Protein AF-A0A820NC49-F1 (afdb_monomer_lite)

pLDDT: mean 86.07, std 16.35, range [23.55, 98.69]

Organism: NCBI:txid392032

Radius of gyration: 27.66 Å; chains: 1; bounding box: 58×78×72 Å

Secondary structure (DSSP, 8-state):
-----PPP-EEEEEEEE-STTSSHHHHHHHHHHS---S--PPP-SEEEEEEEEEETTEEEEEEEEEE--SGGGHHHHHGGGTT-SEEEEEEETT-HHHHHTHHHHHHHHHHHT-TT-EEEEEEE-TT-GGG--S-HHHHHHHHHHTT-EEEEEBTTTTBSHHHHHHHHHHHHHHHHHTTSS-TTTSS-S---------------S----S---EEEEEEEEETTTTEEEEEEEEEETTTTEEEEEETTT--EEEEEEE-SS--GGG--TT-EEEETTEEEEEEEESSHHHHHHTGGG-EEEEEEE-GGGGGGHHHHHHHHHHTT-EEEEEEEEE--HHHHHHHTGGGTTSTTHHHHHHHHHSS-EEEEEEEETTHHHHHHHHH--SSHHHHHHH-TTSHHHHH--SSS--SEEE-SSHHHHHHHHIIIIIS--SEE----SSEEEEEE-HHHHHTT-HHHHHHHHHHTT-EEEEEEEE---HHHHHHHTGGGTTT-TTHHHHHHHHTSS-EEEEEEE-TTHHHHHHHHH--SSHHHHHHH-TTSHHHHH--SSSS-SEEE-SSGGGHHHHHHIIIIIIT-

Structure (mmCIF, N/CA/C/O backbone):
data_AF-A0A820NC49-F1
#
_entry.id   AF-A0A820NC49-F1
#
loop_
_atom_site.group_PDB
_atom_site.id
_atom_site.type_symbol
_atom_site.label_atom_id
_atom_site.label_alt_id
_atom_site.label_comp_id
_atom_site.label_asym_id
_atom_site.label_entity_id
_atom_site.label_seq_id
_atom_site.pdbx_PDB_ins_code
_atom_site.Cartn_x
_atom_site.Cartn_y
_atom_site.Cartn_z
_atom_site.occupancy
_atom_site.B_iso_or_equiv
_atom_site.auth_seq_id
_atom_site.auth_comp_id
_atom_site.auth_asym_id
_atom_site.auth_atom_id
_atom_site.pdbx_PDB_model_num
ATOM 1 N N . MET A 1 1 ? 29.151 14.539 33.047 1.00 31.52 1 MET A N 1
ATOM 2 C CA . MET A 1 1 ? 27.838 14.596 33.719 1.00 31.52 1 MET A CA 1
ATOM 3 C C . MET A 1 1 ? 26.879 13.753 32.904 1.00 31.52 1 MET A C 1
ATOM 5 O O . MET A 1 1 ? 26.487 14.155 31.819 1.00 31.52 1 MET A O 1
ATOM 9 N N . THR A 1 2 ? 26.626 12.533 33.357 1.00 30.69 2 THR A N 1
ATOM 10 C CA . THR A 1 2 ? 25.631 11.621 32.791 1.00 30.69 2 THR A CA 1
ATOM 11 C C . THR A 1 2 ? 24.242 12.153 33.140 1.00 30.69 2 THR A C 1
ATOM 13 O O . THR A 1 2 ? 23.930 12.302 34.318 1.00 30.69 2 THR A O 1
ATOM 16 N N . GLN A 1 3 ? 23.426 12.483 32.134 1.00 29.02 3 GLN A N 1
ATOM 17 C CA . GLN A 1 3 ? 22.000 12.741 32.343 1.00 29.02 3 GLN A CA 1
ATOM 18 C C . GLN A 1 3 ? 21.350 11.445 32.835 1.00 29.02 3 GLN A C 1
ATOM 20 O O . GLN A 1 3 ? 21.293 10.452 32.111 1.00 29.02 3 GLN A O 1
ATOM 25 N N . SER A 1 4 ? 20.908 11.451 34.088 1.00 33.44 4 SER A N 1
ATOM 26 C CA . SER A 1 4 ? 20.013 10.448 34.651 1.00 33.44 4 SER A CA 1
ATOM 27 C C . SER A 1 4 ? 18.707 10.451 33.857 1.00 33.44 4 SER A C 1
ATOM 29 O O . SER A 1 4 ? 18.064 11.492 33.740 1.00 33.44 4 SER A O 1
ATOM 31 N N . SER A 1 5 ? 18.314 9.301 33.313 1.00 37.31 5 SER A N 1
ATOM 32 C CA . SER A 1 5 ? 16.982 9.100 32.745 1.00 37.31 5 SER A CA 1
ATOM 33 C C . SER A 1 5 ? 15.938 9.294 33.850 1.00 37.31 5 SER A C 1
ATOM 35 O O . SER A 1 5 ? 15.824 8.438 34.728 1.00 37.31 5 SER A O 1
ATOM 37 N N . GLU A 1 6 ? 15.206 10.407 33.842 1.00 44.53 6 GLU A N 1
ATOM 38 C CA . GLU A 1 6 ? 14.029 10.570 34.701 1.00 44.53 6 GLU A CA 1
ATOM 39 C C . GLU A 1 6 ? 13.029 9.448 34.388 1.00 44.53 6 GLU A C 1
ATOM 41 O O . GLU A 1 6 ? 12.599 9.272 33.244 1.00 44.53 6 GLU A O 1
ATOM 46 N N . SER A 1 7 ? 12.707 8.633 35.392 1.00 55.88 7 SER A N 1
ATOM 47 C CA . SER A 1 7 ? 11.727 7.557 35.270 1.00 55.88 7 SER A CA 1
ATOM 48 C C . SER A 1 7 ? 10.322 8.143 35.104 1.00 55.88 7 SER A C 1
ATOM 50 O O . SER A 1 7 ? 9.840 8.834 35.996 1.00 55.88 7 SER A O 1
ATOM 52 N N . MET A 1 8 ? 9.659 7.871 33.976 1.00 71.31 8 MET A N 1
ATOM 53 C CA . MET A 1 8 ? 8.249 8.231 33.770 1.00 71.31 8 MET A CA 1
ATOM 54 C C . MET A 1 8 ? 7.328 7.257 34.501 1.00 71.31 8 MET A C 1
ATOM 56 O O . MET A 1 8 ? 7.451 6.048 34.307 1.00 71.31 8 MET A O 1
ATOM 60 N N . ASP A 1 9 ? 6.363 7.785 35.254 1.00 75.00 9 ASP A N 1
ATOM 61 C CA . ASP A 1 9 ? 5.382 6.973 35.979 1.00 75.00 9 ASP A CA 1
ATOM 62 C C . ASP A 1 9 ? 4.191 6.589 35.089 1.00 75.00 9 ASP A C 1
ATOM 64 O O . ASP A 1 9 ? 3.723 5.453 35.134 1.00 75.00 9 ASP A O 1
ATOM 68 N N . TYR A 1 10 ? 3.703 7.521 34.257 1.00 80.56 10 TYR A N 1
ATOM 69 C CA . TYR A 1 10 ? 2.513 7.310 33.423 1.00 80.56 10 TYR A CA 1
ATOM 70 C C . TYR A 1 10 ? 2.622 7.946 32.032 1.00 80.56 10 TYR A C 1
ATOM 72 O O . TYR A 1 10 ? 3.249 8.989 31.839 1.00 80.56 10 TYR A O 1
ATOM 80 N N . LEU A 1 11 ? 1.938 7.333 31.063 1.00 83.38 11 LEU A N 1
ATOM 81 C CA . LEU A 1 11 ? 1.746 7.840 29.705 1.00 83.38 11 LEU A CA 1
ATOM 82 C C . LEU A 1 11 ? 0.247 7.927 29.416 1.00 83.38 11 LEU A C 1
ATOM 84 O O . LEU A 1 11 ? -0.440 6.907 29.461 1.00 83.38 11 LEU A O 1
ATOM 88 N N . PHE A 1 12 ? -0.256 9.117 29.084 1.00 88.62 12 PHE A N 1
ATOM 89 C CA . PHE A 1 12 ? -1.655 9.300 28.699 1.00 88.62 12 PHE A CA 1
ATOM 90 C C . PHE A 1 12 ? -1.788 9.830 27.279 1.00 88.62 12 PHE A C 1
ATOM 92 O O . PHE A 1 12 ? -1.133 10.799 26.893 1.00 88.62 12 PHE A O 1
ATOM 99 N N . LYS A 1 13 ? -2.705 9.221 26.524 1.00 88.44 13 LYS A N 1
ATOM 100 C CA . LYS A 1 13 ? -3.128 9.699 25.211 1.00 88.44 13 LYS A CA 1
ATOM 101 C C . LYS A 1 13 ? -4.336 10.620 25.363 1.00 88.44 13 LYS A C 1
ATOM 103 O O . LYS A 1 13 ? -5.334 10.240 25.975 1.00 88.44 13 LYS A O 1
ATOM 108 N N . PHE A 1 14 ? -4.225 11.826 24.825 1.00 94.44 14 PHE A N 1
ATOM 109 C CA . PHE A 1 14 ? -5.209 12.898 24.890 1.00 94.44 14 PHE A CA 1
ATOM 110 C C . PHE A 1 14 ? -5.668 13.283 23.486 1.00 94.44 14 PHE A C 1
ATOM 112 O O . PHE A 1 14 ? -4.884 13.240 22.538 1.00 94.44 14 PHE A O 1
ATOM 119 N N . LEU A 1 15 ? -6.923 13.706 23.374 1.00 94.44 15 LEU A N 1
ATOM 120 C CA . LEU A 1 15 ? -7.490 14.282 22.154 1.00 94.44 15 LEU A CA 1
ATOM 121 C C . LEU A 1 15 ? -7.903 15.733 22.399 1.00 94.44 15 LEU A C 1
ATOM 123 O O . LEU A 1 15 ? -8.352 16.063 23.496 1.00 94.44 15 LEU A O 1
ATOM 127 N N . ILE A 1 16 ? -7.825 16.573 21.372 1.00 95.25 16 ILE A N 1
ATOM 128 C CA . ILE A 1 16 ? -8.520 17.863 21.321 1.00 95.25 16 ILE A CA 1
ATOM 129 C C . ILE A 1 16 ? -9.517 17.784 20.168 1.00 95.25 16 ILE A C 1
ATOM 131 O O . ILE A 1 16 ? -9.110 17.671 19.012 1.00 95.25 16 ILE A O 1
ATOM 135 N N . ILE A 1 17 ? -10.814 17.804 20.477 1.00 94.56 17 ILE A N 1
ATOM 136 C CA . ILE A 1 17 ? -11.915 17.571 19.526 1.00 94.56 17 ILE A CA 1
ATOM 137 C C . ILE A 1 17 ? -12.932 18.713 19.556 1.00 94.56 17 ILE A C 1
ATOM 139 O O . ILE A 1 17 ? -13.012 19.451 20.533 1.00 94.56 17 ILE A O 1
ATOM 143 N N . GLY A 1 18 ? -13.703 18.873 18.480 1.00 93.81 18 GLY A N 1
ATOM 144 C CA . GLY A 1 18 ? -14.687 19.950 18.320 1.00 93.81 18 GLY A CA 1
ATOM 145 C C . GLY A 1 18 ? -14.685 20.538 16.909 1.00 93.81 18 GLY A C 1
ATOM 146 O O . GLY A 1 18 ? -13.788 20.249 16.111 1.00 93.81 18 GLY A O 1
ATOM 147 N N . ASN A 1 19 ? -15.668 21.387 16.600 1.00 92.94 19 ASN A N 1
ATOM 148 C CA . ASN A 1 19 ? -15.844 21.972 15.263 1.00 92.94 19 ASN A CA 1
ATOM 149 C C . ASN A 1 19 ? -14.600 22.723 14.753 1.00 92.94 19 ASN A C 1
ATOM 151 O O . ASN A 1 19 ? -13.692 23.091 15.505 1.00 92.94 19 ASN A O 1
ATOM 155 N N . ALA A 1 20 ? -14.530 22.942 13.441 1.00 89.81 20 ALA A N 1
ATOM 156 C CA . ALA A 1 20 ? -13.507 23.788 12.839 1.00 89.81 20 ALA A CA 1
ATOM 157 C C . ALA A 1 20 ? -13.537 25.203 13.449 1.00 89.81 20 ALA A C 1
ATOM 159 O O . ALA A 1 20 ? -14.579 25.680 13.889 1.00 89.81 20 ALA A O 1
ATOM 160 N N . SER A 1 21 ? -12.377 25.860 13.496 1.00 90.44 21 SER A N 1
ATOM 161 C CA . SER A 1 21 ? -12.229 27.254 13.953 1.00 90.44 21 SER A CA 1
ATOM 162 C C . SER A 1 21 ? -12.553 27.543 15.431 1.00 90.44 21 SER A C 1
ATOM 164 O O . SER A 1 21 ? -12.478 28.699 15.848 1.00 90.44 21 SER A O 1
ATOM 166 N N . THR A 1 22 ? -12.793 26.519 16.261 1.00 94.56 22 THR A N 1
ATOM 167 C CA . THR A 1 22 ? -12.958 26.679 17.722 1.00 94.56 22 THR A CA 1
ATOM 168 C C . THR A 1 22 ? -11.644 26.933 18.473 1.00 94.56 22 THR A C 1
ATOM 170 O O . THR A 1 22 ? -11.651 27.232 19.663 1.00 94.56 22 THR A O 1
ATOM 173 N N . GLY A 1 23 ? -10.497 26.855 17.787 1.00 93.69 23 GLY A N 1
ATOM 174 C CA . GLY A 1 23 ? -9.174 27.167 18.345 1.00 93.69 23 GLY A CA 1
ATOM 175 C C . GLY A 1 23 ? -8.413 25.979 18.945 1.00 93.69 23 GLY A C 1
ATOM 176 O O . GLY A 1 23 ? -7.498 26.194 19.733 1.00 93.69 23 GLY A O 1
ATOM 177 N N . LYS A 1 24 ? -8.748 24.740 18.566 1.00 94.56 24 LYS A N 1
ATOM 178 C CA . LYS A 1 24 ? -8.087 23.505 19.040 1.00 94.56 24 LYS A CA 1
ATOM 179 C C . LYS A 1 24 ? -6.563 23.509 18.849 1.00 94.56 24 LYS A C 1
ATOM 181 O O . LYS A 1 24 ? -5.827 23.326 19.815 1.00 94.56 24 LYS A O 1
ATOM 186 N N . SER A 1 25 ? -6.089 23.846 17.650 1.00 93.12 25 SER A N 1
ATOM 187 C CA . SER A 1 25 ? -4.653 23.953 17.358 1.00 93.12 25 SER A CA 1
ATOM 188 C C . SER A 1 25 ? -3.985 25.070 18.160 1.00 93.12 25 SER A C 1
ATOM 190 O O . SER A 1 25 ? -2.875 24.902 18.655 1.00 93.12 25 SER A O 1
ATOM 192 N N . CYS A 1 26 ? -4.670 26.201 18.363 1.00 94.38 26 CYS A N 1
ATOM 193 C CA . CYS A 1 26 ? -4.163 27.286 19.207 1.00 94.38 26 CYS A CA 1
ATOM 194 C C . CYS A 1 26 ? -4.024 26.838 20.670 1.00 94.38 26 CYS A C 1
ATOM 196 O O . CYS A 1 26 ? -3.033 27.178 21.303 1.00 94.38 26 CYS A O 1
ATOM 198 N N . ILE A 1 27 ? -4.968 26.046 21.196 1.00 95.75 27 ILE A N 1
ATOM 199 C CA . ILE A 1 27 ? -4.871 25.441 22.535 1.00 95.75 27 ILE A CA 1
ATOM 200 C C . ILE A 1 27 ? -3.654 24.510 22.612 1.00 95.75 27 ILE A C 1
ATOM 202 O O . ILE A 1 27 ? -2.891 24.600 23.575 1.00 95.75 27 ILE A O 1
ATOM 206 N N . LEU A 1 28 ? -3.444 23.650 21.604 1.00 94.81 28 LEU A N 1
ATOM 207 C CA . LEU A 1 28 ? -2.288 22.750 21.552 1.00 94.81 28 LEU A CA 1
ATOM 208 C C . LEU A 1 28 ? -0.969 23.533 21.574 1.00 94.81 28 LEU A C 1
ATOM 210 O O . LEU A 1 28 ? -0.141 23.304 22.454 1.00 94.81 28 LEU A O 1
ATOM 214 N N . HIS A 1 29 ? -0.779 24.478 20.650 1.00 92.31 29 HIS A N 1
ATOM 215 C CA . HIS A 1 29 ? 0.450 25.273 20.582 1.00 92.31 29 HIS A CA 1
ATOM 216 C C . HIS A 1 29 ? 0.662 26.115 21.839 1.00 92.31 29 HIS A C 1
ATOM 218 O O . HIS A 1 29 ? 1.777 26.165 22.354 1.00 92.31 29 HIS A O 1
ATOM 224 N N . GLN A 1 30 ? -0.396 26.713 22.394 1.00 94.50 30 GLN A N 1
ATOM 225 C CA . GLN A 1 30 ? -0.285 27.475 23.634 1.00 94.50 30 GLN A CA 1
ATOM 226 C C . GLN A 1 30 ? 0.176 26.580 24.788 1.00 94.50 30 GLN A C 1
ATOM 228 O O . GLN A 1 30 ? 1.064 26.952 25.553 1.00 94.50 30 GLN A O 1
ATOM 233 N N . PHE A 1 31 ? -0.360 25.362 24.877 1.00 95.25 31 PHE A N 1
ATOM 234 C CA . PHE A 1 31 ? 0.048 24.403 25.892 1.00 95.25 31 PHE A CA 1
ATOM 235 C C . PHE A 1 31 ? 1.492 23.912 25.708 1.00 95.25 31 PHE A C 1
ATOM 237 O O . PHE A 1 31 ? 2.214 23.766 26.698 1.00 95.25 31 PHE A O 1
ATOM 244 N N . LEU A 1 32 ? 1.936 23.650 24.476 1.00 92.19 32 LEU A N 1
ATOM 245 C CA . LEU A 1 32 ? 3.276 23.120 24.198 1.00 92.19 32 LEU A CA 1
ATOM 246 C C . LEU A 1 32 ? 4.361 24.202 24.251 1.00 92.19 32 LEU A C 1
ATOM 248 O O . LEU A 1 32 ? 5.368 24.020 24.935 1.00 92.19 32 LEU A O 1
ATOM 252 N N . GLU A 1 33 ? 4.136 25.324 23.569 1.00 89.50 33 GLU A N 1
ATOM 253 C CA . GLU A 1 33 ? 5.141 26.345 23.246 1.00 89.50 33 GLU A CA 1
ATOM 254 C C . GLU A 1 33 ? 4.953 27.665 24.002 1.00 89.50 33 GLU A C 1
ATOM 256 O O . GLU A 1 33 ? 5.824 28.532 23.930 1.00 89.50 33 GLU A O 1
ATOM 261 N N . ASN A 1 34 ? 3.842 27.830 24.730 1.00 88.62 34 ASN A N 1
ATOM 262 C CA . ASN A 1 34 ? 3.479 29.081 25.401 1.00 88.62 34 ASN A CA 1
ATOM 263 C C . ASN A 1 34 ? 3.394 30.276 24.425 1.00 88.62 34 ASN A C 1
ATOM 265 O O . ASN A 1 34 ? 3.807 31.391 24.753 1.00 88.62 34 ASN A O 1
ATOM 269 N N . LYS A 1 35 ? 2.912 30.018 23.199 1.00 83.88 35 LYS A N 1
ATOM 270 C CA . LYS A 1 35 ? 2.772 30.996 22.113 1.00 83.88 35 LYS A CA 1
ATOM 271 C C . LYS A 1 35 ? 1.438 30.852 21.390 1.00 83.88 35 LYS A C 1
ATOM 273 O O . LYS A 1 35 ? 1.060 29.756 20.973 1.00 83.88 35 LYS A O 1
ATOM 278 N N . PHE A 1 36 ? 0.782 31.989 21.165 1.00 84.69 36 PHE A N 1
ATOM 279 C CA . PHE A 1 36 ? -0.435 32.047 20.370 1.00 84.69 36 PHE A CA 1
ATOM 280 C C . PHE A 1 36 ? -0.099 32.061 18.873 1.00 84.69 36 PHE A C 1
ATOM 282 O O . PHE A 1 36 ? 0.779 32.797 18.419 1.00 84.69 36 PHE A O 1
ATOM 289 N N . LYS A 1 37 ? -0.811 31.240 18.099 1.00 79.12 37 LYS A N 1
ATOM 290 C CA . LYS A 1 37 ? -0.636 31.093 16.650 1.00 79.12 37 LYS A CA 1
ATOM 291 C C . LYS A 1 37 ? -1.663 31.964 15.919 1.00 79.12 37 LYS A C 1
ATOM 293 O O . LYS A 1 37 ? -2.823 31.571 15.830 1.00 79.12 37 LYS A O 1
ATOM 298 N N . ASN A 1 38 ? -1.227 33.124 15.414 1.00 65.81 38 ASN A N 1
ATOM 299 C CA . ASN A 1 38 ? -2.081 34.094 14.704 1.00 65.81 38 ASN A CA 1
ATOM 300 C C . ASN A 1 38 ? -2.588 33.569 13.346 1.00 65.81 38 ASN A C 1
ATOM 302 O O . ASN A 1 38 ? -3.752 33.771 13.020 1.00 65.81 38 ASN A O 1
ATOM 306 N N . ASP A 1 39 ? -1.751 32.833 12.605 1.00 62.50 39 ASP A N 1
ATOM 307 C CA . ASP A 1 39 ? -2.102 32.239 11.309 1.00 62.50 39 ASP A CA 1
ATOM 308 C C . ASP A 1 39 ? -2.251 30.720 11.447 1.00 62.50 39 ASP A C 1
ATOM 310 O O . ASP A 1 39 ? -1.300 29.948 11.284 1.00 62.50 39 ASP A O 1
ATOM 314 N N . SER A 1 40 ? -3.457 30.268 11.793 1.00 62.75 40 SER A N 1
ATOM 315 C CA . SER A 1 40 ? -3.790 28.841 11.776 1.00 62.75 40 SER A CA 1
ATOM 316 C C . SER A 1 40 ? -4.564 28.498 10.503 1.00 62.75 40 SER A C 1
ATOM 318 O O . SER A 1 40 ? -5.755 28.774 10.378 1.00 62.75 40 SER A O 1
ATOM 320 N N . ALA A 1 41 ? -3.875 27.892 9.530 1.00 68.25 41 ALA A N 1
ATOM 321 C CA . ALA A 1 41 ? -4.551 27.195 8.439 1.00 68.25 41 ALA A CA 1
ATOM 322 C C . ALA A 1 41 ? -5.417 26.059 9.014 1.00 68.25 41 ALA A C 1
ATOM 324 O O . ALA A 1 41 ? -5.113 25.517 10.078 1.00 68.25 41 ALA A O 1
ATOM 325 N N . HIS A 1 42 ? -6.494 25.685 8.321 1.00 73.12 42 HIS A N 1
ATOM 326 C CA . HIS A 1 42 ? -7.340 24.579 8.765 1.00 73.12 42 HIS A CA 1
ATOM 327 C C . HIS A 1 42 ? -6.538 23.277 8.888 1.00 73.12 42 HIS A C 1
ATOM 329 O O . HIS A 1 42 ? -5.885 22.854 7.935 1.00 73.12 42 HIS A O 1
ATOM 335 N N . THR A 1 43 ? -6.634 22.620 10.044 1.00 65.38 43 THR A N 1
ATOM 336 C CA . THR A 1 43 ? -6.025 21.308 10.284 1.00 65.38 43 THR A CA 1
ATOM 337 C C . THR A 1 43 ? -6.645 20.264 9.357 1.00 65.38 43 THR A C 1
ATOM 339 O O . THR A 1 43 ? -7.866 20.094 9.339 1.00 65.38 43 THR A O 1
ATOM 342 N N . ILE A 1 44 ? -5.801 19.559 8.603 1.00 61.78 44 ILE A N 1
ATOM 343 C CA . ILE A 1 44 ? -6.177 18.417 7.763 1.00 61.78 44 ILE A CA 1
ATOM 344 C C . ILE A 1 44 ? -5.681 17.153 8.476 1.00 61.78 44 ILE A C 1
ATOM 346 O O . ILE A 1 44 ? -4.481 17.019 8.702 1.00 61.78 44 ILE A O 1
ATOM 350 N N . GLY A 1 45 ? -6.581 16.237 8.845 1.00 65.81 45 GLY A N 1
ATOM 351 C CA . GLY A 1 45 ? -6.239 15.033 9.617 1.00 65.81 45 GLY A CA 1
ATOM 352 C C . GLY A 1 45 ? -6.043 15.311 11.113 1.00 65.81 45 GLY A C 1
ATOM 353 O O . GLY A 1 45 ? -6.979 15.764 11.774 1.00 65.81 45 GLY A O 1
ATOM 354 N N . ALA A 1 46 ? -4.855 15.033 11.659 1.00 73.06 46 ALA A N 1
ATOM 355 C CA . ALA A 1 46 ? -4.513 15.339 13.049 1.00 73.06 46 ALA A CA 1
ATOM 356 C C . ALA A 1 46 ? -3.045 15.773 13.214 1.00 73.06 46 ALA A C 1
ATOM 358 O O . ALA A 1 46 ? -2.156 15.249 12.544 1.00 73.06 46 ALA A O 1
ATOM 359 N N . GLU A 1 47 ? -2.792 16.705 14.133 1.00 81.56 47 GLU A N 1
ATOM 360 C CA . GLU A 1 47 ? -1.459 17.168 14.535 1.00 81.56 47 GLU A CA 1
ATOM 361 C C . GLU A 1 47 ? -1.083 16.565 15.900 1.00 81.56 47 GLU A C 1
ATOM 363 O O . GLU A 1 47 ? -1.928 16.414 16.786 1.00 81.56 47 GLU A O 1
ATOM 368 N N . PHE A 1 48 ? 0.185 16.186 16.075 1.00 84.25 48 PHE A N 1
ATOM 369 C CA . PHE A 1 48 ? 0.671 15.515 17.281 1.00 84.25 48 PHE A CA 1
ATOM 370 C C . PHE A 1 48 ? 1.562 16.427 18.127 1.00 84.25 48 PHE A C 1
ATOM 372 O O . PHE A 1 48 ? 2.515 17.026 17.633 1.00 84.25 48 PHE A O 1
ATOM 379 N N . GLY A 1 49 ? 1.307 16.441 19.435 1.00 84.00 49 GLY A N 1
ATOM 380 C CA . GLY A 1 49 ? 2.117 17.109 20.443 1.00 84.00 49 GLY A CA 1
ATOM 381 C C . GLY A 1 49 ? 2.452 16.203 21.621 1.00 84.00 49 GLY A C 1
ATOM 382 O O . GLY A 1 49 ? 1.716 15.270 21.940 1.00 84.00 49 GLY A O 1
ATOM 383 N N . SER A 1 50 ? 3.547 16.486 22.329 1.00 89.12 50 SER A N 1
ATOM 384 C CA . SER A 1 50 ? 3.829 15.801 23.593 1.00 89.12 50 SER A CA 1
ATOM 385 C C . SER A 1 50 ? 4.469 16.716 24.623 1.00 89.12 50 SER A C 1
ATOM 387 O O . SER A 1 50 ? 5.308 17.546 24.281 1.00 89.12 50 SER A O 1
ATOM 389 N N . LYS A 1 51 ? 4.077 16.550 25.888 1.00 90.50 51 LYS A N 1
ATOM 390 C CA . LYS A 1 51 ? 4.616 17.320 27.013 1.00 90.50 51 LYS A CA 1
ATOM 391 C C . LYS A 1 51 ? 4.629 16.474 28.275 1.00 90.50 51 LYS A C 1
ATOM 393 O O . LYS A 1 51 ? 3.687 15.730 28.536 1.00 90.50 51 LYS A O 1
ATOM 398 N N . ILE A 1 52 ? 5.707 16.580 29.039 1.00 90.06 52 ILE A N 1
ATOM 399 C CA . ILE A 1 52 ? 5.836 15.932 30.344 1.00 90.06 52 ILE A CA 1
ATOM 400 C C . ILE A 1 52 ? 5.341 16.919 31.400 1.00 90.06 52 ILE A C 1
ATOM 402 O O . ILE A 1 52 ? 5.704 18.096 31.365 1.00 90.06 52 ILE A O 1
ATOM 406 N N . LEU A 1 53 ? 4.486 16.447 32.301 1.00 90.50 53 LEU A N 1
ATOM 407 C CA . LEU A 1 53 ? 3.915 17.205 33.404 1.00 90.50 53 LEU A CA 1
ATOM 408 C C . LEU A 1 53 ? 4.186 16.491 34.725 1.00 90.50 53 LEU A C 1
ATOM 410 O O . LEU A 1 53 ? 4.093 15.268 34.801 1.00 90.50 53 LEU A O 1
ATOM 414 N N . ASN A 1 54 ? 4.399 17.270 35.780 1.00 89.50 54 ASN A N 1
ATOM 415 C CA . ASN A 1 54 ? 4.397 16.763 37.147 1.00 89.50 54 ASN A CA 1
ATOM 416 C C . ASN A 1 54 ? 3.005 16.988 37.742 1.00 89.50 54 ASN A C 1
ATOM 418 O O . ASN A 1 54 ? 2.563 18.129 37.892 1.00 89.50 54 ASN A O 1
ATOM 422 N N . VAL A 1 55 ? 2.292 15.901 38.040 1.00 90.12 55 VAL A N 1
ATOM 423 C CA . VAL A 1 55 ? 0.940 15.933 38.612 1.00 90.12 55 VAL A CA 1
ATOM 424 C C . VAL A 1 55 ? 0.996 15.294 39.996 1.00 90.12 55 VAL A C 1
ATOM 426 O O . VAL A 1 55 ? 0.887 14.081 40.138 1.00 90.12 55 VAL A O 1
ATOM 429 N N . GLY A 1 56 ? 1.188 16.125 41.024 1.00 86.44 56 GLY A N 1
ATOM 430 C CA . GLY A 1 56 ? 1.475 15.638 42.375 1.00 86.44 56 GLY A CA 1
ATOM 431 C C . GLY A 1 56 ? 2.913 15.128 42.473 1.00 86.44 56 GLY A C 1
ATOM 432 O O . GLY A 1 56 ? 3.838 15.845 42.100 1.00 86.44 56 GLY A O 1
ATOM 433 N N . ASP A 1 57 ? 3.088 13.902 42.959 1.00 85.12 57 ASP A N 1
ATOM 434 C CA . ASP A 1 57 ? 4.368 13.186 43.030 1.00 85.12 57 ASP A CA 1
ATOM 435 C C . ASP A 1 57 ? 4.669 12.354 41.768 1.00 85.12 57 ASP A C 1
ATOM 437 O O . ASP A 1 57 ? 5.699 11.687 41.719 1.00 85.12 57 ASP A O 1
ATOM 441 N N . LYS A 1 58 ? 3.780 12.367 40.760 1.00 86.19 58 LYS A N 1
ATOM 442 C CA . LYS A 1 58 ? 3.903 11.563 39.534 1.00 86.19 58 LYS A CA 1
ATOM 443 C C . LYS A 1 58 ? 4.368 12.377 38.335 1.00 86.19 58 LYS A C 1
ATOM 445 O O . LYS A 1 58 ? 3.837 13.454 38.053 1.00 86.19 58 LYS A O 1
ATOM 450 N N . THR A 1 59 ? 5.277 11.791 37.564 1.00 87.75 59 THR A N 1
ATOM 451 C CA . THR A 1 59 ? 5.727 12.295 36.264 1.00 87.75 59 THR A CA 1
ATOM 452 C C . THR A 1 59 ? 4.892 11.661 35.153 1.00 87.75 59 THR A C 1
ATOM 454 O O . THR A 1 59 ? 4.975 10.457 34.894 1.00 87.75 59 THR A O 1
ATOM 457 N N . VAL A 1 60 ? 4.079 12.473 34.479 1.00 89.50 60 VAL A N 1
ATOM 458 C CA . VAL A 1 60 ? 3.130 12.039 33.447 1.00 89.50 60 VAL A CA 1
ATOM 459 C C . VAL A 1 60 ? 3.543 12.593 32.090 1.00 89.50 60 VAL A C 1
ATOM 461 O O . VAL A 1 60 ? 3.612 13.806 31.898 1.00 89.50 60 VAL A O 1
ATOM 464 N N . LYS A 1 61 ? 3.748 11.723 31.100 1.00 89.00 61 LYS A N 1
ATOM 465 C CA . LYS A 1 61 ? 3.885 12.144 29.702 1.00 89.00 61 LYS A CA 1
ATOM 466 C C . LYS A 1 61 ? 2.512 12.195 29.040 1.00 89.00 61 LYS A C 1
ATOM 468 O O . LYS A 1 61 ? 1.822 11.182 28.954 1.00 89.00 61 LYS A O 1
ATOM 473 N N . LEU A 1 62 ? 2.132 13.363 28.532 1.00 91.56 62 LEU A N 1
ATOM 474 C CA . LEU A 1 62 ? 0.954 13.526 27.687 1.00 91.56 62 LEU A CA 1
ATOM 475 C C . LEU A 1 62 ? 1.345 13.401 26.213 1.00 91.56 62 LEU A C 1
ATOM 477 O O . LEU A 1 62 ? 2.291 14.044 25.756 1.00 91.56 62 LEU A O 1
ATOM 481 N N . GLN A 1 63 ? 0.593 12.589 25.478 1.00 87.31 63 GLN A N 1
ATOM 482 C CA . GLN A 1 63 ? 0.590 12.501 24.019 1.00 87.31 63 GLN A CA 1
ATOM 483 C C . GLN A 1 63 ? -0.734 13.063 23.519 1.00 87.31 63 GLN A C 1
ATOM 485 O O . GLN A 1 63 ? -1.776 12.469 23.768 1.00 87.31 63 GLN A O 1
ATOM 490 N N . ILE A 1 64 ? -0.707 14.209 22.852 1.00 92.75 64 ILE A N 1
ATOM 491 C CA . ILE A 1 64 ? -1.899 14.992 22.538 1.00 92.75 64 ILE A CA 1
ATOM 492 C C . ILE A 1 64 ? -2.093 15.005 21.028 1.00 92.75 64 ILE A C 1
ATOM 494 O O . ILE A 1 64 ? -1.178 15.359 20.290 1.00 92.75 64 ILE A O 1
ATOM 498 N N . TRP A 1 65 ? -3.288 14.631 20.589 1.00 88.19 65 TRP A N 1
ATOM 499 C CA . TRP A 1 65 ? -3.702 14.677 19.193 1.00 88.19 65 TRP A CA 1
ATOM 500 C C . TRP A 1 65 ? -4.696 15.823 19.000 1.00 88.19 65 TRP A C 1
ATOM 502 O O . TRP A 1 65 ? -5.817 15.762 19.511 1.00 88.19 65 TRP A O 1
ATOM 512 N N . ASP A 1 66 ? -4.288 16.869 18.285 1.00 89.44 66 ASP A N 1
ATOM 513 C CA . ASP A 1 66 ? -5.194 17.904 17.783 1.00 89.44 66 ASP A CA 1
ATOM 514 C C . ASP A 1 66 ? -5.862 17.410 16.504 1.00 89.44 66 ASP A C 1
ATOM 516 O O . ASP A 1 66 ? -5.194 16.920 15.600 1.00 89.44 66 ASP A O 1
ATOM 520 N N . THR A 1 67 ? -7.183 17.511 16.431 1.00 83.69 67 THR A N 1
ATOM 521 C CA . THR A 1 67 ? -7.961 16.895 15.357 1.00 83.69 67 THR A CA 1
ATOM 522 C C . THR A 1 67 ? -8.563 17.907 14.392 1.00 83.69 67 THR A C 1
ATOM 524 O O . THR A 1 67 ? -8.971 19.005 14.775 1.00 83.69 67 THR A O 1
ATOM 527 N N . ALA A 1 68 ? -8.702 17.523 13.122 1.00 77.94 68 ALA A N 1
ATOM 528 C CA . ALA A 1 68 ? -9.484 18.283 12.160 1.00 77.94 68 ALA A CA 1
ATOM 529 C C . ALA A 1 68 ? -10.944 18.383 12.626 1.00 77.94 68 ALA A C 1
ATOM 531 O O . ALA A 1 68 ? -11.608 17.384 12.900 1.00 77.94 68 ALA A O 1
ATOM 532 N N . GLY A 1 69 ? -11.446 19.617 12.699 1.00 65.19 69 GLY A N 1
ATOM 533 C CA . GLY A 1 69 ? -12.820 19.903 13.121 1.00 65.19 69 GLY A CA 1
ATOM 534 C C . GLY A 1 69 ? -13.829 20.004 11.978 1.00 65.19 69 GLY A C 1
ATOM 535 O O . GLY A 1 69 ? -14.981 20.336 12.242 1.00 65.19 69 GLY A O 1
ATOM 536 N N . GLN A 1 70 ? -13.399 19.795 10.728 1.00 65.06 70 GLN A N 1
ATOM 537 C CA . GLN A 1 70 ? -14.302 19.781 9.575 1.00 65.06 70 GLN A CA 1
ATOM 538 C C . GLN A 1 70 ? -14.918 18.394 9.417 1.00 65.06 70 GLN A C 1
ATOM 540 O O . GLN A 1 70 ? -14.223 17.379 9.433 1.00 65.06 70 GLN A O 1
ATOM 545 N N . GLU A 1 71 ? -16.222 18.367 9.184 1.00 55.78 71 GLU A N 1
ATOM 546 C CA . GLU A 1 71 ? -17.018 17.166 8.959 1.00 55.78 71 GLU A CA 1
ATOM 547 C C . GLU A 1 71 ? -16.506 16.300 7.799 1.00 55.78 71 GLU A C 1
ATOM 549 O O . GLU A 1 71 ? -16.560 15.077 7.889 1.00 55.78 71 GLU A O 1
ATOM 554 N N . ARG A 1 72 ? -15.909 16.907 6.764 1.00 50.41 72 ARG A N 1
ATOM 555 C CA . ARG A 1 72 ? -15.309 16.196 5.618 1.00 50.41 72 ARG A CA 1
ATOM 556 C C . ARG A 1 72 ? -14.093 15.337 5.979 1.00 50.41 72 ARG A C 1
ATOM 558 O O . ARG A 1 72 ? -13.776 14.410 5.249 1.00 50.41 72 ARG A O 1
ATOM 565 N N . PHE A 1 73 ? -13.433 15.619 7.105 1.00 53.59 73 PHE A N 1
ATOM 566 C CA . PHE A 1 73 ? -12.307 14.827 7.617 1.00 53.59 73 PHE A CA 1
ATOM 567 C C . PHE A 1 73 ? -12.700 13.962 8.817 1.00 53.59 73 PHE A C 1
ATOM 569 O O . PHE A 1 73 ? -11.840 13.327 9.421 1.00 53.59 73 PHE A O 1
ATOM 576 N N . ARG A 1 74 ? -13.994 13.916 9.173 1.00 56.62 74 ARG A N 1
ATOM 577 C CA . ARG A 1 74 ? -14.471 13.229 10.379 1.00 56.62 74 ARG A CA 1
ATOM 578 C C . ARG A 1 74 ? -14.117 11.743 10.379 1.00 56.62 74 ARG A C 1
ATOM 580 O O . ARG A 1 74 ? -13.856 11.237 11.460 1.00 56.62 74 ARG A O 1
ATOM 587 N N . SER A 1 75 ? -14.063 11.080 9.217 1.00 52.84 75 SER A N 1
ATOM 588 C CA . SER A 1 75 ? -13.606 9.686 9.056 1.00 52.84 75 SER A CA 1
ATOM 589 C C . SER A 1 75 ? -12.131 9.519 9.438 1.00 52.84 75 SER A C 1
ATOM 591 O O . SER A 1 75 ? -11.833 8.742 10.341 1.00 52.84 75 SER A O 1
ATOM 593 N N . VAL A 1 76 ? -11.242 10.346 8.872 1.00 49.31 76 VAL A N 1
ATOM 594 C CA . VAL A 1 76 ? -9.798 10.395 9.190 1.00 49.31 76 VAL A CA 1
ATOM 595 C C . VAL A 1 76 ? -9.563 10.614 10.685 1.00 49.31 76 VAL A C 1
ATOM 597 O O . VAL A 1 76 ? -8.665 10.019 11.281 1.00 49.31 76 VAL A O 1
ATOM 600 N N . THR A 1 77 ? -10.404 11.432 11.321 1.00 58.16 77 THR A N 1
ATOM 601 C CA . THR A 1 77 ? -10.282 11.737 12.742 1.00 58.16 77 THR A CA 1
ATOM 602 C C . THR A 1 77 ? -10.600 10.538 13.652 1.00 58.16 77 THR A C 1
ATOM 604 O O . THR A 1 77 ? -10.038 10.447 14.745 1.00 58.16 77 THR A O 1
ATOM 607 N N . ARG A 1 78 ? -11.446 9.582 13.231 1.00 63.62 78 ARG A N 1
ATOM 608 C CA . ARG A 1 78 ? -11.898 8.465 14.092 1.00 63.62 78 ARG A CA 1
ATOM 609 C C . ARG A 1 78 ? -10.766 7.524 14.501 1.00 63.62 78 ARG A C 1
ATOM 611 O O . ARG A 1 78 ? -10.764 7.055 15.640 1.00 63.62 78 ARG A O 1
ATOM 618 N N . SER A 1 79 ? -9.786 7.293 13.626 1.00 61.97 79 SER A N 1
ATOM 619 C CA . SER A 1 79 ? -8.623 6.429 13.900 1.00 61.97 79 SER A CA 1
ATOM 620 C C . SER A 1 79 ? -7.842 6.866 15.155 1.00 61.97 79 SER A C 1
ATOM 622 O O . SER A 1 79 ? -7.346 6.035 15.924 1.00 61.97 79 SER A O 1
ATOM 624 N N . TYR A 1 80 ? -7.816 8.173 15.447 1.00 71.19 80 TYR A N 1
ATOM 625 C CA . TYR A 1 80 ? -7.094 8.728 16.591 1.00 71.19 80 TYR A CA 1
ATOM 626 C C . TYR A 1 80 ? -7.799 8.508 17.932 1.00 71.19 80 TYR A C 1
ATOM 628 O O . TYR A 1 80 ? -7.132 8.572 18.964 1.00 71.19 80 TYR A O 1
ATOM 636 N N . TYR A 1 81 ? -9.095 8.186 17.957 1.00 78.12 81 TYR A N 1
ATOM 637 C CA . TYR A 1 81 ? -9.877 8.120 19.196 1.00 78.12 81 TYR A CA 1
ATOM 638 C C . TYR A 1 81 ? -9.479 6.942 20.092 1.00 78.12 81 TYR A C 1
ATOM 640 O O . TYR A 1 81 ? -9.492 7.042 21.321 1.00 78.12 81 TYR A O 1
ATOM 648 N N . ARG A 1 82 ? -9.076 5.821 19.487 1.00 72.88 82 ARG A N 1
ATOM 649 C CA . ARG A 1 82 ? -8.805 4.577 20.210 1.00 72.88 82 ARG A CA 1
ATOM 650 C C . ARG A 1 82 ? -7.668 4.736 21.220 1.00 72.88 82 ARG A C 1
ATOM 652 O O . ARG A 1 82 ? -6.583 5.222 20.891 1.00 72.88 82 ARG A O 1
ATOM 659 N N . GLY A 1 83 ? -7.906 4.271 22.444 1.00 72.69 83 GLY A N 1
ATOM 660 C CA . GLY A 1 83 ? -6.914 4.286 23.523 1.00 72.69 83 GLY A CA 1
ATOM 661 C C . GLY A 1 83 ? -6.674 5.666 24.140 1.00 72.69 83 GLY A C 1
ATOM 662 O O . GLY A 1 83 ? -5.753 5.806 24.938 1.00 72.69 83 GLY A O 1
ATOM 663 N N . ALA A 1 84 ? -7.468 6.683 23.787 1.00 85.31 84 ALA A N 1
ATOM 664 C CA . ALA A 1 84 ? -7.425 7.962 24.481 1.00 85.31 84 ALA A CA 1
ATOM 665 C C . ALA A 1 84 ? -7.961 7.819 25.914 1.00 85.31 84 ALA A C 1
ATOM 667 O O . ALA A 1 84 ? -9.054 7.299 26.142 1.00 85.31 84 ALA A O 1
ATOM 668 N N . SER A 1 85 ? -7.179 8.302 26.877 1.00 87.94 85 SER A N 1
ATOM 669 C CA . SER A 1 85 ? -7.525 8.335 28.302 1.00 87.94 85 SER A CA 1
ATOM 670 C C . SER A 1 85 ? -8.261 9.620 28.675 1.00 87.94 85 SER A C 1
ATOM 672 O O . SER A 1 85 ? -9.064 9.629 29.611 1.00 87.94 85 SER A O 1
ATOM 674 N N . GLY A 1 86 ? -7.980 10.698 27.938 1.00 94.00 86 GLY A N 1
ATOM 675 C CA . GLY A 1 86 ? -8.539 12.023 28.153 1.00 94.00 86 GLY A CA 1
ATOM 676 C C . GLY A 1 86 ? -8.911 12.718 26.845 1.00 94.00 86 GLY A C 1
ATOM 677 O O . GLY A 1 86 ? -8.309 12.460 25.802 1.00 94.00 86 GLY A O 1
ATOM 678 N N . ALA A 1 87 ? -9.884 13.622 26.890 1.00 96.06 87 ALA A N 1
ATOM 679 C CA . ALA A 1 87 ? -10.205 14.501 25.773 1.00 96.06 87 ALA A CA 1
ATOM 680 C C . ALA A 1 87 ? -10.568 15.911 26.254 1.00 96.06 87 ALA A C 1
ATOM 682 O O . ALA A 1 87 ? -11.286 16.078 27.240 1.00 96.06 87 ALA A O 1
ATOM 683 N N . LEU A 1 88 ? -10.100 16.921 25.523 1.00 97.50 88 LEU A N 1
ATOM 684 C CA . LEU A 1 88 ? -10.618 18.282 25.581 1.00 97.50 88 LEU A CA 1
ATOM 685 C C . LEU A 1 88 ? -11.650 18.429 24.463 1.00 97.50 88 LEU A C 1
ATOM 687 O O . LEU A 1 88 ? -11.330 18.282 23.283 1.00 97.50 88 LEU A O 1
ATOM 691 N N . LEU A 1 89 ? -12.892 18.699 24.846 1.00 96.81 89 LEU A N 1
ATOM 692 C CA . LEU A 1 89 ? -14.020 18.887 23.947 1.00 96.81 89 LEU A CA 1
ATOM 693 C C . LEU A 1 89 ? -14.297 20.386 23.822 1.00 96.81 89 LEU A C 1
ATOM 695 O O . LEU A 1 89 ? -14.762 21.009 24.769 1.00 96.81 89 LEU A O 1
ATOM 699 N N . VAL A 1 90 ? -13.957 20.973 22.677 1.00 97.81 90 VAL A N 1
ATOM 700 C CA . VAL A 1 90 ? -13.803 22.423 22.512 1.00 97.81 90 VAL A CA 1
ATOM 701 C C . VAL A 1 90 ? -14.918 23.013 21.651 1.00 97.81 90 VAL A C 1
ATOM 703 O O . VAL A 1 90 ? -15.069 22.642 20.483 1.00 97.81 90 VAL A O 1
ATOM 706 N N . TYR A 1 91 ? -15.632 23.999 22.192 1.00 98.25 91 TYR A N 1
ATOM 707 C CA . TYR A 1 91 ? -16.476 24.920 21.425 1.00 98.25 91 TYR A CA 1
ATOM 708 C C . TYR A 1 91 ? -15.944 26.351 21.534 1.00 98.25 91 TYR A C 1
ATOM 710 O O . TYR A 1 91 ? -15.061 26.644 22.337 1.00 98.25 91 TYR A O 1
ATOM 718 N N . ASP A 1 92 ? -16.474 27.233 20.700 1.00 97.94 92 ASP A N 1
ATOM 719 C CA . ASP A 1 92 ? -16.190 28.663 20.709 1.00 97.94 92 ASP A CA 1
ATOM 720 C C . ASP A 1 92 ? -17.340 29.418 21.392 1.00 97.94 92 ASP A C 1
ATOM 722 O O . ASP A 1 92 ? -18.495 29.277 20.982 1.00 97.94 92 ASP A O 1
ATOM 726 N N . VAL A 1 93 ? -17.045 30.215 22.426 1.00 98.12 93 VAL A N 1
ATOM 727 C CA . VAL A 1 93 ? -18.073 30.974 23.164 1.00 98.12 93 VAL A CA 1
ATOM 728 C C . VAL A 1 93 ? -18.793 32.008 22.295 1.00 98.12 93 VAL A C 1
ATOM 730 O O . VAL A 1 93 ? -19.919 32.388 22.630 1.00 98.12 93 VAL A O 1
ATOM 733 N N . THR A 1 94 ? -18.194 32.429 21.177 1.00 97.56 94 THR A N 1
ATOM 734 C CA . THR A 1 94 ? -18.785 33.380 20.223 1.00 97.56 94 THR A CA 1
ATOM 735 C C . THR A 1 94 ? -19.513 32.699 19.057 1.00 97.56 94 THR A C 1
ATOM 737 O O . THR A 1 94 ? -20.062 33.388 18.205 1.00 97.56 94 THR A O 1
ATOM 740 N N . CYS A 1 95 ? -19.580 31.359 19.007 1.00 96.75 95 CYS A N 1
ATOM 741 C CA . CYS A 1 95 ? -20.266 30.619 17.938 1.00 96.75 95 CYS A CA 1
ATOM 742 C C . CYS A 1 95 ? -21.211 29.552 18.501 1.00 96.75 95 CYS A C 1
ATOM 744 O O . CYS A 1 95 ? -20.801 28.445 18.881 1.00 96.75 95 CYS A O 1
ATOM 746 N N . ARG A 1 96 ? -22.512 29.865 18.492 1.00 97.12 96 ARG A N 1
ATOM 747 C CA . ARG A 1 96 ? -23.581 28.988 18.985 1.00 97.12 96 ARG A CA 1
ATOM 748 C C . ARG A 1 96 ? -23.628 27.633 18.270 1.00 97.12 96 ARG A C 1
ATOM 750 O O . ARG A 1 96 ? -23.887 26.614 18.909 1.00 97.12 96 ARG A O 1
ATOM 757 N N . GLU A 1 97 ? -23.345 27.584 16.973 1.00 94.94 97 GLU A N 1
ATOM 758 C CA . GLU A 1 97 ? -23.351 26.351 16.178 1.00 94.94 97 GLU A CA 1
ATOM 759 C C . GLU A 1 97 ? -22.285 25.361 16.659 1.00 94.94 97 GLU A C 1
ATOM 761 O O . GLU A 1 97 ? -22.534 24.154 16.718 1.00 94.94 97 GLU A O 1
ATOM 766 N N . SER A 1 98 ? -21.110 25.865 17.051 1.00 96.38 98 SER A N 1
ATOM 767 C CA . SER A 1 98 ? -20.032 25.034 17.593 1.00 96.38 98 SER A CA 1
ATOM 768 C C . SER A 1 98 ? -20.418 24.383 18.924 1.00 96.38 98 SER A C 1
ATOM 770 O O . SER A 1 98 ? -20.065 23.229 19.162 1.00 96.38 98 SER A O 1
ATOM 772 N N . TYR A 1 99 ? -21.205 25.086 19.746 1.00 97.81 99 TYR A N 1
ATOM 773 C CA . TYR A 1 99 ? -21.761 24.570 20.994 1.00 97.81 99 TYR A CA 1
ATOM 774 C C . TYR A 1 99 ? -22.855 23.527 20.746 1.00 97.81 99 TYR A C 1
ATOM 776 O O . TYR A 1 99 ? -22.825 22.450 21.334 1.00 97.81 99 TYR A O 1
ATOM 784 N N . ASN A 1 100 ? -23.774 23.779 19.811 1.00 94.75 100 ASN A N 1
ATOM 785 C CA . ASN A 1 100 ? -24.829 22.819 19.465 1.00 94.75 100 ASN A CA 1
ATOM 786 C C . ASN A 1 100 ? -24.260 21.486 18.940 1.00 94.75 100 ASN A C 1
ATOM 788 O O . ASN A 1 100 ? -24.860 20.428 19.125 1.00 94.75 100 ASN A O 1
ATOM 792 N N . ALA A 1 101 ? -23.084 21.517 18.308 1.00 93.50 101 ALA A N 1
ATOM 793 C CA . ALA A 1 101 ? -22.405 20.322 17.816 1.00 93.50 101 ALA A CA 1
ATOM 794 C C . ALA A 1 101 ? -21.754 19.466 18.923 1.00 93.50 101 ALA A C 1
ATOM 796 O O . ALA A 1 101 ? -21.388 18.316 18.654 1.00 93.50 101 ALA A O 1
ATOM 797 N N . ILE A 1 102 ? -21.608 19.978 20.153 1.00 95.75 102 ILE A N 1
ATOM 798 C CA . ILE A 1 102 ? -20.922 19.288 21.259 1.00 95.75 102 ILE A CA 1
ATOM 799 C C . ILE A 1 102 ? -21.562 17.939 21.582 1.00 95.75 102 ILE A C 1
ATOM 801 O O . ILE A 1 102 ? -20.833 16.977 21.814 1.00 95.75 102 ILE A O 1
ATOM 805 N N . THR A 1 103 ? -22.888 17.813 21.512 1.00 93.69 103 THR A N 1
ATOM 806 C CA . THR A 1 103 ? -23.583 16.535 21.744 1.00 93.69 103 THR A CA 1
ATOM 807 C C . THR A 1 103 ? -23.126 15.443 20.775 1.00 93.69 103 THR A C 1
ATOM 809 O O . THR A 1 103 ? -22.898 14.303 21.184 1.00 93.69 103 THR A O 1
ATOM 812 N N . ASN A 1 104 ? -22.909 15.793 19.503 1.00 90.25 104 ASN A N 1
ATOM 813 C CA . ASN A 1 104 ? -22.443 14.847 18.488 1.00 90.25 104 ASN A CA 1
ATOM 814 C C . ASN A 1 104 ? -20.985 14.442 18.742 1.00 90.25 104 ASN A C 1
ATOM 816 O O . ASN A 1 104 ? -20.644 13.265 18.672 1.00 90.25 104 ASN A O 1
ATOM 820 N N . TRP A 1 105 ? -20.120 15.403 19.077 1.00 92.12 105 TRP A N 1
ATOM 821 C CA . TRP A 1 105 ? -18.720 15.124 19.418 1.00 92.12 105 TRP A CA 1
ATOM 822 C C . TRP A 1 105 ? -18.576 14.294 20.699 1.00 92.12 105 TRP A C 1
ATOM 824 O O . TRP A 1 105 ? -17.716 13.417 20.774 1.00 92.12 105 TRP A O 1
ATOM 834 N N . LEU A 1 106 ? -19.437 14.541 21.688 1.00 93.50 106 LEU A N 1
ATOM 835 C CA . LEU A 1 106 ? -19.499 13.780 22.930 1.00 93.50 106 LEU A CA 1
ATOM 836 C C . LEU A 1 106 ? -19.924 12.325 22.679 1.00 93.50 106 LEU A C 1
ATOM 838 O O . LEU A 1 106 ? -19.336 11.402 23.245 1.00 93.50 106 LEU A O 1
ATOM 842 N N . SER A 1 107 ? -20.929 12.120 21.824 1.00 89.56 107 SER A N 1
ATOM 843 C CA . SER A 1 107 ? -21.366 10.782 21.414 1.00 89.56 107 SER A CA 1
ATOM 844 C C . SER A 1 107 ? -20.240 10.022 20.709 1.00 89.56 107 SER A C 1
ATOM 846 O O . SER A 1 107 ? -19.920 8.894 21.097 1.00 89.56 107 SER A O 1
ATOM 848 N N . ASP A 1 108 ? -19.565 10.670 19.755 1.00 85.75 108 ASP A N 1
ATOM 849 C CA . ASP A 1 108 ? -18.448 10.076 19.020 1.00 85.75 108 ASP A CA 1
ATOM 850 C C . ASP A 1 108 ? -17.301 9.688 19.957 1.00 85.75 108 ASP A C 1
ATOM 852 O O . ASP A 1 108 ? -16.799 8.568 19.881 1.00 85.75 108 ASP A O 1
ATOM 856 N N . VAL A 1 109 ? -16.894 10.566 20.882 1.00 88.56 109 VAL A N 1
ATOM 857 C CA . VAL A 1 109 ? -15.742 10.273 21.750 1.00 88.56 109 VAL A CA 1
ATOM 858 C C . VAL A 1 109 ? -16.008 9.142 22.733 1.00 88.56 109 VAL A C 1
ATOM 860 O O . VAL A 1 109 ? -15.142 8.291 22.938 1.00 88.56 109 VAL A O 1
ATOM 863 N N . ARG A 1 110 ? -17.226 9.056 23.271 1.00 89.25 110 ARG A N 1
ATOM 864 C CA . ARG A 1 110 ? -17.625 7.939 24.137 1.00 89.25 110 ARG A CA 1
ATOM 865 C C . ARG A 1 110 ? -17.731 6.622 23.373 1.00 89.25 110 ARG A C 1
ATOM 867 O O . ARG A 1 110 ? -17.377 5.581 23.920 1.00 89.25 110 ARG A O 1
ATOM 874 N N . THR A 1 111 ? -18.186 6.671 22.123 1.00 80.94 111 THR A N 1
ATOM 875 C CA . THR A 1 111 ? -18.369 5.478 21.283 1.00 80.94 111 THR A CA 1
ATOM 876 C C . THR A 1 111 ? -17.041 4.949 20.743 1.00 80.94 111 THR A C 1
ATOM 878 O O . THR A 1 111 ? -16.806 3.743 20.761 1.00 80.94 111 THR A O 1
ATOM 881 N N . LEU A 1 112 ? -16.165 5.839 20.271 1.00 76.62 112 LEU A N 1
ATOM 882 C CA . LEU A 1 112 ? -14.952 5.475 19.533 1.00 76.62 112 LEU A CA 1
ATOM 883 C C . LEU A 1 112 ? -13.706 5.336 20.422 1.00 76.62 112 LEU A C 1
ATOM 885 O O . LEU A 1 112 ? -12.812 4.559 20.088 1.00 76.62 112 LEU A O 1
ATOM 889 N N . ALA A 1 113 ? -13.614 6.076 21.534 1.00 81.38 113 ALA A N 1
ATOM 890 C CA . ALA A 1 113 ? -12.470 5.984 22.443 1.00 81.38 113 ALA A CA 1
ATOM 891 C C . ALA A 1 113 ? -12.734 4.992 23.580 1.00 81.38 113 ALA A C 1
ATOM 893 O O . ALA A 1 113 ? -12.136 3.917 23.643 1.00 81.38 113 ALA A O 1
ATOM 894 N N . SER A 1 114 ? -13.617 5.375 24.498 1.00 79.44 114 SER A N 1
ATOM 895 C CA . SER A 1 114 ? -14.066 4.568 25.628 1.00 79.44 114 SER A CA 1
ATOM 896 C C . SER A 1 114 ? -15.248 5.275 26.292 1.00 79.44 114 SER A C 1
ATOM 898 O O . SER A 1 114 ? -15.170 6.490 26.489 1.00 79.44 114 SER A O 1
ATOM 900 N N . PRO A 1 115 ? -16.285 4.552 26.752 1.00 82.50 115 PRO A N 1
ATOM 901 C CA . PRO A 1 115 ? -17.346 5.147 27.566 1.00 82.50 115 PRO A CA 1
ATOM 902 C C . PRO A 1 115 ? -16.816 5.827 28.839 1.00 82.50 115 PRO A C 1
ATOM 904 O O . PRO A 1 115 ? -17.435 6.758 29.345 1.00 82.50 115 PRO A O 1
ATOM 907 N N . ASN A 1 116 ? -15.648 5.388 29.328 1.00 81.75 116 ASN A N 1
ATOM 908 C CA . ASN A 1 116 ? -15.023 5.862 30.564 1.00 81.75 116 ASN A CA 1
ATOM 909 C C . ASN A 1 116 ? -13.960 6.952 30.350 1.00 81.75 116 ASN A C 1
ATOM 911 O O . ASN A 1 116 ? -13.268 7.311 31.309 1.00 81.75 116 ASN A O 1
ATOM 915 N N . ILE A 1 117 ? -13.785 7.454 29.121 1.00 90.88 117 ILE A N 1
ATOM 916 C CA . ILE A 1 117 ? -12.813 8.516 28.835 1.00 90.88 117 ILE A CA 1
ATOM 917 C C . ILE A 1 117 ? -13.097 9.754 29.701 1.00 90.88 117 ILE A C 1
ATOM 919 O O . ILE A 1 117 ? -14.250 10.139 29.908 1.00 90.88 117 ILE A O 1
ATOM 923 N N . VAL A 1 118 ? -12.047 10.365 30.254 1.00 94.38 118 VAL A N 1
ATOM 924 C CA . VAL A 1 118 ? -12.178 11.608 31.026 1.00 94.38 118 VAL A CA 1
ATOM 925 C C . VAL A 1 118 ? -12.285 12.775 30.053 1.00 94.38 118 VAL A C 1
ATOM 927 O O . VAL A 1 118 ? -11.390 12.987 29.242 1.00 94.38 118 VAL A O 1
ATOM 930 N N . ILE A 1 119 ? -13.361 13.552 30.131 1.00 96.12 119 ILE A N 1
ATOM 931 C CA . ILE A 1 119 ? -13.617 14.644 29.189 1.00 96.12 119 ILE A CA 1
ATOM 932 C C . ILE A 1 119 ? -13.697 15.965 29.948 1.00 96.12 119 ILE A C 1
ATOM 934 O O . ILE A 1 119 ? -14.414 16.071 30.947 1.00 96.12 119 ILE A O 1
ATOM 938 N N . ILE A 1 120 ? -12.980 16.968 29.446 1.00 97.56 120 ILE A N 1
ATOM 939 C CA . ILE A 1 120 ? -13.116 18.363 29.863 1.00 97.56 120 ILE A CA 1
ATOM 940 C C . ILE A 1 120 ? -13.811 19.123 28.731 1.00 97.56 120 ILE A C 1
ATOM 942 O O . ILE A 1 120 ? -13.292 19.176 27.617 1.00 97.56 120 ILE A O 1
ATOM 946 N N . LEU A 1 121 ? -14.982 19.694 29.001 1.00 98.12 121 LEU A N 1
ATOM 947 C CA . LEU A 1 121 ? -15.637 20.648 28.113 1.00 98.12 121 LEU A CA 1
ATOM 948 C C . LEU A 1 121 ? -14.923 22.000 28.225 1.00 98.12 121 LEU A C 1
ATOM 950 O O . LEU A 1 121 ? -14.792 22.549 29.320 1.00 98.12 121 LEU A O 1
ATOM 954 N N . CYS A 1 122 ? -14.480 22.534 27.092 1.00 98.25 122 CYS A N 1
ATOM 955 C CA . CYS A 1 122 ? -13.740 23.784 26.997 1.00 98.25 122 CYS A CA 1
ATOM 956 C C . CYS A 1 122 ? -14.518 24.805 26.157 1.00 98.25 122 CYS A C 1
ATOM 958 O O . CYS A 1 122 ? -14.651 24.635 24.945 1.00 98.25 122 CYS A O 1
ATOM 960 N N . GLY A 1 123 ? -14.999 25.874 26.795 1.00 98.25 123 GLY A N 1
ATOM 961 C CA . GLY A 1 123 ? -15.516 27.058 26.103 1.00 98.25 123 GLY A CA 1
ATOM 962 C C . GLY A 1 123 ? -14.371 28.004 25.769 1.00 98.25 123 GLY A C 1
ATOM 963 O O . GLY A 1 123 ? -13.928 28.758 26.632 1.00 98.25 123 GLY A O 1
ATOM 964 N N . ASN A 1 124 ? -13.841 27.925 24.551 1.00 97.94 124 ASN A N 1
ATOM 965 C CA . ASN A 1 124 ? -12.666 28.686 24.141 1.00 97.94 124 ASN A CA 1
ATOM 966 C C . ASN A 1 124 ? -13.025 30.082 23.604 1.00 97.94 124 ASN A C 1
ATOM 968 O O . ASN A 1 124 ? -14.173 30.333 23.252 1.00 97.94 124 ASN A O 1
ATOM 972 N N . LYS A 1 125 ? -12.016 30.960 23.503 1.00 97.31 125 LYS A N 1
ATOM 973 C CA . LYS A 1 125 ? -12.123 32.383 23.117 1.00 97.31 125 LYS A CA 1
ATOM 974 C C . LYS A 1 125 ? -12.847 33.259 24.141 1.00 97.31 125 LYS A C 1
ATOM 976 O O . LYS A 1 125 ? -13.464 34.261 23.797 1.00 97.31 125 LYS A O 1
ATOM 981 N N . LYS A 1 126 ? -12.714 32.919 25.426 1.00 96.94 126 LYS A N 1
ATOM 982 C CA . LYS A 1 126 ? -13.234 33.710 26.555 1.00 96.94 126 LYS A CA 1
ATOM 983 C C . LYS A 1 126 ? -12.768 35.175 26.548 1.00 96.94 126 LYS A C 1
ATOM 985 O O . LYS A 1 126 ? -13.403 36.046 27.126 1.00 96.94 126 LYS A O 1
ATOM 990 N N . ASP A 1 127 ? -11.641 35.464 25.907 1.00 96.50 127 ASP A N 1
ATOM 991 C CA . ASP A 1 127 ? -11.155 36.828 25.722 1.00 96.50 127 ASP A CA 1
ATOM 992 C C . ASP A 1 127 ? -12.099 37.733 24.911 1.00 96.50 127 ASP A C 1
ATOM 994 O O . ASP A 1 127 ? -11.996 38.949 25.064 1.00 96.50 127 ASP A O 1
ATOM 998 N N . LEU A 1 128 ? -13.025 37.158 24.135 1.00 95.44 128 LEU A N 1
ATOM 999 C CA . LEU A 1 128 ? -14.030 37.846 23.319 1.00 95.44 128 LEU A CA 1
ATOM 1000 C C . LEU A 1 128 ? -15.399 37.907 24.026 1.00 95.44 128 LEU A C 1
ATOM 1002 O O . LEU A 1 128 ? -16.418 37.484 23.484 1.00 95.44 128 LEU A O 1
ATOM 1006 N N . GLU A 1 129 ? -15.424 38.411 25.261 1.00 93.44 129 GLU A N 1
ATOM 1007 C CA . GLU A 1 129 ? -16.636 38.445 26.100 1.00 93.44 129 GLU A CA 1
ATOM 1008 C C . GLU A 1 129 ? -17.783 39.255 25.467 1.00 93.44 129 GLU A C 1
ATOM 1010 O O . GLU A 1 129 ? -18.943 38.859 25.562 1.00 93.44 129 GLU A O 1
ATOM 1015 N N . ASP A 1 130 ? -17.462 40.341 24.759 1.00 95.69 130 ASP A N 1
ATOM 1016 C CA . ASP A 1 130 ? -18.452 41.212 24.109 1.00 95.69 130 ASP A CA 1
ATOM 1017 C C . ASP A 1 130 ? -19.165 40.537 22.917 1.00 95.69 130 ASP A C 1
ATOM 1019 O O . ASP A 1 130 ? -20.251 40.956 22.519 1.00 95.69 130 ASP A O 1
ATOM 1023 N N . GLU A 1 131 ? -18.582 39.469 22.363 1.00 96.38 131 GLU A N 1
ATOM 1024 C CA . GLU A 1 131 ? -19.129 38.685 21.244 1.00 96.38 131 GLU A CA 1
ATOM 1025 C C . GLU A 1 131 ? -19.763 37.362 21.711 1.00 96.38 131 GLU A C 1
ATOM 1027 O O . GLU A 1 131 ? -20.105 36.495 20.899 1.00 96.38 131 GLU A O 1
ATOM 1032 N N . ARG A 1 132 ? -19.913 37.171 23.027 1.00 97.69 132 ARG A N 1
ATOM 1033 C CA . ARG A 1 132 ? -20.398 35.920 23.609 1.00 97.69 132 ARG A CA 1
ATOM 1034 C C . ARG A 1 132 ? -21.806 35.582 23.121 1.00 97.69 132 ARG A C 1
ATOM 1036 O O . ARG A 1 132 ? -22.770 36.304 23.358 1.00 97.69 132 ARG A O 1
ATOM 1043 N N . GLN A 1 133 ? -21.935 34.392 22.543 1.00 97.81 133 GLN A N 1
ATOM 1044 C CA . GLN A 1 133 ? -23.215 33.804 22.155 1.00 97.81 133 GLN A CA 1
ATOM 1045 C C . GLN A 1 133 ? -23.659 32.681 23.090 1.00 97.81 133 GLN A C 1
ATOM 1047 O O . GLN A 1 133 ? -24.849 32.377 23.119 1.00 97.81 133 GLN A O 1
ATOM 1052 N N . VAL A 1 134 ? -22.733 32.064 23.837 1.00 97.81 134 VAL A N 1
ATOM 1053 C CA . VAL A 1 134 ? -22.995 30.961 24.775 1.00 97.81 134 VAL A CA 1
ATOM 1054 C C . VAL A 1 134 ? -22.630 31.391 26.194 1.00 97.81 134 VAL A C 1
ATOM 1056 O O . VAL A 1 134 ? -21.482 31.725 26.488 1.00 97.81 134 VAL A O 1
ATOM 1059 N N . THR A 1 135 ? -23.609 31.393 27.090 1.00 97.50 135 THR A N 1
ATOM 1060 C CA . THR A 1 135 ? -23.441 31.785 28.493 1.00 97.50 135 THR A CA 1
ATOM 1061 C C . THR A 1 135 ? -22.668 30.731 29.286 1.00 97.50 135 THR A C 1
ATOM 1063 O O . THR A 1 135 ? -22.743 29.533 29.014 1.00 97.50 135 THR A O 1
ATOM 1066 N N . TYR A 1 136 ? -21.961 31.160 30.332 1.00 96.25 136 TYR A N 1
ATOM 1067 C CA . TYR A 1 136 ? -21.298 30.226 31.245 1.00 96.25 136 TYR A CA 1
ATOM 1068 C C . TYR A 1 136 ? -22.298 29.242 31.878 1.00 96.25 136 TYR A C 1
ATOM 1070 O O . TYR A 1 136 ? -22.025 28.049 32.000 1.00 96.25 136 TYR A O 1
ATOM 1078 N N . LEU A 1 137 ? -23.478 29.740 32.271 1.00 95.50 137 LEU A N 1
ATOM 1079 C CA . LEU A 1 137 ? -24.474 28.961 33.003 1.00 95.50 137 LEU A CA 1
ATOM 1080 C C . LEU A 1 137 ? -25.042 27.807 32.168 1.00 95.50 137 LEU A C 1
ATOM 1082 O O . LEU A 1 137 ? -25.203 26.708 32.693 1.00 95.50 137 LEU A O 1
ATOM 1086 N N . GLU A 1 138 ? -25.334 28.028 30.885 1.00 96.44 138 GLU A N 1
ATOM 1087 C CA . GLU A 1 138 ? -25.894 26.967 30.040 1.00 96.44 138 GLU A CA 1
ATOM 1088 C C . GLU A 1 138 ? -24.869 25.876 29.713 1.00 96.44 138 GLU A C 1
ATOM 1090 O O . GLU A 1 138 ? -25.201 24.695 29.789 1.00 96.44 138 GLU A O 1
ATOM 1095 N N . ALA A 1 139 ? -23.616 26.250 29.437 1.00 96.75 139 ALA A N 1
ATOM 1096 C CA . ALA A 1 139 ? -22.553 25.286 29.177 1.00 96.75 139 ALA A CA 1
ATOM 1097 C C . ALA A 1 139 ? -22.172 24.507 30.445 1.00 96.75 139 ALA A C 1
ATOM 1099 O O . ALA A 1 139 ? -21.945 23.298 30.388 1.00 96.75 139 ALA A O 1
ATOM 1100 N N . SER A 1 140 ? -22.182 25.175 31.603 1.00 95.88 140 SER A N 1
ATOM 1101 C CA . SER A 1 140 ? -22.003 24.539 32.912 1.00 95.88 140 SER A CA 1
ATOM 1102 C C . SER A 1 140 ? -23.120 23.534 33.208 1.00 95.88 140 SER A C 1
ATOM 1104 O O . SER A 1 140 ? -22.848 22.406 33.619 1.00 95.88 140 SER A O 1
ATOM 1106 N N . ARG A 1 141 ? -24.377 23.895 32.914 1.00 96.69 141 ARG A N 1
ATOM 1107 C CA . ARG A 1 141 ? -25.524 22.991 33.053 1.00 96.69 141 ARG A CA 1
ATOM 1108 C C . ARG A 1 141 ? -25.396 21.767 32.147 1.00 96.69 141 ARG A C 1
ATOM 1110 O O . ARG A 1 141 ? -25.558 20.651 32.629 1.00 96.69 141 ARG A O 1
ATOM 1117 N N . PHE A 1 142 ? -25.046 21.960 30.876 1.00 97.06 142 PHE A N 1
ATOM 1118 C CA . PHE A 1 142 ? -24.797 20.857 29.944 1.00 97.06 142 PHE A CA 1
ATOM 1119 C C . PHE A 1 142 ? -23.685 19.927 30.448 1.00 97.06 142 PHE A C 1
ATOM 1121 O O . PHE A 1 142 ? -23.823 18.704 30.422 1.00 97.06 142 PHE A O 1
ATOM 1128 N N . ALA A 1 143 ? -22.584 20.495 30.947 1.00 96.31 143 ALA A N 1
ATOM 1129 C CA . ALA A 1 143 ? -21.488 19.713 31.500 1.00 96.31 143 ALA A CA 1
ATOM 1130 C C . ALA A 1 143 ? -21.932 18.896 32.720 1.00 96.31 143 ALA A C 1
ATOM 1132 O O . ALA A 1 143 ? -21.590 17.721 32.816 1.00 96.31 143 ALA A O 1
ATOM 1133 N N . GLN A 1 144 ? -22.743 19.477 33.608 1.00 93.75 144 GLN A N 1
ATOM 1134 C CA . GLN A 1 144 ? -23.301 18.777 34.764 1.00 93.75 144 GLN A CA 1
ATOM 1135 C C . GLN A 1 144 ? -24.233 17.630 34.348 1.00 93.75 144 GLN A C 1
ATOM 1137 O O . GLN A 1 144 ? -24.101 16.526 34.870 1.00 93.75 144 GLN A O 1
ATOM 1142 N N . GLU A 1 145 ? -25.134 17.869 33.392 1.00 95.12 145 GLU A N 1
ATOM 1143 C CA . GLU A 1 145 ? -26.073 16.866 32.864 1.00 95.12 145 GLU A CA 1
ATOM 1144 C C . GLU A 1 145 ? -25.353 15.679 32.199 1.00 95.12 145 GLU A C 1
ATOM 1146 O O . GLU A 1 145 ? -25.849 14.554 32.226 1.00 95.12 145 GLU A O 1
ATOM 1151 N N . HIS A 1 146 ? -24.162 15.910 31.642 1.00 93.44 146 HIS A N 1
ATOM 1152 C CA . HIS A 1 146 ? -23.355 14.889 30.977 1.00 93.44 146 HIS A CA 1
ATOM 1153 C C . HIS A 1 146 ? -22.135 14.408 31.776 1.00 93.44 146 HIS A C 1
ATOM 1155 O O . HIS A 1 146 ? -21.332 13.651 31.224 1.00 93.44 146 HIS A O 1
ATOM 1161 N N . GLU A 1 147 ? -21.999 14.794 33.048 1.00 92.94 147 GLU A N 1
ATOM 1162 C CA . GLU A 1 147 ? -20.889 14.414 33.940 1.00 92.94 147 GLU A CA 1
ATOM 1163 C C . GLU A 1 147 ? -19.493 14.792 33.399 1.00 92.94 147 GLU A C 1
ATOM 1165 O O . GLU A 1 147 ? -18.518 14.040 33.501 1.00 92.94 147 GLU A O 1
ATOM 1170 N N . LEU A 1 148 ? -19.393 15.973 32.791 1.00 94.06 148 LEU A N 1
ATOM 1171 C CA . LEU A 1 148 ? -18.159 16.551 32.267 1.00 94.06 148 LEU A CA 1
ATOM 1172 C C . LEU A 1 148 ? -17.624 17.608 33.236 1.00 94.06 148 LEU A C 1
ATOM 1174 O O . LEU A 1 148 ? -18.384 18.333 33.876 1.00 94.06 148 LEU A O 1
ATOM 1178 N N . MET A 1 149 ? -16.302 17.762 33.299 1.00 93.56 149 MET A N 1
ATOM 1179 C CA . MET A 1 149 ? -15.720 18.967 33.894 1.00 93.56 149 MET A CA 1
ATOM 1180 C C . MET A 1 149 ? -15.800 20.109 32.880 1.00 93.56 149 MET A C 1
ATOM 1182 O O . MET A 1 149 ? -15.582 19.878 31.694 1.00 93.56 149 MET A O 1
ATOM 1186 N N . PHE A 1 150 ? -16.075 21.330 33.335 1.00 97.56 150 PHE A N 1
ATOM 1187 C CA . PHE A 1 150 ? -16.210 22.500 32.468 1.00 97.56 150 PHE A CA 1
ATOM 1188 C C . PHE A 1 150 ? -15.208 23.595 32.829 1.00 97.56 150 PHE A C 1
ATOM 1190 O O . PHE A 1 150 ? -15.066 23.952 33.999 1.00 97.56 150 PHE A O 1
ATOM 1197 N N . LEU A 1 151 ? -14.532 24.133 31.812 1.00 97.00 151 LEU A N 1
ATOM 1198 C CA . LEU A 1 151 ? -13.645 25.288 31.906 1.00 97.00 151 LEU A CA 1
ATOM 1199 C C . LEU A 1 151 ? -13.888 26.225 30.720 1.00 97.00 151 LEU A C 1
ATOM 1201 O O . LEU A 1 151 ? -14.032 25.776 29.585 1.00 97.00 151 LEU A O 1
ATOM 1205 N N . GLU A 1 152 ? -13.851 27.532 30.957 1.00 98.00 152 GLU A N 1
ATOM 1206 C CA . GLU A 1 152 ? -13.694 28.502 29.870 1.00 98.00 152 GLU A CA 1
ATOM 1207 C C . GLU A 1 152 ? -12.217 28.832 29.687 1.00 98.00 152 GLU A C 1
ATOM 1209 O O . GLU A 1 152 ? -11.515 29.100 30.666 1.00 98.00 152 GLU A O 1
ATOM 1214 N N . THR A 1 153 ? -11.746 28.814 28.444 1.00 97.81 153 THR A N 1
ATOM 1215 C CA . THR A 1 153 ? -10.334 28.973 28.093 1.00 97.81 153 THR A CA 1
ATOM 1216 C C . THR A 1 153 ? -10.119 30.156 27.157 1.00 97.81 153 THR A C 1
ATOM 1218 O O . THR A 1 153 ? -10.977 30.508 26.346 1.00 97.81 153 THR A O 1
ATOM 1221 N N . SER A 1 154 ? -8.930 30.749 27.222 1.00 97.31 154 SER A N 1
ATOM 1222 C CA . SER A 1 154 ? -8.448 31.671 26.193 1.00 97.31 154 SER A CA 1
ATOM 1223 C C . SER A 1 154 ? -7.065 31.226 25.746 1.00 97.31 154 SER A C 1
ATOM 1225 O O . SER A 1 154 ? -6.083 31.393 26.471 1.00 97.31 154 SER A O 1
ATOM 1227 N N . ALA A 1 155 ? -6.978 30.667 24.536 1.00 95.38 155 ALA A N 1
ATOM 1228 C CA . ALA A 1 155 ? -5.686 30.363 23.927 1.00 95.38 155 ALA A CA 1
ATOM 1229 C C . ALA A 1 155 ? -4.852 31.639 23.707 1.00 95.38 155 ALA A C 1
ATOM 1231 O O . ALA A 1 155 ? -3.634 31.586 23.839 1.00 95.38 155 ALA A O 1
ATOM 1232 N N . LEU A 1 156 ? -5.498 32.783 23.439 1.00 94.06 156 LEU A N 1
ATOM 1233 C CA . LEU A 1 156 ? -4.834 34.074 23.244 1.00 94.06 156 LEU A CA 1
ATOM 1234 C C . LEU A 1 156 ? -4.194 34.597 24.538 1.00 94.06 156 LEU A C 1
ATOM 1236 O O . LEU A 1 156 ? -3.022 34.965 24.542 1.00 94.06 156 LEU A O 1
ATOM 1240 N N . LYS A 1 157 ? -4.948 34.599 25.646 1.00 94.75 157 LYS A N 1
ATOM 1241 C CA . LYS A 1 157 ? -4.490 35.103 26.955 1.00 94.75 157 LYS A CA 1
ATOM 1242 C C . LYS A 1 157 ? -3.789 34.047 27.818 1.00 94.75 157 LYS A C 1
ATOM 1244 O O . LYS A 1 157 ? -3.345 34.362 28.917 1.00 94.75 157 LYS A O 1
ATOM 1249 N N . ASN A 1 158 ? -3.669 32.809 27.332 1.00 95.00 158 ASN A N 1
ATOM 1250 C CA . ASN A 1 158 ? -3.197 31.647 28.096 1.00 95.00 158 ASN A CA 1
ATOM 1251 C C . ASN A 1 158 ? -4.039 31.304 29.340 1.00 95.00 158 ASN A C 1
ATOM 1253 O O . ASN A 1 158 ? -3.526 30.765 30.321 1.00 95.00 158 ASN A O 1
ATOM 1257 N N . GLU A 1 159 ? -5.330 31.624 29.337 1.00 96.75 159 GLU A N 1
ATOM 1258 C CA . GLU A 1 159 ? -6.190 31.385 30.497 1.00 96.75 159 GLU A CA 1
ATOM 1259 C C . GLU A 1 159 ? -6.744 29.958 30.476 1.00 96.75 159 GLU A C 1
ATOM 1261 O O . GLU A 1 159 ? -7.318 29.519 29.477 1.00 96.75 159 GLU A O 1
ATOM 1266 N N . ASN A 1 160 ? -6.588 29.242 31.595 1.00 95.06 160 ASN A N 1
ATOM 1267 C CA . ASN A 1 160 ? -7.112 27.8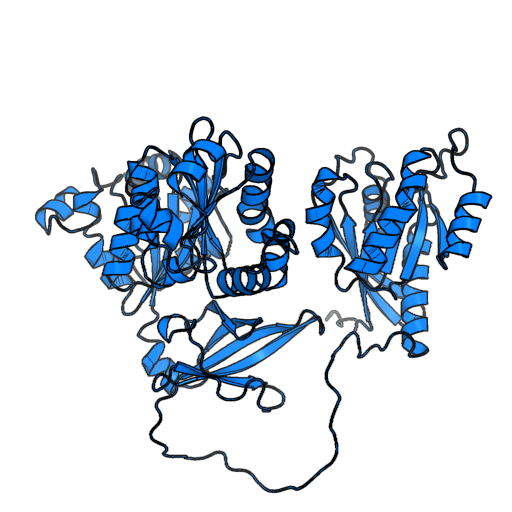90 31.841 1.00 95.06 160 ASN A CA 1
ATOM 1268 C C . ASN A 1 160 ? -6.661 26.790 30.855 1.00 95.06 160 ASN A C 1
ATOM 1270 O O . ASN A 1 160 ? -7.162 25.669 30.925 1.00 95.06 160 ASN A O 1
ATOM 1274 N N . ILE A 1 161 ? -5.680 27.064 29.987 1.00 96.06 161 ILE A N 1
ATOM 1275 C CA . ILE A 1 161 ? -5.136 26.093 29.025 1.00 96.06 161 ILE A CA 1
ATOM 1276 C C . ILE A 1 161 ? -4.413 24.960 29.757 1.00 96.06 161 ILE A C 1
ATOM 1278 O O . ILE A 1 161 ? -4.857 23.814 29.740 1.00 96.06 161 ILE A O 1
ATOM 1282 N N . THR A 1 162 ? -3.323 25.287 30.456 1.00 94.12 162 THR A N 1
ATOM 1283 C CA . THR A 1 162 ? -2.525 24.315 31.223 1.00 94.12 162 THR A CA 1
ATOM 1284 C C . THR A 1 162 ? -3.354 23.625 32.303 1.00 94.12 162 THR A C 1
ATOM 1286 O O . THR A 1 162 ? -3.220 22.419 32.508 1.00 94.12 162 THR A O 1
ATOM 1289 N N . GLU A 1 163 ? -4.250 24.373 32.949 1.00 93.00 163 GLU A N 1
ATOM 1290 C CA . GLU A 1 163 ? -5.132 23.847 33.989 1.00 93.00 163 GLU A CA 1
ATOM 1291 C C . GLU A 1 163 ? -6.060 22.752 33.448 1.00 93.00 163 GLU A C 1
ATOM 1293 O O . GLU A 1 163 ? -6.196 21.708 34.083 1.00 93.00 163 GLU A O 1
ATOM 1298 N N . GLY A 1 164 ? -6.622 22.919 32.243 1.00 93.94 164 GLY A N 1
ATOM 1299 C CA . GLY A 1 164 ? -7.458 21.896 31.609 1.00 93.94 164 GLY A CA 1
ATOM 1300 C C . GLY A 1 164 ? -6.732 20.562 31.414 1.00 93.94 164 GLY A C 1
ATOM 1301 O O . GLY A 1 164 ? -7.266 19.506 31.765 1.00 93.94 164 GLY A O 1
ATOM 1302 N N . PHE A 1 165 ? -5.483 20.594 30.937 1.00 95.88 165 PHE A N 1
ATOM 1303 C CA . PHE A 1 165 ? -4.669 19.383 30.771 1.00 95.88 165 PHE A CA 1
ATOM 1304 C C . PHE A 1 165 ? -4.286 18.745 32.113 1.00 95.88 165 PHE A C 1
ATOM 1306 O O . PHE A 1 165 ? -4.399 17.526 32.265 1.00 95.88 165 PHE A O 1
ATOM 1313 N N . ILE A 1 166 ? -3.873 19.551 33.100 1.00 94.75 166 ILE A N 1
ATOM 1314 C CA . ILE A 1 166 ? -3.494 19.062 34.435 1.00 94.75 166 ILE A CA 1
ATOM 1315 C C . ILE A 1 166 ? -4.692 18.438 35.153 1.00 94.75 166 ILE A C 1
ATOM 1317 O O . ILE A 1 166 ? -4.558 17.361 35.733 1.00 94.75 166 ILE A O 1
ATOM 1321 N N . GLN A 1 167 ? -5.864 19.075 35.113 1.00 93.31 167 GLN A N 1
ATOM 1322 C CA . GLN A 1 167 ? -7.066 18.553 35.764 1.00 93.31 167 GLN A CA 1
ATOM 1323 C C . GLN A 1 167 ? -7.529 17.250 35.121 1.00 93.31 167 GLN A C 1
ATOM 1325 O O . GLN A 1 167 ? -7.809 16.287 35.835 1.00 93.31 167 GLN A O 1
ATOM 1330 N N . CYS A 1 168 ? -7.521 17.170 33.788 1.00 94.75 168 CYS A N 1
ATOM 1331 C CA . CYS A 1 168 ? -7.818 15.926 33.086 1.00 94.75 168 CYS A CA 1
ATOM 1332 C C . CYS A 1 168 ? -6.861 14.800 33.521 1.00 94.75 168 CYS A C 1
ATOM 1334 O O . CYS A 1 168 ? -7.314 13.737 33.951 1.00 94.75 168 CYS A O 1
ATOM 1336 N N . ALA A 1 169 ? -5.546 15.054 33.522 1.00 93.88 169 ALA A N 1
ATOM 1337 C CA . ALA A 1 169 ? -4.541 14.078 33.951 1.00 93.88 169 ALA A CA 1
ATOM 1338 C C . ALA A 1 169 ? -4.714 13.661 35.422 1.00 93.88 169 ALA A C 1
ATOM 1340 O O . ALA A 1 169 ? -4.620 12.480 35.751 1.00 93.88 169 ALA A O 1
ATOM 1341 N N . ARG A 1 170 ? -5.035 14.611 36.307 1.00 94.12 170 ARG A N 1
ATOM 1342 C CA . ARG A 1 170 ? -5.290 14.359 37.731 1.00 94.12 170 ARG A CA 1
ATOM 1343 C C . ARG A 1 170 ? -6.516 13.475 37.951 1.00 94.12 170 ARG A C 1
ATOM 1345 O O . ARG A 1 170 ? -6.483 12.604 38.815 1.00 94.12 170 ARG A O 1
ATOM 1352 N N . ILE A 1 171 ? -7.593 13.675 37.193 1.00 91.50 171 ILE A N 1
ATOM 1353 C CA . ILE A 1 171 ? -8.790 12.824 37.279 1.00 91.50 171 ILE A CA 1
ATOM 1354 C C . ILE A 1 171 ? -8.467 11.409 36.801 1.00 91.50 171 ILE A C 1
ATOM 1356 O O . ILE A 1 171 ? -8.885 10.452 37.448 1.00 91.50 171 ILE A O 1
ATOM 1360 N N . ILE A 1 172 ? -7.709 11.268 35.708 1.00 90.75 172 ILE A N 1
ATOM 1361 C CA . ILE A 1 172 ? -7.268 9.958 35.213 1.00 90.75 172 ILE A CA 1
ATOM 1362 C C . ILE A 1 172 ? -6.450 9.238 36.295 1.00 90.75 172 ILE A C 1
ATOM 1364 O O . ILE A 1 172 ? -6.762 8.095 36.613 1.00 90.75 172 ILE A O 1
ATOM 1368 N N . LEU A 1 173 ? -5.483 9.916 36.927 1.00 89.56 173 LEU A N 1
ATOM 1369 C CA . LEU A 1 173 ? -4.690 9.355 38.030 1.00 89.56 173 LEU A CA 1
ATOM 1370 C C . LEU A 1 173 ? -5.550 8.932 39.224 1.00 89.56 173 LEU A C 1
ATOM 1372 O O . LEU A 1 173 ? -5.420 7.810 39.696 1.00 89.56 173 LEU A O 1
ATOM 1376 N N . ARG A 1 174 ? -6.491 9.773 39.669 1.00 88.31 174 ARG A N 1
ATOM 1377 C CA . ARG A 1 174 ? -7.401 9.409 40.770 1.00 88.31 174 ARG A CA 1
ATOM 1378 C C . ARG A 1 174 ? -8.249 8.191 40.437 1.00 88.31 174 ARG A C 1
ATOM 1380 O O . ARG A 1 174 ? -8.453 7.341 41.294 1.00 88.31 174 ARG A O 1
ATOM 1387 N N . ARG A 1 175 ? -8.747 8.105 39.198 1.00 84.88 175 ARG A N 1
ATOM 1388 C CA . ARG A 1 175 ? -9.515 6.945 38.730 1.00 84.88 175 ARG A CA 1
ATOM 1389 C C . ARG A 1 175 ? -8.652 5.681 38.673 1.00 84.88 175 ARG A C 1
ATOM 1391 O O . ARG A 1 175 ? -9.186 4.596 38.887 1.00 84.88 175 ARG A O 1
ATOM 1398 N N . ILE A 1 176 ? -7.353 5.824 38.402 1.00 82.94 176 ILE A N 1
ATOM 1399 C CA . ILE A 1 176 ? -6.369 4.738 38.480 1.00 82.94 176 ILE A CA 1
ATOM 1400 C C . ILE A 1 176 ? -6.171 4.283 39.930 1.00 82.94 176 ILE A C 1
ATOM 1402 O O . ILE A 1 176 ? -6.273 3.095 40.224 1.00 82.94 176 ILE A O 1
ATOM 1406 N N . GLU A 1 177 ? -5.959 5.221 40.849 1.00 81.56 177 GLU A N 1
ATOM 1407 C CA . GLU A 1 177 ? -5.753 4.948 42.277 1.00 81.56 177 GLU A CA 1
ATOM 1408 C C . GLU A 1 177 ? -6.988 4.333 42.950 1.00 81.56 177 GLU A C 1
ATOM 1410 O O . GLU A 1 177 ? -6.859 3.454 43.799 1.00 81.56 177 GLU A O 1
ATOM 1415 N N . SER A 1 178 ? -8.193 4.748 42.547 1.00 79.69 178 SER A N 1
ATOM 1416 C CA . SER A 1 178 ? -9.456 4.195 43.050 1.00 79.69 178 SER A CA 1
ATOM 1417 C C . SER A 1 178 ? -9.838 2.854 42.414 1.00 79.69 178 SER A C 1
ATOM 1419 O O . SER A 1 178 ? -10.896 2.310 42.735 1.00 79.69 178 SER A O 1
ATOM 1421 N N . GLY A 1 179 ? -9.035 2.336 41.475 1.00 66.25 179 GLY A N 1
ATOM 1422 C CA . GLY A 1 179 ? -9.320 1.106 40.730 1.00 66.25 179 GLY A CA 1
ATOM 1423 C C . GLY A 1 179 ? -10.520 1.204 39.777 1.00 66.25 179 GLY A C 1
ATOM 1424 O O . GLY A 1 179 ? -10.958 0.194 39.233 1.00 66.25 179 GLY A O 1
ATOM 1425 N N . SER A 1 180 ? -11.070 2.406 39.564 1.00 63.00 180 SER A N 1
ATOM 1426 C CA . SER A 1 180 ? -12.194 2.656 38.645 1.00 63.00 180 SER A CA 1
ATOM 1427 C C . SER A 1 180 ? -11.746 2.645 37.178 1.00 63.00 180 SER A C 1
ATOM 1429 O O . SER A 1 180 ? -12.522 2.326 36.278 1.00 63.00 180 SER A O 1
ATOM 1431 N N . ILE A 1 181 ? -10.474 2.964 36.943 1.00 62.62 181 ILE A N 1
ATOM 1432 C CA . ILE A 1 181 ? -9.726 2.697 35.719 1.00 62.62 181 ILE A CA 1
ATOM 1433 C C . ILE A 1 181 ? -8.591 1.771 36.138 1.00 62.62 181 ILE A C 1
ATOM 1435 O O . ILE A 1 181 ? -7.711 2.175 36.880 1.00 62.62 181 ILE A O 1
ATOM 1439 N N . ASP A 1 182 ? -8.606 0.514 35.714 1.00 53.81 182 ASP A N 1
ATOM 1440 C CA . ASP A 1 182 ? -7.526 -0.399 36.081 1.00 53.81 182 ASP A CA 1
ATOM 1441 C C . ASP A 1 182 ? -6.238 -0.001 35.315 1.00 53.81 182 ASP A C 1
ATOM 1443 O O . ASP A 1 182 ? -6.255 -0.010 34.075 1.00 53.81 182 ASP A O 1
ATOM 1447 N N . PRO A 1 183 ? -5.126 0.342 36.006 1.00 49.91 183 PRO A N 1
ATOM 1448 C CA . PRO A 1 183 ? -3.846 0.630 35.354 1.00 49.91 183 PRO A CA 1
ATOM 1449 C C . PRO A 1 183 ? -3.356 -0.558 34.514 1.00 49.91 183 PRO A C 1
ATOM 1451 O O . PRO A 1 183 ? -2.640 -0.360 33.536 1.00 49.91 183 PRO A O 1
ATOM 1454 N N . PHE A 1 184 ? -3.812 -1.774 34.837 1.00 42.94 184 PHE A N 1
ATOM 1455 C CA . PHE A 1 184 ? -3.603 -3.012 34.098 1.00 42.94 184 PHE A CA 1
ATOM 1456 C C . PHE A 1 184 ? -4.760 -3.412 33.159 1.00 42.94 184 PHE A C 1
ATOM 1458 O O . PHE A 1 184 ? -4.563 -4.299 32.345 1.00 42.94 184 PHE A O 1
ATOM 1465 N N . ARG A 1 185 ? -5.912 -2.725 33.093 1.00 39.28 185 ARG A N 1
ATOM 1466 C CA . ARG A 1 185 ? -6.814 -2.820 31.909 1.00 39.28 185 ARG A CA 1
ATOM 1467 C C . ARG A 1 185 ? -6.365 -1.912 30.773 1.00 39.28 185 ARG A C 1
ATOM 1469 O O . ARG A 1 185 ? -6.766 -2.124 29.632 1.00 39.28 185 ARG A O 1
ATOM 1476 N N . MET A 1 186 ? -5.484 -0.960 31.075 1.00 45.72 186 MET A N 1
ATOM 1477 C CA . MET A 1 186 ? -4.619 -0.296 30.096 1.00 45.72 186 MET A CA 1
ATOM 1478 C C . MET A 1 186 ? -3.392 -1.166 29.724 1.00 45.72 186 MET A C 1
ATOM 1480 O O . MET A 1 186 ? -2.666 -0.825 28.797 1.00 45.72 186 MET A O 1
ATOM 1484 N N . TYR A 1 187 ? -3.218 -2.328 30.383 1.00 31.73 187 TYR A N 1
ATOM 1485 C CA . TYR A 1 187 ? -2.222 -3.379 30.119 1.00 31.73 187 TYR A CA 1
ATOM 1486 C C . TYR A 1 187 ? -2.813 -4.799 30.307 1.00 31.73 187 TYR A C 1
ATOM 1488 O O . TYR A 1 187 ? -2.384 -5.535 31.191 1.00 31.73 187 TYR A O 1
ATOM 1496 N N . SER A 1 188 ? -3.773 -5.203 29.460 1.00 29.69 188 SER A N 1
ATOM 1497 C CA . SER A 1 188 ? -4.245 -6.590 29.203 1.00 29.69 188 SER A CA 1
ATOM 1498 C C . SER A 1 188 ? -5.707 -6.955 29.526 1.00 29.69 188 SER A C 1
ATOM 1500 O O . SER A 1 188 ? -6.195 -6.914 30.651 1.00 29.69 188 SER A O 1
ATOM 1502 N N . ALA A 1 189 ? -6.362 -7.498 28.494 1.00 25.89 189 ALA A N 1
ATOM 1503 C CA . ALA A 1 189 ? -7.391 -8.526 28.591 1.00 25.89 189 ALA A CA 1
ATOM 1504 C C . ALA A 1 189 ? -6.732 -9.918 28.736 1.00 25.89 189 ALA A C 1
ATOM 1506 O O . ALA A 1 189 ? -6.805 -10.746 27.828 1.00 25.89 189 ALA A O 1
ATOM 1507 N N . ALA A 1 190 ? -6.043 -10.180 29.852 1.00 29.53 190 ALA A N 1
ATOM 1508 C CA . ALA A 1 190 ? -5.436 -11.489 30.111 1.00 29.53 190 ALA A CA 1
ATOM 1509 C C . ALA A 1 190 ? -5.444 -11.871 31.600 1.00 29.53 190 ALA A C 1
ATOM 1511 O O . ALA A 1 190 ? -4.400 -11.893 32.239 1.00 29.53 190 ALA A O 1
ATOM 1512 N N . ALA A 1 191 ? -6.612 -12.232 32.142 1.00 25.75 191 ALA A N 1
ATOM 1513 C CA . ALA A 1 191 ? -6.702 -13.059 33.351 1.00 25.75 191 ALA A CA 1
ATOM 1514 C C . ALA A 1 191 ? -8.108 -13.661 33.516 1.00 25.75 191 ALA A C 1
ATOM 1516 O O . ALA A 1 191 ? -8.947 -13.152 34.253 1.00 25.75 191 ALA A O 1
ATOM 1517 N N . ALA A 1 192 ? -8.354 -14.789 32.854 1.00 23.55 192 ALA A N 1
ATOM 1518 C CA . ALA A 1 192 ? -9.256 -15.804 33.377 1.00 23.55 192 ALA A CA 1
ATOM 1519 C C . ALA A 1 192 ? -8.522 -17.145 33.318 1.00 23.55 192 ALA A C 1
ATOM 1521 O O . ALA A 1 192 ? -7.858 -17.453 32.330 1.00 23.55 192 ALA A O 1
ATOM 1522 N N . VAL A 1 193 ? -8.693 -17.925 34.384 1.00 25.14 193 VAL A N 1
ATOM 1523 C CA . VAL A 1 193 ? -8.164 -19.273 34.635 1.00 25.14 193 VAL A CA 1
ATOM 1524 C C . VAL A 1 193 ? -6.756 -19.323 35.246 1.00 25.14 193 VAL A C 1
ATOM 1526 O O . VAL A 1 193 ? -5.749 -19.574 34.588 1.00 25.14 193 VAL A O 1
ATOM 1529 N N . ALA A 1 194 ? -6.726 -19.188 36.573 1.00 23.75 194 ALA A N 1
ATOM 1530 C CA . ALA A 1 194 ? -5.732 -19.822 37.428 1.00 23.75 194 ALA A CA 1
ATOM 1531 C C . ALA A 1 194 ? -6.459 -20.762 38.402 1.00 23.75 194 ALA A C 1
ATOM 1533 O O . ALA A 1 194 ? -7.111 -20.294 39.328 1.00 23.75 194 ALA A O 1
ATOM 1534 N N . ALA A 1 195 ? -6.360 -22.072 38.165 1.00 23.80 195 ALA A N 1
ATOM 1535 C CA . ALA A 1 195 ? -6.423 -23.123 39.184 1.00 23.80 195 ALA A CA 1
ATOM 1536 C C . ALA A 1 195 ? -6.041 -24.467 38.540 1.00 23.80 195 ALA A C 1
ATOM 1538 O O . ALA A 1 195 ? -6.866 -25.084 37.877 1.00 23.80 195 ALA A O 1
ATOM 1539 N N . ALA A 1 196 ? -4.778 -24.869 38.698 1.00 24.86 196 ALA A N 1
ATOM 1540 C CA . ALA A 1 196 ? -4.314 -26.250 38.889 1.00 24.86 196 ALA A CA 1
ATOM 1541 C C . ALA A 1 196 ? -2.799 -26.291 38.651 1.00 24.86 196 ALA A C 1
ATOM 1543 O O . ALA A 1 196 ? -2.307 -26.351 37.526 1.00 24.86 196 ALA A O 1
ATOM 1544 N N . THR A 1 197 ? -2.056 -26.209 39.747 1.00 25.58 197 THR A N 1
ATOM 1545 C CA . THR A 1 197 ? -0.611 -26.406 39.796 1.00 25.58 197 THR A CA 1
ATOM 1546 C C . THR A 1 197 ? -0.318 -27.900 39.740 1.00 25.58 197 THR A C 1
ATOM 1548 O O . THR A 1 197 ? -0.790 -28.634 40.603 1.00 25.58 197 THR A O 1
ATOM 1551 N N . THR A 1 198 ? 0.517 -28.361 38.811 1.00 26.58 198 THR A N 1
ATOM 1552 C CA . THR A 1 198 ? 1.405 -29.502 39.078 1.00 26.58 198 THR A CA 1
ATOM 1553 C C . THR A 1 198 ? 2.691 -29.349 38.269 1.00 26.58 198 THR A C 1
ATOM 1555 O O . THR A 1 198 ? 2.691 -29.152 37.058 1.00 26.58 198 THR A O 1
ATOM 1558 N N . THR A 1 199 ? 3.788 -29.369 39.008 1.00 24.64 199 THR A N 1
ATOM 1559 C CA . THR A 1 199 ? 5.192 -29.373 38.610 1.00 24.64 199 THR A CA 1
ATOM 1560 C C . THR A 1 199 ? 5.531 -30.616 37.780 1.00 24.64 199 THR A C 1
ATOM 1562 O O . THR A 1 199 ? 4.994 -31.679 38.067 1.00 24.64 199 THR A O 1
ATOM 1565 N N . ILE A 1 200 ? 6.475 -30.507 36.830 1.00 26.62 200 ILE A N 1
ATOM 1566 C CA . ILE A 1 200 ? 7.722 -31.310 36.760 1.00 26.62 200 ILE A CA 1
ATOM 1567 C C . ILE A 1 200 ? 8.472 -31.074 35.419 1.00 26.62 200 ILE A C 1
ATOM 1569 O O . ILE A 1 200 ? 7.966 -31.326 34.332 1.00 26.62 200 ILE A O 1
ATOM 1573 N N . THR A 1 201 ? 9.696 -30.554 35.593 1.00 24.81 201 THR A N 1
ATOM 1574 C CA . THR A 1 201 ? 10.979 -30.681 34.856 1.00 24.81 201 THR A CA 1
ATOM 1575 C C . THR A 1 201 ? 11.168 -30.353 33.367 1.00 24.81 201 THR A C 1
ATOM 1577 O O . THR A 1 201 ? 10.590 -30.949 32.467 1.00 24.81 201 THR A O 1
ATOM 1580 N N . SER A 1 202 ? 12.175 -29.492 33.167 1.00 29.11 202 SER A N 1
ATOM 1581 C CA . SER A 1 202 ? 13.235 -29.495 32.150 1.00 29.11 202 SER A CA 1
ATOM 1582 C C . SER A 1 202 ? 13.287 -30.655 31.149 1.00 29.11 202 SER A C 1
ATOM 1584 O O . SER A 1 202 ? 13.569 -31.785 31.532 1.00 29.11 202 SER A O 1
ATOM 1586 N N . ALA A 1 203 ? 13.245 -30.309 29.859 1.00 27.80 203 ALA A N 1
ATOM 1587 C CA . ALA A 1 203 ? 14.053 -30.950 28.819 1.00 27.80 203 ALA A CA 1
ATOM 1588 C C . ALA A 1 203 ? 14.216 -29.999 27.619 1.00 27.80 203 ALA A C 1
ATOM 1590 O O . ALA A 1 203 ? 13.418 -29.967 26.687 1.00 27.80 203 ALA A O 1
ATOM 1591 N N . CYS A 1 204 ? 15.282 -29.202 27.661 1.00 34.16 204 CYS A N 1
ATOM 1592 C CA . CYS A 1 204 ? 15.985 -28.785 26.457 1.00 34.16 204 CYS A CA 1
ATOM 1593 C C . CYS A 1 204 ? 16.892 -29.963 26.081 1.00 34.16 204 CYS A C 1
ATOM 1595 O O . CYS A 1 204 ? 17.865 -30.178 26.794 1.00 34.16 204 CYS A O 1
ATOM 1597 N N . LEU A 1 205 ? 16.517 -30.764 25.075 1.00 31.89 205 LEU A N 1
ATOM 1598 C CA . LEU A 1 205 ? 17.382 -31.579 24.199 1.00 31.89 205 LEU A CA 1
ATOM 1599 C C . LEU A 1 205 ? 16.543 -32.621 23.437 1.00 31.89 205 LEU A C 1
ATOM 1601 O O . LEU A 1 205 ? 15.817 -33.405 24.034 1.00 31.89 205 LEU A O 1
ATOM 1605 N N . LEU A 1 206 ? 16.730 -32.622 22.113 1.00 36.12 206 LEU A N 1
ATOM 1606 C CA . LEU A 1 206 ? 16.543 -33.743 21.183 1.00 36.12 206 LEU A CA 1
ATOM 1607 C C . LEU A 1 206 ? 15.180 -34.452 21.208 1.00 36.12 206 LEU A C 1
ATOM 1609 O O . LEU A 1 206 ? 15.024 -35.528 21.776 1.00 36.12 206 LEU A O 1
ATOM 1613 N N . ILE A 1 207 ? 14.234 -33.915 20.435 1.00 31.52 207 ILE A N 1
ATOM 1614 C CA . ILE A 1 207 ? 13.163 -34.727 19.851 1.00 31.52 207 ILE A CA 1
ATOM 1615 C C . ILE A 1 207 ? 13.509 -34.931 18.375 1.00 31.52 207 ILE A C 1
ATOM 1617 O O . ILE A 1 207 ? 13.399 -34.013 17.564 1.00 31.52 207 ILE A O 1
ATOM 1621 N N . HIS A 1 208 ? 13.942 -36.144 18.029 1.00 36.38 208 HIS A N 1
ATOM 1622 C CA . HIS A 1 208 ? 13.721 -36.670 16.689 1.00 36.38 208 HIS A CA 1
ATOM 1623 C C . HIS A 1 208 ? 12.214 -36.904 16.535 1.00 36.38 208 HIS A C 1
ATOM 1625 O O . HIS A 1 208 ? 11.676 -37.863 17.080 1.00 36.38 208 HIS A O 1
ATOM 1631 N N . SER A 1 209 ? 11.533 -36.026 15.798 1.00 36.34 209 SER A N 1
ATOM 1632 C CA . SER A 1 209 ? 10.212 -36.301 15.234 1.00 36.34 209 SER A CA 1
ATOM 1633 C C . SER A 1 209 ? 10.165 -35.791 13.801 1.00 36.34 209 SER A C 1
ATOM 1635 O O . SER A 1 209 ? 10.581 -34.674 13.506 1.00 36.34 209 SER A O 1
ATOM 1637 N N . THR A 1 210 ? 9.670 -36.646 12.925 1.00 42.62 210 THR A N 1
ATOM 1638 C CA . THR A 1 210 ? 9.577 -36.552 11.468 1.00 42.62 210 THR A CA 1
ATOM 1639 C C . THR A 1 210 ? 8.540 -35.534 10.978 1.00 42.62 210 THR A C 1
ATOM 1641 O O . THR A 1 210 ? 7.641 -35.892 10.226 1.00 42.62 210 THR A O 1
ATOM 1644 N N . ASP A 1 211 ? 8.647 -34.273 11.389 1.00 58.84 211 ASP A N 1
ATOM 1645 C CA . ASP A 1 211 ? 7.837 -33.187 10.827 1.00 58.84 211 ASP A CA 1
ATOM 1646 C C . ASP A 1 211 ? 8.765 -31.989 10.593 1.00 58.84 211 ASP A C 1
ATOM 1648 O O . ASP A 1 211 ? 9.275 -31.377 11.536 1.00 58.84 211 ASP A O 1
ATOM 1652 N N . GLU A 1 212 ? 9.087 -31.731 9.323 1.00 79.69 212 GLU A N 1
ATOM 1653 C CA . GLU A 1 212 ? 9.897 -30.583 8.922 1.00 79.69 212 GLU A CA 1
ATOM 1654 C C . GLU A 1 212 ? 9.208 -29.308 9.418 1.00 79.69 212 GLU A C 1
ATOM 1656 O O . GLU A 1 212 ? 8.008 -29.123 9.221 1.00 79.69 212 GLU A O 1
ATOM 1661 N N . ARG A 1 213 ? 9.947 -28.438 10.107 1.00 89.00 213 ARG A N 1
ATOM 1662 C CA . ARG A 1 213 ? 9.408 -27.184 10.635 1.00 89.00 213 ARG A CA 1
ATOM 1663 C C . ARG A 1 213 ? 10.413 -26.062 10.486 1.00 89.00 213 ARG A C 1
ATOM 1665 O O . ARG A 1 213 ? 11.618 -26.279 10.611 1.00 89.00 213 ARG A O 1
ATOM 1672 N N . TYR A 1 214 ? 9.891 -24.863 10.287 1.00 89.62 214 TYR A N 1
ATOM 1673 C CA . TYR A 1 214 ? 10.670 -23.641 10.183 1.00 89.62 214 TYR A CA 1
ATOM 1674 C C . TYR A 1 214 ? 10.283 -22.684 11.295 1.00 89.62 214 TYR A C 1
ATOM 1676 O O . TYR A 1 214 ? 9.101 -22.478 11.567 1.00 89.62 214 TYR A O 1
ATOM 1684 N N . CYS A 1 215 ? 11.287 -22.120 11.952 1.00 91.62 215 CYS A N 1
ATOM 1685 C CA . CYS A 1 215 ? 11.122 -21.258 13.101 1.00 91.62 215 CYS A CA 1
ATOM 1686 C C . CYS A 1 215 ? 11.552 -19.834 12.766 1.00 91.62 215 CYS A C 1
ATOM 1688 O O . CYS A 1 215 ? 12.677 -19.596 12.330 1.00 91.62 215 CYS A O 1
ATOM 1690 N N . PHE A 1 216 ? 10.686 -18.876 13.065 1.00 92.62 216 PHE A N 1
ATOM 1691 C CA . PHE A 1 216 ? 10.907 -17.452 12.847 1.00 92.62 216 PHE A CA 1
ATOM 1692 C C . PHE A 1 216 ? 10.668 -16.677 14.138 1.00 92.62 216 PHE A C 1
ATOM 1694 O O . PHE A 1 216 ? 9.893 -17.097 14.996 1.00 92.62 216 PHE A O 1
ATOM 1701 N N . THR A 1 217 ? 11.314 -15.529 14.262 1.00 91.81 217 THR A N 1
ATOM 1702 C CA . THR A 1 217 ? 11.020 -14.539 15.292 1.00 91.81 217 THR A CA 1
ATOM 1703 C C . THR A 1 217 ? 10.119 -13.486 14.667 1.00 91.81 217 THR A C 1
ATOM 1705 O O . THR A 1 217 ? 10.483 -12.859 13.672 1.00 91.81 217 THR A O 1
ATOM 1708 N N . GLY A 1 218 ? 8.926 -13.315 15.228 1.00 92.62 218 GLY A N 1
ATOM 1709 C CA . GLY A 1 218 ? 7.927 -12.358 14.778 1.00 92.62 218 GLY A CA 1
ATOM 1710 C C . GLY A 1 218 ? 7.622 -11.319 15.849 1.00 92.62 218 GLY A C 1
ATOM 1711 O O . GLY A 1 218 ? 7.524 -11.643 17.029 1.00 92.62 218 GLY A O 1
ATOM 1712 N N . GLU A 1 219 ? 7.429 -10.073 15.449 1.00 92.62 219 GLU A N 1
ATOM 1713 C CA . GLU A 1 219 ? 6.984 -8.987 16.314 1.00 92.62 219 GLU A CA 1
ATOM 1714 C C . GLU A 1 219 ? 5.554 -8.592 15.975 1.00 92.62 219 GLU A C 1
ATOM 1716 O O . GLU A 1 219 ? 5.183 -8.451 14.811 1.00 92.62 219 GLU A O 1
ATOM 1721 N N . TRP A 1 220 ? 4.743 -8.384 17.005 1.00 89.75 220 TRP A N 1
ATOM 1722 C CA . TRP A 1 220 ? 3.403 -7.836 16.853 1.00 89.75 220 TRP A CA 1
ATOM 1723 C C . TRP A 1 220 ? 3.176 -6.751 17.887 1.00 89.75 220 TRP A C 1
ATOM 1725 O O . TRP A 1 220 ? 3.361 -6.967 19.089 1.00 89.75 220 TRP A O 1
ATOM 1735 N N . TYR A 1 221 ? 2.785 -5.577 17.401 1.00 81.19 221 TYR A N 1
ATOM 1736 C CA . TYR A 1 221 ? 2.363 -4.476 18.246 1.00 81.19 221 TYR A CA 1
ATOM 1737 C C . TYR A 1 221 ? 0.966 -4.774 18.782 1.00 81.19 221 TYR A C 1
ATOM 1739 O O . TYR A 1 221 ? 0.019 -4.884 18.008 1.00 81.19 221 TYR A O 1
ATOM 1747 N N . ASP A 1 222 ? 0.855 -4.930 20.099 1.00 77.69 222 ASP A N 1
ATOM 1748 C CA . ASP A 1 222 ? -0.412 -5.098 20.796 1.00 77.69 222 ASP A CA 1
ATOM 1749 C C . ASP A 1 222 ? -1.028 -3.716 21.051 1.00 77.69 222 ASP A C 1
ATOM 1751 O O . ASP A 1 222 ? -0.553 -3.009 21.945 1.00 77.69 222 ASP A O 1
ATOM 1755 N N . PRO A 1 223 ? -2.087 -3.306 20.324 1.00 62.47 223 PRO A N 1
ATOM 1756 C CA . PRO A 1 223 ? -2.647 -1.969 20.487 1.00 62.47 223 PRO A CA 1
ATOM 1757 C C . PRO A 1 223 ? -3.357 -1.793 21.833 1.00 62.47 223 PRO A C 1
ATOM 1759 O O . PRO A 1 223 ? -3.586 -0.666 22.257 1.00 62.47 223 PRO A O 1
ATOM 1762 N N . GLN A 1 224 ? -3.747 -2.887 22.501 1.00 66.25 224 GLN A N 1
ATOM 1763 C CA . GLN A 1 224 ? -4.390 -2.821 23.815 1.00 66.25 224 GLN A CA 1
ATOM 1764 C C . GLN A 1 224 ? -3.357 -2.652 24.926 1.00 66.25 224 GLN A C 1
ATOM 1766 O O . GLN A 1 224 ? -3.586 -1.878 25.846 1.00 66.25 224 GLN A O 1
ATOM 1771 N N . ALA A 1 225 ? -2.223 -3.352 24.835 1.00 70.50 225 ALA A N 1
ATOM 1772 C CA . ALA A 1 225 ? -1.125 -3.224 25.795 1.00 70.50 225 ALA A CA 1
ATOM 1773 C C . ALA A 1 225 ? -0.113 -2.121 25.430 1.00 70.50 225 ALA A C 1
ATOM 1775 O O . ALA A 1 225 ? 0.860 -1.929 26.155 1.00 70.50 225 ALA A O 1
ATOM 1776 N N . SER A 1 226 ? -0.302 -1.449 24.287 1.00 73.94 226 SER A N 1
ATOM 1777 C CA . SER A 1 226 ? 0.618 -0.458 23.708 1.00 73.94 226 SER A CA 1
ATOM 1778 C C . SER A 1 226 ? 2.082 -0.917 23.687 1.00 73.94 226 SER A C 1
ATOM 1780 O O . SER A 1 226 ? 3.001 -0.126 23.895 1.00 73.94 226 SER A O 1
ATOM 1782 N N . MET A 1 227 ? 2.315 -2.208 23.444 1.00 82.31 227 MET A N 1
ATOM 1783 C CA . MET A 1 227 ? 3.636 -2.827 23.535 1.00 82.31 227 MET A CA 1
ATOM 1784 C C . MET A 1 227 ? 3.857 -3.805 22.386 1.00 82.31 227 MET A C 1
ATOM 1786 O O . MET A 1 227 ? 2.984 -4.606 22.054 1.00 82.31 227 MET A O 1
ATOM 1790 N N . THR A 1 228 ? 5.068 -3.802 21.829 1.00 83.75 228 THR A N 1
ATOM 1791 C CA . THR A 1 228 ? 5.507 -4.839 20.892 1.00 83.75 228 THR A CA 1
ATOM 1792 C C . THR A 1 228 ? 5.857 -6.112 21.650 1.00 83.75 228 THR A C 1
ATOM 1794 O O . THR A 1 228 ? 6.710 -6.120 22.542 1.00 83.75 228 THR A O 1
ATOM 1797 N N . ARG A 1 229 ? 5.180 -7.203 21.299 1.00 89.06 229 ARG A N 1
ATOM 1798 C CA . ARG A 1 229 ? 5.470 -8.548 21.795 1.00 89.06 229 ARG A CA 1
ATOM 1799 C C . ARG A 1 229 ? 6.241 -9.322 20.740 1.00 89.06 229 ARG A C 1
ATOM 1801 O O . ARG A 1 229 ? 5.937 -9.234 19.552 1.00 89.06 229 ARG A O 1
ATOM 1808 N N . THR A 1 230 ? 7.201 -10.108 21.204 1.00 91.75 230 THR A N 1
ATOM 1809 C CA . THR A 1 230 ? 8.006 -10.986 20.361 1.00 91.75 230 THR A CA 1
ATOM 1810 C C . THR A 1 230 ? 7.502 -12.414 20.510 1.00 91.75 230 THR A C 1
ATOM 1812 O O . THR A 1 230 ? 7.347 -12.923 21.625 1.00 91.75 230 THR A O 1
ATOM 1815 N N . TYR A 1 231 ? 7.263 -13.058 19.378 1.00 93.69 231 TYR A N 1
ATOM 1816 C CA . TYR A 1 231 ? 6.762 -14.414 19.266 1.00 93.69 231 TYR A CA 1
ATOM 1817 C C . TYR A 1 231 ? 7.745 -15.278 18.492 1.00 93.69 231 TYR A C 1
ATOM 1819 O O . TYR A 1 231 ? 8.348 -14.842 17.515 1.00 93.69 231 TYR A O 1
ATOM 1827 N N . GLN A 1 232 ? 7.859 -16.528 18.908 1.00 93.69 232 GLN A N 1
ATOM 1828 C CA . GLN A 1 232 ? 8.448 -17.578 18.103 1.00 93.69 232 GLN A CA 1
ATOM 1829 C C . GLN A 1 232 ? 7.332 -18.167 17.242 1.00 93.69 232 GLN A C 1
ATOM 1831 O O . GLN A 1 232 ? 6.355 -18.684 17.780 1.00 93.69 232 GLN A O 1
ATOM 1836 N N . VAL A 1 233 ? 7.447 -18.041 15.924 1.00 94.06 233 VAL A N 1
ATOM 1837 C CA . VAL A 1 233 ? 6.461 -18.509 14.947 1.00 94.06 233 VAL A CA 1
ATOM 1838 C C . VAL A 1 233 ? 7.002 -19.766 14.281 1.00 94.06 233 VAL A C 1
ATOM 1840 O O . VAL A 1 233 ? 8.048 -19.728 13.637 1.00 94.06 233 VAL A O 1
ATOM 1843 N N . LEU A 1 234 ? 6.304 -20.881 14.455 1.00 92.19 234 LEU A N 1
ATOM 1844 C CA . LEU A 1 234 ? 6.638 -22.164 13.857 1.00 92.19 234 LEU A CA 1
ATOM 1845 C C . LEU A 1 234 ? 5.694 -22.415 12.689 1.00 92.19 234 LEU A C 1
ATOM 1847 O O . LEU A 1 234 ? 4.476 -22.391 12.858 1.00 92.19 234 LEU A O 1
ATOM 1851 N N . PHE A 1 235 ? 6.265 -22.674 11.522 1.00 91.88 235 PHE A N 1
ATOM 1852 C CA . PHE A 1 235 ? 5.544 -23.060 10.320 1.00 91.88 235 PHE A CA 1
ATOM 1853 C C . PHE A 1 235 ? 5.844 -24.521 9.983 1.00 91.88 235 PHE A C 1
ATOM 1855 O O . PHE A 1 235 ? 7.009 -24.927 9.958 1.00 91.88 235 PHE A O 1
ATOM 1862 N N . TYR A 1 236 ? 4.794 -25.287 9.699 1.00 91.56 236 TYR A N 1
ATOM 1863 C CA . TYR A 1 236 ? 4.852 -26.704 9.351 1.00 91.56 236 TYR A CA 1
ATOM 1864 C C . TYR A 1 236 ? 4.427 -26.872 7.880 1.00 91.56 236 TYR A C 1
ATOM 1866 O O . TYR A 1 236 ? 3.231 -26.810 7.577 1.00 91.56 236 TYR A O 1
ATOM 1874 N N . PRO A 1 237 ? 5.375 -27.066 6.941 1.00 86.81 237 PRO A N 1
ATOM 1875 C CA . PRO A 1 237 ? 5.067 -27.190 5.516 1.00 86.81 237 PRO A CA 1
ATOM 1876 C C . PRO A 1 237 ? 4.223 -28.418 5.165 1.00 86.81 237 PRO A C 1
ATOM 1878 O O . PRO A 1 237 ? 3.518 -28.396 4.162 1.00 86.81 237 PRO A O 1
ATOM 1881 N N . SER A 1 238 ? 4.293 -29.480 5.974 1.00 88.12 238 SER A N 1
ATOM 1882 C CA . SER A 1 238 ? 3.607 -30.754 5.724 1.00 88.12 238 SER A CA 1
ATOM 1883 C C . SER A 1 238 ? 2.084 -30.614 5.654 1.00 88.12 238 SER A C 1
ATOM 1885 O O . SER A 1 238 ? 1.438 -31.289 4.854 1.00 88.12 238 SER A O 1
ATOM 1887 N N . ASP A 1 239 ? 1.507 -29.723 6.460 1.00 87.56 239 ASP A N 1
ATOM 1888 C CA . ASP A 1 239 ? 0.060 -29.508 6.551 1.00 87.56 239 ASP A CA 1
ATOM 1889 C C . ASP A 1 239 ? -0.357 -28.028 6.527 1.00 87.56 239 ASP A C 1
ATOM 1891 O O . ASP A 1 239 ? -1.517 -27.710 6.809 1.00 87.56 239 ASP A O 1
ATOM 1895 N N . ASN A 1 240 ? 0.578 -27.140 6.173 1.00 87.19 240 ASN A N 1
ATOM 1896 C CA . ASN A 1 240 ? 0.418 -25.685 6.120 1.00 87.19 240 ASN A CA 1
ATOM 1897 C C . ASN A 1 240 ? -0.130 -25.088 7.429 1.00 87.19 240 ASN A C 1
ATOM 1899 O O . ASN A 1 240 ? -1.000 -24.211 7.431 1.00 87.19 240 ASN A O 1
ATOM 1903 N N . SER A 1 241 ? 0.338 -25.606 8.566 1.00 90.56 241 SER A N 1
ATOM 1904 C CA . SER A 1 241 ? -0.085 -25.143 9.886 1.00 90.56 241 SER A CA 1
ATOM 1905 C C . SER A 1 241 ? 0.952 -24.250 10.555 1.00 90.56 241 SER A C 1
ATOM 1907 O O . SER A 1 241 ? 2.145 -24.283 10.248 1.00 90.56 241 SER A O 1
ATOM 1909 N N . ILE A 1 242 ? 0.465 -23.404 11.461 1.00 92.31 242 ILE A N 1
ATOM 1910 C CA . ILE A 1 242 ? 1.257 -22.411 12.176 1.00 92.31 242 ILE A CA 1
ATOM 1911 C C . ILE A 1 242 ? 0.996 -22.538 13.669 1.00 92.31 242 ILE A C 1
ATOM 1913 O O . ILE A 1 242 ? -0.135 -22.742 14.110 1.00 92.31 242 ILE A O 1
ATOM 1917 N N . GLU A 1 243 ? 2.054 -22.386 14.449 1.00 92.94 243 GLU A N 1
ATOM 1918 C CA . GLU A 1 243 ? 2.025 -22.338 15.903 1.00 92.94 243 GLU A CA 1
ATOM 1919 C C . GLU A 1 243 ? 2.847 -21.135 16.377 1.00 92.94 243 GLU A C 1
ATOM 1921 O O . GLU A 1 243 ? 3.842 -20.771 15.753 1.00 92.94 243 GLU A O 1
ATOM 1926 N N . MET A 1 244 ? 2.433 -20.482 17.461 1.00 93.38 244 MET A N 1
ATOM 1927 C CA . MET A 1 244 ? 3.146 -19.323 18.002 1.00 93.38 244 MET A CA 1
ATOM 1928 C C . MET A 1 244 ? 3.355 -19.463 19.499 1.00 93.38 244 MET A C 1
ATOM 1930 O O . MET A 1 244 ? 2.424 -19.815 20.223 1.00 93.38 244 MET A O 1
ATOM 1934 N N . PHE A 1 245 ? 4.536 -19.085 19.974 1.00 89.75 245 PHE A N 1
ATOM 1935 C CA . PHE A 1 245 ? 4.875 -19.017 21.394 1.00 89.75 245 PHE A CA 1
ATOM 1936 C C . PHE A 1 245 ? 5.311 -17.604 21.758 1.00 89.75 245 PHE A C 1
ATOM 1938 O O . PHE A 1 245 ? 6.094 -16.991 21.039 1.00 89.75 245 PHE A O 1
ATOM 1945 N N . ASP A 1 246 ? 4.825 -17.075 22.876 1.00 88.56 246 ASP A N 1
ATOM 1946 C CA . ASP A 1 246 ? 5.336 -15.814 23.419 1.00 88.56 246 ASP A CA 1
ATOM 1947 C C . ASP A 1 246 ? 6.756 -16.055 23.961 1.00 88.56 246 ASP A C 1
ATOM 1949 O O . ASP A 1 246 ? 6.962 -16.916 24.819 1.00 88.56 246 ASP A O 1
ATOM 1953 N N . VAL A 1 247 ? 7.748 -15.320 23.448 1.00 83.38 247 VAL A N 1
ATOM 1954 C CA . VAL A 1 247 ? 9.171 -15.568 23.755 1.00 83.38 247 VAL A CA 1
ATOM 1955 C C . VAL A 1 247 ? 9.487 -15.314 25.231 1.00 83.38 247 VAL A C 1
ATOM 1957 O O . VAL A 1 247 ? 10.304 -16.023 25.821 1.00 83.38 247 VAL A O 1
ATOM 1960 N N . LYS A 1 248 ? 8.825 -14.329 25.854 1.00 83.62 248 LYS A N 1
ATOM 1961 C CA . LYS A 1 248 ? 9.074 -13.947 27.253 1.00 83.62 248 LYS A CA 1
ATOM 1962 C C . LYS A 1 248 ? 8.508 -14.980 28.222 1.00 83.62 248 LYS A C 1
ATOM 1964 O O . LYS A 1 248 ? 9.177 -15.375 29.170 1.00 83.62 248 LYS A O 1
ATOM 1969 N N . THR A 1 249 ? 7.273 -15.412 27.993 1.00 84.69 249 THR A N 1
ATOM 1970 C CA . THR A 1 249 ? 6.553 -16.327 28.893 1.00 84.69 249 THR A CA 1
ATOM 1971 C C . THR A 1 249 ? 6.738 -17.799 28.534 1.00 84.69 249 THR A C 1
ATOM 1973 O O . THR A 1 249 ? 6.404 -18.665 29.342 1.00 84.69 249 THR A O 1
ATOM 1976 N N . ARG A 1 250 ? 7.249 -18.089 27.329 1.00 80.25 250 ARG A N 1
ATOM 1977 C CA . ARG A 1 250 ? 7.354 -19.427 26.722 1.00 80.25 250 ARG A CA 1
ATOM 1978 C C . ARG A 1 250 ? 6.025 -20.184 26.658 1.00 80.25 250 ARG A C 1
ATOM 1980 O O . ARG A 1 250 ? 6.007 -21.411 26.591 1.00 80.25 250 ARG A O 1
ATOM 1987 N N . ARG A 1 251 ? 4.899 -19.469 26.699 1.00 84.56 251 ARG A N 1
ATOM 1988 C CA . ARG A 1 251 ? 3.562 -20.063 26.598 1.00 84.56 251 ARG A CA 1
ATOM 1989 C C . ARG A 1 251 ? 3.099 -20.074 25.151 1.00 84.56 251 ARG A C 1
ATOM 1991 O O . ARG A 1 251 ? 3.364 -19.131 24.405 1.00 84.56 251 ARG A O 1
ATOM 1998 N N . ALA A 1 252 ? 2.375 -21.130 24.783 1.00 84.06 252 ALA A N 1
ATOM 1999 C CA . ALA A 1 252 ? 1.686 -21.194 23.503 1.00 84.06 252 ALA A CA 1
ATOM 2000 C C . ALA A 1 252 ? 0.695 -20.029 23.416 1.00 84.06 252 ALA A C 1
ATOM 2002 O O . ALA A 1 252 ? -0.202 -19.890 24.248 1.00 84.06 252 ALA A O 1
ATOM 2003 N N . PHE A 1 253 ? 0.905 -19.188 22.415 1.00 86.50 253 PHE A N 1
ATOM 2004 C CA . PHE A 1 253 ? 0.055 -18.062 22.082 1.00 86.50 253 PHE A CA 1
ATOM 2005 C C . PHE A 1 253 ? -1.005 -18.466 21.052 1.00 86.50 253 PHE A C 1
ATOM 2007 O O . PHE A 1 253 ? -2.185 -18.165 21.208 1.00 86.50 253 PHE A O 1
ATOM 2014 N N . LEU A 1 254 ? -0.580 -19.213 20.032 1.00 87.06 254 LEU A N 1
ATOM 2015 C CA . LEU A 1 254 ? -1.432 -19.836 19.029 1.00 87.06 254 LEU A CA 1
ATOM 2016 C C . LEU A 1 254 ? -1.057 -21.314 18.968 1.00 87.06 254 LEU A C 1
ATOM 2018 O O . LEU A 1 254 ? 0.095 -21.638 18.693 1.00 87.06 254 LEU A O 1
ATOM 2022 N N . LYS A 1 255 ? -2.016 -22.204 19.228 1.00 89.62 255 LYS A N 1
ATOM 2023 C CA . LYS A 1 255 ? -1.815 -23.649 19.038 1.00 89.62 255 LYS A CA 1
ATOM 2024 C C . LYS A 1 255 ? -1.711 -23.964 17.545 1.00 89.62 255 LYS A C 1
ATOM 2026 O O . LYS A 1 255 ? -2.294 -23.230 16.750 1.00 89.62 255 LYS A O 1
ATOM 2031 N N . ARG A 1 256 ? -1.039 -25.063 17.175 1.00 90.56 256 ARG A N 1
ATOM 2032 C CA . ARG A 1 256 ? -0.913 -25.529 15.780 1.00 90.56 256 ARG A CA 1
ATOM 2033 C C . ARG A 1 256 ? -2.270 -25.495 15.068 1.00 90.56 256 ARG A C 1
ATOM 2035 O O . ARG A 1 256 ? -3.151 -26.301 15.353 1.00 90.56 256 ARG A O 1
ATOM 2042 N N . THR A 1 257 ? -2.430 -24.529 14.170 1.00 89.12 257 THR A N 1
ATOM 2043 C CA . THR A 1 257 ? -3.676 -24.264 13.445 1.00 89.12 257 THR A CA 1
ATOM 2044 C C . THR A 1 257 ? -3.357 -24.136 11.965 1.00 89.12 257 THR A C 1
ATOM 2046 O O . THR A 1 257 ? -2.379 -23.485 11.598 1.00 89.12 257 THR A O 1
ATOM 2049 N N . LYS A 1 258 ? -4.161 -24.761 11.102 1.00 86.56 258 LYS A N 1
ATOM 2050 C CA . LYS A 1 258 ? -3.996 -24.645 9.648 1.00 86.56 258 LYS A CA 1
ATOM 2051 C C . LYS A 1 258 ? -4.233 -23.204 9.203 1.00 86.56 258 LYS A C 1
ATOM 2053 O O . LYS A 1 258 ? -5.213 -22.589 9.616 1.00 86.56 258 LYS A O 1
ATOM 2058 N N . SER A 1 259 ? -3.345 -22.689 8.360 1.00 79.62 259 SER A N 1
ATOM 2059 C CA . SER A 1 259 ? -3.540 -21.422 7.660 1.00 79.62 259 SER A CA 1
ATOM 2060 C C . SER A 1 259 ? -3.733 -21.727 6.184 1.00 79.62 259 SER A C 1
ATOM 2062 O O . SER A 1 259 ? -2.888 -22.369 5.577 1.00 79.62 259 SER A O 1
ATOM 2064 N N . GLU A 1 260 ? -4.839 -21.298 5.583 1.00 70.25 260 GLU A N 1
ATOM 2065 C CA . GLU A 1 260 ? -5.038 -21.458 4.133 1.00 70.25 260 GLU A CA 1
ATOM 2066 C C . GLU A 1 260 ? -4.421 -20.304 3.331 1.00 70.25 260 GLU A C 1
ATOM 2068 O O . GLU A 1 260 ? -4.134 -20.456 2.145 1.00 70.25 260 GLU A O 1
ATOM 2073 N N . ALA A 1 261 ? -4.214 -19.151 3.973 1.00 68.12 261 ALA A N 1
ATOM 2074 C CA . ALA A 1 261 ? -3.756 -17.928 3.318 1.00 68.12 261 ALA A CA 1
ATOM 2075 C C . ALA A 1 261 ? -2.227 -17.790 3.294 1.00 68.12 261 ALA A C 1
ATOM 2077 O O . ALA A 1 261 ? -1.687 -17.203 2.362 1.00 68.12 261 ALA A O 1
ATOM 2078 N N . THR A 1 262 ? -1.527 -18.331 4.296 1.00 78.94 262 THR A N 1
ATOM 2079 C CA . THR A 1 262 ? -0.075 -18.152 4.452 1.00 78.94 262 THR A CA 1
ATOM 2080 C C . THR A 1 262 ? 0.695 -19.320 3.845 1.00 78.94 262 THR A C 1
ATOM 2082 O O . THR A 1 262 ? 0.374 -20.479 4.104 1.00 78.94 262 THR A O 1
ATOM 2085 N N . LYS A 1 263 ? 1.741 -19.021 3.077 1.00 81.69 263 LYS A N 1
ATOM 2086 C CA . LYS A 1 263 ? 2.680 -19.980 2.485 1.00 81.69 263 LYS A CA 1
ATOM 2087 C C . LYS A 1 263 ? 4.081 -19.761 3.052 1.00 81.69 263 LYS A C 1
ATOM 2089 O O . LYS A 1 263 ? 4.410 -18.683 3.535 1.00 81.69 263 LYS A O 1
ATOM 2094 N N . LEU A 1 264 ? 4.956 -20.759 2.912 1.00 83.12 264 LEU A N 1
ATOM 2095 C CA . LEU A 1 264 ? 6.357 -20.658 3.345 1.00 83.12 264 LEU A CA 1
ATOM 2096 C C . LEU A 1 264 ? 7.085 -19.439 2.745 1.00 83.12 264 LEU A C 1
ATOM 2098 O O . LEU A 1 264 ? 7.886 -18.802 3.422 1.00 83.12 264 LEU A O 1
ATOM 2102 N N . ASN A 1 265 ? 6.767 -19.084 1.496 1.00 79.62 265 ASN A N 1
ATOM 2103 C CA . ASN A 1 265 ? 7.362 -17.938 0.803 1.00 79.62 265 ASN A CA 1
ATOM 2104 C C . ASN A 1 265 ? 7.012 -16.583 1.438 1.00 79.62 265 ASN A C 1
ATOM 2106 O O . ASN A 1 265 ? 7.692 -15.604 1.145 1.00 79.62 265 ASN A O 1
ATOM 2110 N N . ASP A 1 266 ? 6.002 -16.522 2.309 1.00 81.12 266 ASP A N 1
ATOM 2111 C CA . ASP A 1 266 ? 5.641 -15.308 3.041 1.00 81.12 266 ASP A CA 1
ATOM 2112 C C . ASP A 1 266 ? 6.535 -15.099 4.276 1.00 81.12 266 ASP A C 1
ATOM 2114 O O . ASP A 1 266 ? 6.601 -14.003 4.830 1.00 81.12 266 ASP A O 1
ATOM 2118 N N . PHE A 1 267 ? 7.268 -16.122 4.720 1.00 83.94 267 PHE A N 1
ATOM 2119 C CA . PHE A 1 267 ? 8.091 -16.058 5.927 1.00 83.94 267 PHE A CA 1
ATOM 2120 C C . PHE A 1 267 ? 9.508 -15.560 5.651 1.00 83.94 267 PHE A C 1
ATOM 2122 O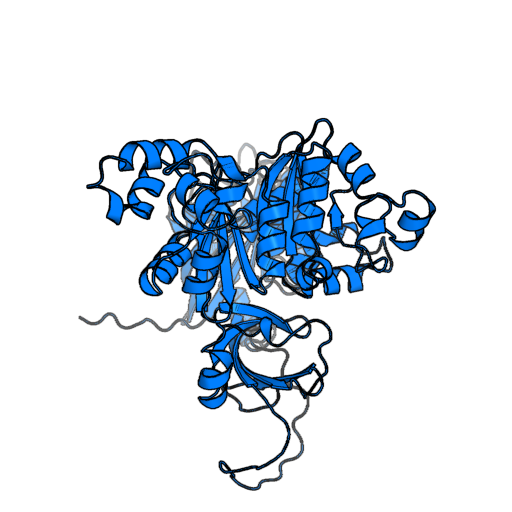 O . PHE A 1 267 ? 10.474 -16.281 5.892 1.00 83.94 267 PHE A O 1
ATOM 2129 N N . PHE A 1 268 ? 9.655 -14.326 5.168 1.00 83.50 268 PHE A N 1
ATOM 2130 C CA . PHE A 1 268 ? 10.964 -13.686 5.009 1.00 83.50 268 PHE A CA 1
ATOM 2131 C C . PHE A 1 268 ? 11.164 -12.501 5.942 1.00 83.50 268 PHE A C 1
ATOM 2133 O O . PHE A 1 268 ? 10.221 -11.783 6.272 1.00 83.50 268 PHE A O 1
ATOM 2140 N N . ILE A 1 269 ? 12.414 -12.282 6.359 1.00 82.94 269 ILE A N 1
ATOM 2141 C CA . ILE A 1 269 ? 12.769 -11.176 7.255 1.00 82.94 269 ILE A CA 1
ATOM 2142 C C . ILE A 1 269 ? 12.308 -9.851 6.642 1.00 82.94 269 ILE A C 1
ATOM 2144 O O . ILE A 1 269 ? 12.556 -9.561 5.470 1.00 82.94 269 ILE A O 1
ATOM 2148 N N . GLY A 1 270 ? 11.621 -9.049 7.449 1.00 77.25 270 GLY A N 1
ATOM 2149 C CA . GLY A 1 270 ? 11.018 -7.777 7.082 1.00 77.25 270 GLY A CA 1
ATOM 2150 C C . GLY A 1 270 ? 9.601 -7.877 6.517 1.00 77.25 270 GLY A C 1
ATOM 2151 O O . GLY A 1 270 ? 8.967 -6.829 6.407 1.00 77.25 270 GLY A O 1
ATOM 2152 N N . ASN A 1 271 ? 9.095 -9.071 6.178 1.00 83.19 271 ASN A N 1
ATOM 2153 C CA . ASN A 1 271 ? 7.702 -9.226 5.759 1.00 83.19 271 ASN A CA 1
ATOM 2154 C C . ASN A 1 271 ? 6.743 -9.100 6.945 1.00 83.19 271 ASN A C 1
ATOM 2156 O O . ASN A 1 271 ? 7.092 -9.458 8.070 1.00 83.19 271 ASN A O 1
ATOM 2160 N N . THR A 1 272 ? 5.512 -8.674 6.677 1.00 83.38 272 THR A N 1
ATOM 2161 C CA . THR A 1 272 ? 4.421 -8.699 7.655 1.00 83.38 272 THR A CA 1
ATOM 2162 C C . THR A 1 272 ? 3.352 -9.670 7.184 1.00 83.38 272 THR A C 1
ATOM 2164 O O . THR A 1 272 ? 2.728 -9.455 6.147 1.00 83.38 272 THR A O 1
ATOM 2167 N N . ILE A 1 273 ? 3.128 -10.725 7.964 1.00 84.50 273 ILE A N 1
ATOM 2168 C CA . ILE A 1 273 ? 2.117 -11.748 7.703 1.00 84.50 273 ILE A CA 1
ATOM 2169 C C . ILE A 1 273 ? 0.937 -11.574 8.655 1.00 84.50 273 ILE A C 1
ATOM 2171 O O . ILE A 1 273 ? 1.110 -11.340 9.850 1.00 84.50 273 ILE A O 1
ATOM 2175 N N . ASN A 1 274 ? -0.279 -11.704 8.140 1.00 79.94 274 ASN A N 1
ATOM 2176 C CA . ASN A 1 274 ? -1.480 -11.622 8.958 1.00 79.94 274 ASN A CA 1
ATOM 2177 C C . ASN A 1 274 ? -1.873 -13.021 9.449 1.00 79.94 274 ASN A C 1
ATOM 2179 O O . ASN A 1 274 ? -2.307 -13.869 8.675 1.00 79.94 274 ASN A O 1
ATOM 2183 N N . LEU A 1 275 ? -1.726 -13.260 10.754 1.00 83.00 275 LEU A N 1
ATOM 2184 C CA . LEU A 1 275 ? -2.081 -14.512 11.420 1.00 83.00 275 LEU A CA 1
ATOM 2185 C C . LEU A 1 275 ? -3.267 -14.275 12.357 1.00 83.00 275 LEU A C 1
ATOM 2187 O O . LEU A 1 275 ? -3.133 -13.590 13.369 1.00 83.00 275 LEU A O 1
ATOM 2191 N N . PHE A 1 276 ? -4.439 -14.826 12.020 1.00 77.25 276 PHE A N 1
ATOM 2192 C CA . PHE A 1 276 ? -5.662 -14.768 12.842 1.00 77.25 276 PHE A CA 1
ATOM 2193 C C . PHE A 1 276 ? -5.986 -13.354 13.372 1.00 77.25 276 PHE A C 1
ATOM 2195 O O . PHE A 1 276 ? -6.167 -13.144 14.571 1.00 77.25 276 PHE A O 1
ATOM 2202 N N . SER A 1 277 ? -6.071 -12.373 12.464 1.00 73.19 277 SER A N 1
ATOM 2203 C CA . SER A 1 277 ? -6.301 -10.941 12.754 1.00 73.19 277 SER A CA 1
ATOM 2204 C C . SER A 1 277 ? -5.138 -10.181 13.409 1.00 73.19 277 SER A C 1
ATOM 2206 O O . SER A 1 277 ? -5.354 -9.119 13.996 1.00 73.19 277 SER A O 1
ATOM 2208 N N . ARG A 1 278 ? -3.905 -10.695 13.326 1.00 80.19 278 ARG A N 1
ATOM 2209 C CA . ARG A 1 278 ? -2.707 -10.040 13.871 1.00 80.19 278 ARG A CA 1
ATOM 2210 C C . ARG A 1 278 ? -1.622 -9.916 12.813 1.00 80.19 278 ARG A C 1
ATOM 2212 O O . ARG A 1 278 ? -1.208 -10.920 12.246 1.00 80.19 278 ARG A O 1
ATOM 2219 N N . SER A 1 279 ? -1.136 -8.700 12.602 1.00 84.31 279 SER A N 1
ATOM 2220 C CA . SER A 1 279 ? -0.055 -8.398 11.661 1.00 84.31 279 SER A CA 1
ATOM 2221 C C . SER A 1 279 ? 1.304 -8.675 12.299 1.00 84.31 279 SER A C 1
ATOM 2223 O O . SER A 1 279 ? 1.849 -7.840 13.019 1.00 84.31 279 SER A O 1
ATOM 2225 N N . ILE A 1 280 ? 1.827 -9.878 12.085 1.00 88.56 280 ILE A N 1
ATOM 2226 C CA . ILE A 1 280 ? 3.105 -10.331 12.628 1.00 88.56 280 ILE A CA 1
ATOM 2227 C C . ILE A 1 280 ? 4.221 -9.954 11.654 1.00 88.56 280 ILE A C 1
ATOM 2229 O O . ILE A 1 280 ? 4.305 -10.493 10.552 1.00 88.56 280 ILE A O 1
ATOM 2233 N N . LYS A 1 281 ? 5.107 -9.048 12.063 1.00 88.38 281 LYS A N 1
ATOM 2234 C CA . LYS A 1 281 ? 6.311 -8.701 11.308 1.00 88.38 281 LYS A CA 1
ATOM 2235 C C . LYS A 1 281 ? 7.400 -9.729 11.583 1.00 88.38 281 LYS A C 1
ATOM 2237 O O . LYS A 1 281 ? 7.841 -9.854 12.719 1.00 88.38 281 LYS A O 1
ATOM 2242 N N . ILE A 1 282 ? 7.863 -10.446 10.570 1.00 90.31 282 ILE A N 1
ATOM 2243 C CA . ILE A 1 282 ? 8.989 -11.374 10.699 1.00 90.31 282 ILE A CA 1
ATOM 2244 C C . ILE A 1 282 ? 10.277 -10.558 10.809 1.00 90.31 282 ILE A C 1
ATOM 2246 O O . ILE A 1 282 ? 10.603 -9.785 9.910 1.00 90.31 282 ILE A O 1
ATOM 2250 N N . VAL A 1 283 ? 11.002 -10.698 11.917 1.00 89.06 283 VAL A N 1
ATOM 2251 C CA . VAL A 1 283 ? 12.204 -9.898 12.210 1.00 89.06 283 VAL A CA 1
ATOM 2252 C C . VAL A 1 283 ? 13.492 -10.709 12.193 1.00 89.06 283 VAL A C 1
ATOM 2254 O O . VAL A 1 283 ? 14.541 -10.133 11.929 1.00 89.06 283 VAL A O 1
ATOM 2257 N N . ASP A 1 284 ? 13.426 -12.021 12.426 1.00 85.44 284 ASP A N 1
ATOM 2258 C CA . ASP A 1 284 ? 14.607 -12.890 12.405 1.00 85.44 284 ASP A CA 1
ATOM 2259 C C . ASP A 1 284 ? 14.229 -14.361 12.167 1.00 85.44 284 ASP A C 1
ATOM 2261 O O . ASP A 1 284 ? 13.055 -14.741 12.232 1.00 85.44 284 ASP A O 1
ATOM 2265 N N . PHE A 1 285 ? 15.226 -15.211 11.938 1.00 83.38 285 PHE A N 1
ATOM 2266 C CA . PHE A 1 285 ? 15.086 -16.657 12.059 1.00 83.38 285 PHE A CA 1
ATOM 2267 C C . PHE A 1 285 ? 15.129 -17.058 13.537 1.00 83.38 285 PHE A C 1
ATOM 2269 O O . PHE A 1 285 ? 15.931 -16.558 14.319 1.00 83.38 285 PHE A O 1
ATOM 2276 N N . GLY A 1 286 ? 14.259 -17.981 13.934 1.00 82.94 286 GLY A N 1
ATOM 2277 C CA . GLY A 1 286 ? 14.196 -18.471 15.310 1.00 82.94 286 GLY A CA 1
ATOM 2278 C C . GLY A 1 286 ? 15.199 -19.587 15.613 1.00 82.94 286 GLY A C 1
ATOM 2279 O O . GLY A 1 286 ? 15.414 -19.906 16.780 1.00 82.94 286 GLY A O 1
ATOM 2280 N N . ASP A 1 287 ? 15.819 -20.187 14.588 1.00 80.19 287 ASP A N 1
ATOM 2281 C CA . ASP A 1 287 ? 16.892 -21.169 14.744 1.00 80.19 287 ASP A CA 1
ATOM 2282 C C . ASP A 1 287 ? 17.858 -21.216 13.541 1.00 80.19 287 ASP A C 1
ATOM 2284 O O . ASP A 1 287 ? 17.579 -20.734 12.438 1.00 80.19 287 ASP A O 1
ATOM 2288 N N . GLY A 1 288 ? 19.030 -21.825 13.760 1.00 71.81 288 GLY A N 1
ATOM 2289 C CA . GLY A 1 288 ? 20.074 -21.948 12.738 1.00 71.81 288 GLY A CA 1
ATOM 2290 C C . GLY A 1 288 ? 19.727 -22.905 11.592 1.00 71.81 288 GLY A C 1
ATOM 2291 O O . GLY A 1 288 ? 20.280 -22.774 10.500 1.00 71.81 288 GLY A O 1
ATOM 2292 N N . PHE A 1 289 ? 18.811 -23.855 11.807 1.00 80.56 289 PHE A N 1
ATOM 2293 C CA . PHE A 1 289 ? 18.326 -24.741 10.746 1.00 80.56 289 PHE A CA 1
ATOM 2294 C C . PHE A 1 289 ? 17.523 -23.941 9.716 1.00 80.56 289 PHE A C 1
ATOM 2296 O O . PHE A 1 289 ? 17.831 -23.984 8.526 1.00 80.56 289 PHE A O 1
ATOM 2303 N N . THR A 1 290 ? 16.569 -23.144 10.190 1.00 84.25 290 THR A N 1
ATOM 2304 C CA . THR A 1 290 ? 15.726 -22.262 9.387 1.00 84.25 290 THR A CA 1
ATOM 2305 C C . THR A 1 290 ? 16.573 -21.213 8.689 1.00 84.25 290 THR A C 1
ATOM 2307 O O . THR A 1 290 ? 16.458 -21.064 7.477 1.00 84.25 290 THR A O 1
ATOM 2310 N N . ALA A 1 291 ? 17.507 -20.568 9.394 1.00 78.88 291 ALA A N 1
ATOM 2311 C CA . ALA A 1 291 ? 18.428 -19.616 8.773 1.00 78.88 291 ALA A CA 1
ATOM 2312 C C . ALA A 1 291 ? 19.228 -20.243 7.614 1.00 78.88 291 ALA A C 1
ATOM 2314 O O . ALA A 1 291 ? 19.413 -19.625 6.568 1.00 78.88 291 ALA A O 1
ATOM 2315 N N . ARG A 1 292 ? 19.668 -21.499 7.759 1.00 77.81 292 ARG A N 1
ATOM 2316 C CA . ARG A 1 292 ? 20.434 -22.204 6.723 1.00 77.81 292 ARG A CA 1
ATOM 2317 C C . ARG A 1 292 ? 19.579 -22.658 5.538 1.00 77.81 292 ARG A C 1
ATOM 2319 O O . ARG A 1 292 ? 20.056 -22.581 4.406 1.00 77.81 292 ARG A O 1
ATOM 2326 N N . CYS A 1 293 ? 18.373 -23.164 5.789 1.00 78.50 293 CYS A N 1
ATOM 2327 C CA . CYS A 1 293 ? 17.485 -23.695 4.751 1.00 78.50 293 CYS A CA 1
ATOM 2328 C C . CYS A 1 293 ? 16.722 -22.586 4.018 1.00 78.50 293 CYS A C 1
ATOM 2330 O O . CYS A 1 293 ? 16.621 -22.610 2.795 1.00 78.50 293 CYS A O 1
ATOM 2332 N N . ILE A 1 294 ? 16.214 -21.605 4.763 1.00 78.81 294 ILE A N 1
ATOM 2333 C CA . ILE A 1 294 ? 15.352 -20.538 4.256 1.00 78.81 294 ILE A CA 1
ATOM 2334 C C . ILE A 1 294 ? 16.150 -19.273 3.942 1.00 78.81 294 ILE A C 1
ATOM 2336 O O . ILE A 1 294 ? 15.918 -18.659 2.906 1.00 78.81 294 ILE A O 1
ATOM 2340 N N . GLY A 1 295 ? 17.136 -18.902 4.766 1.00 71.69 295 GLY A N 1
ATOM 2341 C CA . GLY A 1 295 ? 17.900 -17.662 4.573 1.00 71.69 295 GLY A CA 1
ATOM 2342 C C . GLY A 1 295 ? 18.649 -17.593 3.241 1.00 71.69 295 GLY A C 1
ATOM 2343 O O . GLY A 1 295 ? 18.696 -16.535 2.621 1.00 71.69 295 GLY A O 1
ATOM 2344 N N . LYS A 1 296 ? 19.139 -18.730 2.725 1.00 67.00 296 LYS A N 1
ATOM 2345 C CA . LYS A 1 296 ? 19.734 -18.802 1.375 1.00 67.00 296 LYS A CA 1
ATOM 2346 C C . LYS A 1 296 ? 18.737 -18.505 0.248 1.00 67.00 296 LYS A C 1
ATOM 2348 O O . LYS A 1 296 ? 19.145 -18.081 -0.828 1.00 67.00 296 LYS A O 1
ATOM 2353 N N . ASN A 1 297 ? 17.447 -18.715 0.497 1.00 70.12 297 ASN A N 1
ATOM 2354 C CA . ASN A 1 297 ? 16.376 -18.554 -0.482 1.00 70.12 297 ASN A CA 1
ATOM 2355 C C . ASN A 1 297 ? 15.674 -17.187 -0.394 1.00 70.12 297 ASN A C 1
ATOM 2357 O O . ASN A 1 297 ? 14.654 -16.985 -1.048 1.00 70.12 297 ASN A O 1
ATOM 2361 N N . GLN A 1 298 ? 16.196 -16.259 0.413 1.00 77.88 298 GLN A N 1
ATOM 2362 C CA . GLN A 1 298 ? 15.571 -14.962 0.699 1.00 77.88 298 GLN A CA 1
ATOM 2363 C C . GLN A 1 298 ? 16.491 -13.784 0.393 1.00 77.88 298 GLN A C 1
ATOM 2365 O O . GLN A 1 298 ? 16.440 -12.750 1.064 1.00 77.88 298 GLN A O 1
ATOM 2370 N N . GLU A 1 299 ? 17.339 -13.925 -0.626 1.00 87.31 299 GLU A N 1
ATOM 2371 C CA . GLU A 1 299 ? 18.107 -12.788 -1.107 1.00 87.31 299 GLU A CA 1
ATOM 2372 C C . GLU A 1 299 ? 17.150 -11.707 -1.627 1.00 87.31 299 GLU A C 1
ATOM 2374 O O . GLU A 1 299 ? 16.108 -11.987 -2.227 1.00 87.31 299 GLU A O 1
ATOM 2379 N N . ARG A 1 300 ? 17.502 -10.454 -1.344 1.00 92.00 300 ARG A N 1
ATOM 2380 C CA . ARG A 1 300 ? 16.724 -9.274 -1.705 1.00 92.00 300 ARG A CA 1
ATOM 2381 C C . ARG A 1 300 ? 17.469 -8.483 -2.767 1.00 92.00 300 ARG A C 1
ATOM 2383 O O . ARG A 1 300 ? 18.676 -8.281 -2.652 1.00 92.00 300 ARG A O 1
ATOM 2390 N N . THR A 1 301 ? 16.744 -7.992 -3.762 1.00 96.25 301 THR A N 1
ATOM 2391 C CA . THR A 1 301 ? 17.283 -7.093 -4.788 1.00 96.25 301 THR A CA 1
ATOM 2392 C C . THR A 1 301 ? 16.295 -5.974 -5.084 1.00 96.25 301 THR A C 1
ATOM 2394 O O . THR A 1 301 ? 15.081 -6.168 -4.966 1.00 96.25 301 THR A O 1
ATOM 2397 N N . LEU A 1 302 ? 16.798 -4.797 -5.460 1.00 97.88 302 LEU A N 1
ATOM 2398 C CA . LEU A 1 302 ? 15.943 -3.744 -5.988 1.00 97.88 302 LEU A CA 1
ATOM 2399 C C . LEU A 1 302 ? 15.788 -3.926 -7.499 1.00 97.88 302 LEU A C 1
ATOM 2401 O O . LEU A 1 302 ? 16.772 -3.958 -8.240 1.00 97.88 302 LEU A O 1
ATOM 2405 N N . ALA A 1 303 ? 14.543 -3.947 -7.957 1.00 98.12 303 ALA A N 1
ATOM 2406 C CA . ALA A 1 303 ? 14.182 -3.713 -9.344 1.00 98.12 303 ALA A CA 1
ATOM 2407 C C . ALA A 1 303 ? 13.585 -2.308 -9.492 1.00 98.12 303 ALA A C 1
ATOM 2409 O O . ALA A 1 303 ? 12.782 -1.877 -8.666 1.00 98.12 303 ALA A O 1
ATOM 2410 N N . ILE A 1 304 ? 13.953 -1.588 -10.554 1.00 98.19 304 ILE A N 1
ATOM 2411 C CA . ILE A 1 304 ? 13.283 -0.329 -10.920 1.00 98.19 304 ILE A CA 1
ATOM 2412 C C . ILE A 1 304 ? 12.749 -0.467 -12.332 1.00 98.19 304 ILE A C 1
ATOM 2414 O O . ILE A 1 304 ? 13.513 -0.801 -13.237 1.00 98.19 304 ILE A O 1
ATOM 2418 N N . ILE A 1 305 ? 11.472 -0.158 -12.522 1.00 98.00 305 ILE A N 1
ATOM 2419 C CA . ILE A 1 305 ? 10.881 0.078 -13.837 1.00 98.00 305 ILE A CA 1
ATOM 2420 C C . ILE A 1 305 ? 11.030 1.564 -14.142 1.00 98.00 305 ILE A C 1
ATOM 2422 O O . ILE A 1 305 ? 10.524 2.417 -13.408 1.00 98.00 305 ILE A O 1
ATOM 2426 N N . LYS A 1 306 ? 11.783 1.861 -15.198 1.00 97.31 306 LYS A N 1
ATOM 2427 C CA . LYS A 1 306 ? 12.119 3.218 -15.628 1.00 97.31 306 LYS A CA 1
ATOM 2428 C C . LYS A 1 306 ? 10.959 3.860 -16.409 1.00 97.31 306 LYS A C 1
ATOM 2430 O O . LYS A 1 306 ? 10.045 3.147 -16.832 1.00 97.31 306 LYS A O 1
ATOM 2435 N N . PRO A 1 307 ? 10.979 5.192 -16.630 1.00 96.44 307 PRO A N 1
ATOM 2436 C CA . PRO A 1 307 ? 9.829 5.907 -17.193 1.00 96.44 307 PRO A CA 1
ATOM 2437 C C . PRO A 1 307 ? 9.380 5.417 -18.580 1.00 96.44 307 PRO A C 1
ATOM 2439 O O . PRO A 1 307 ? 8.194 5.442 -18.901 1.00 96.44 307 PRO A O 1
ATOM 2442 N N . ASP A 1 308 ? 10.309 4.933 -19.405 1.00 94.19 308 ASP A N 1
ATOM 2443 C CA . ASP A 1 308 ? 10.042 4.363 -20.733 1.00 94.19 308 ASP A CA 1
ATOM 2444 C C . ASP A 1 308 ? 9.219 3.064 -20.686 1.00 94.19 308 ASP A C 1
ATOM 2446 O O . ASP A 1 308 ? 8.433 2.794 -21.603 1.00 94.19 308 ASP A O 1
ATOM 2450 N N . ALA A 1 309 ? 9.365 2.299 -19.604 1.00 95.56 309 ALA A N 1
ATOM 2451 C CA . ALA A 1 309 ? 8.823 0.957 -19.446 1.00 95.56 309 ALA A CA 1
ATOM 2452 C C . ALA A 1 309 ? 7.539 0.874 -18.608 1.00 95.56 309 ALA A C 1
ATOM 2454 O O . ALA A 1 309 ? 6.952 -0.202 -18.518 1.00 95.56 309 ALA A O 1
ATOM 2455 N N . ILE A 1 310 ? 7.045 1.990 -18.059 1.00 95.00 310 ILE A N 1
ATOM 2456 C CA . ILE A 1 310 ? 5.783 2.033 -17.291 1.00 95.00 310 ILE A CA 1
ATOM 2457 C C . ILE A 1 310 ? 4.596 1.494 -18.103 1.00 95.00 310 ILE A C 1
ATOM 2459 O O . ILE A 1 310 ? 3.727 0.815 -17.564 1.00 95.00 310 ILE A O 1
ATOM 2463 N N . ARG A 1 311 ? 4.586 1.711 -19.423 1.00 93.81 311 ARG A N 1
ATOM 2464 C CA . ARG A 1 311 ? 3.547 1.169 -20.317 1.00 93.81 311 ARG A CA 1
ATOM 2465 C C . ARG A 1 311 ? 3.509 -0.368 -20.373 1.00 93.81 311 ARG A C 1
ATOM 2467 O O . ARG A 1 311 ? 2.508 -0.922 -20.802 1.00 93.81 311 ARG A O 1
ATOM 2474 N N . TYR A 1 312 ? 4.585 -1.037 -19.954 1.00 96.12 312 TYR A N 1
ATOM 2475 C CA . TYR A 1 312 ? 4.733 -2.496 -19.914 1.00 96.12 312 TYR A CA 1
ATOM 2476 C C . TYR A 1 312 ? 4.684 -3.043 -18.478 1.00 96.12 312 TYR A C 1
ATOM 2478 O O . TYR A 1 312 ? 5.124 -4.163 -18.223 1.00 96.12 312 TYR A O 1
ATOM 2486 N N . LEU A 1 313 ? 4.171 -2.257 -17.520 1.00 96.69 313 LEU A N 1
ATOM 2487 C CA . LEU A 1 313 ? 4.141 -2.604 -16.096 1.00 96.69 313 LEU A CA 1
ATOM 2488 C C . LEU A 1 313 ? 3.533 -3.991 -15.844 1.00 96.69 313 LEU A C 1
ATOM 2490 O O . LEU A 1 313 ? 4.109 -4.784 -15.103 1.00 96.69 313 LEU A O 1
ATOM 2494 N N . GLY A 1 314 ? 2.406 -4.300 -16.494 1.00 97.44 314 GLY A N 1
ATOM 2495 C CA . GLY A 1 314 ? 1.740 -5.597 -16.364 1.00 97.44 314 GLY A CA 1
ATOM 2496 C C . GLY A 1 314 ? 2.600 -6.766 -16.846 1.00 97.44 314 GLY A C 1
ATOM 2497 O O . GLY A 1 314 ? 2.758 -7.744 -16.119 1.00 97.44 314 GLY A O 1
ATOM 2498 N N . ASP A 1 315 ? 3.223 -6.643 -18.022 1.00 97.25 315 ASP A N 1
ATOM 2499 C CA . ASP A 1 315 ? 4.102 -7.680 -18.579 1.00 97.25 315 ASP A CA 1
ATOM 2500 C C . ASP A 1 315 ? 5.352 -7.906 -17.721 1.00 97.25 315 ASP A C 1
ATOM 2502 O O . ASP A 1 315 ? 5.777 -9.045 -17.523 1.00 97.25 315 ASP A O 1
ATOM 2506 N N . ILE A 1 316 ? 5.939 -6.832 -17.185 1.00 97.44 316 ILE A N 1
ATOM 2507 C CA . ILE A 1 316 ? 7.115 -6.915 -16.311 1.00 97.44 316 ILE A CA 1
ATOM 2508 C C . ILE A 1 316 ? 6.746 -7.593 -14.987 1.00 97.44 316 ILE A C 1
ATOM 2510 O O . ILE A 1 316 ? 7.469 -8.481 -14.541 1.00 97.44 316 ILE A O 1
ATOM 2514 N N . ILE A 1 317 ? 5.614 -7.229 -14.376 1.00 97.81 317 ILE A N 1
ATOM 2515 C CA . ILE A 1 317 ? 5.131 -7.869 -13.143 1.00 97.81 317 ILE A CA 1
ATOM 2516 C C . ILE A 1 317 ? 4.793 -9.348 -13.387 1.00 97.81 317 ILE A C 1
ATOM 2518 O O . ILE A 1 317 ? 5.134 -10.191 -12.559 1.00 97.81 317 ILE A O 1
ATOM 2522 N N . SER A 1 318 ? 4.185 -9.694 -14.526 1.00 97.25 318 SER A N 1
ATOM 2523 C CA . SER A 1 318 ? 3.980 -11.097 -14.912 1.00 97.25 318 SER A CA 1
ATOM 2524 C C . SER A 1 318 ? 5.309 -11.846 -15.008 1.00 97.25 318 SER A C 1
ATOM 2526 O O . SER A 1 318 ? 5.447 -12.908 -14.407 1.00 97.25 318 SER A O 1
ATOM 2528 N N . ALA A 1 319 ? 6.320 -11.262 -15.661 1.00 96.25 319 ALA A N 1
ATOM 2529 C CA . ALA A 1 319 ? 7.643 -11.874 -15.770 1.00 96.25 319 ALA A CA 1
ATOM 2530 C C . ALA A 1 319 ? 8.311 -12.090 -14.400 1.00 96.25 319 ALA A C 1
ATOM 2532 O O . ALA A 1 319 ? 8.983 -13.101 -14.200 1.00 96.25 319 ALA A O 1
ATOM 2533 N N . VAL A 1 320 ? 8.116 -11.177 -13.441 1.00 95.94 320 VAL A N 1
ATOM 2534 C CA . VAL A 1 320 ? 8.593 -11.337 -12.057 1.00 95.94 320 VAL A CA 1
ATOM 2535 C C . VAL A 1 320 ? 7.979 -12.587 -11.411 1.00 95.94 320 VAL A C 1
ATOM 2537 O O . VAL A 1 320 ? 8.719 -13.430 -10.897 1.00 95.94 320 VAL A O 1
ATOM 2540 N N . TYR A 1 321 ? 6.655 -12.755 -11.489 1.00 94.06 321 TYR A N 1
ATOM 2541 C CA . TYR A 1 321 ? 5.973 -13.926 -10.921 1.00 94.06 321 TYR A CA 1
ATOM 2542 C C . TYR A 1 321 ? 6.306 -15.232 -11.651 1.00 94.06 321 TYR A C 1
ATOM 2544 O O . TYR A 1 321 ? 6.552 -16.246 -11.001 1.00 94.06 321 TYR A O 1
ATOM 2552 N N . GLU A 1 322 ? 6.360 -15.222 -12.984 1.00 94.12 322 GLU A N 1
ATOM 2553 C CA . GLU A 1 322 ? 6.707 -16.392 -13.808 1.00 94.12 322 GLU A CA 1
ATOM 2554 C C . GLU A 1 322 ? 8.122 -16.905 -13.516 1.00 94.12 322 GLU A C 1
ATOM 2556 O O . GLU A 1 322 ? 8.377 -18.106 -13.569 1.00 94.12 322 GLU A O 1
ATOM 2561 N N . ASN A 1 323 ? 9.034 -16.004 -13.139 1.00 93.56 323 ASN A N 1
ATOM 2562 C CA . ASN A 1 323 ? 10.383 -16.352 -12.704 1.00 93.56 323 ASN A CA 1
ATOM 2563 C C . ASN A 1 323 ? 10.475 -16.627 -11.191 1.00 93.56 323 ASN A C 1
ATOM 2565 O O . ASN A 1 323 ? 11.574 -16.716 -10.650 1.00 93.56 323 ASN A O 1
ATOM 2569 N N . GLY A 1 324 ? 9.353 -16.787 -10.487 1.00 90.50 324 GLY A N 1
ATOM 2570 C CA . GLY A 1 324 ? 9.323 -17.235 -9.094 1.00 90.50 324 GLY A CA 1
ATOM 2571 C C . GLY A 1 324 ? 9.900 -16.238 -8.088 1.00 90.50 324 GLY A C 1
ATOM 2572 O O . GLY A 1 324 ? 10.420 -16.658 -7.054 1.00 90.50 324 GLY A O 1
ATOM 2573 N N . PHE A 1 325 ? 9.855 -14.938 -8.387 1.00 92.50 325 PHE A N 1
ATOM 2574 C CA . PHE A 1 325 ? 10.141 -13.899 -7.401 1.00 92.50 325 PHE A CA 1
ATOM 2575 C C . PHE A 1 325 ? 8.885 -13.546 -6.609 1.00 92.50 325 PHE A C 1
ATOM 2577 O O . PHE A 1 325 ? 7.779 -13.492 -7.150 1.00 92.50 325 PHE A O 1
ATOM 2584 N N . THR A 1 326 ? 9.084 -13.212 -5.340 1.00 90.38 326 THR A N 1
ATOM 2585 C CA . THR A 1 326 ? 8.070 -12.566 -4.510 1.00 90.38 326 THR A CA 1
ATOM 2586 C C . THR A 1 326 ? 8.288 -11.057 -4.546 1.00 90.38 326 THR A C 1
ATOM 2588 O O . THR A 1 326 ? 9.401 -10.579 -4.323 1.00 90.38 326 THR A O 1
ATOM 2591 N N . ILE A 1 327 ? 7.225 -10.294 -4.798 1.00 93.12 327 ILE A N 1
ATOM 2592 C CA . ILE A 1 327 ? 7.232 -8.837 -4.630 1.00 93.12 327 ILE A CA 1
ATOM 2593 C C . ILE A 1 327 ? 6.946 -8.543 -3.158 1.00 93.12 327 ILE A C 1
ATOM 2595 O O . ILE A 1 327 ? 5.821 -8.740 -2.706 1.00 93.12 327 ILE A O 1
ATOM 2599 N N . ALA A 1 328 ? 7.952 -8.087 -2.412 1.00 90.44 328 ALA A N 1
ATOM 2600 C CA . ALA A 1 328 ? 7.776 -7.722 -1.007 1.00 90.44 328 ALA A CA 1
ATOM 2601 C C . ALA A 1 328 ? 7.136 -6.341 -0.860 1.00 90.44 328 ALA A C 1
ATOM 2603 O O . ALA A 1 328 ? 6.210 -6.150 -0.076 1.00 90.44 328 ALA A O 1
ATOM 2604 N N . ARG A 1 329 ? 7.644 -5.364 -1.615 1.00 93.06 329 ARG A N 1
ATOM 2605 C CA . ARG A 1 329 ? 7.145 -3.989 -1.629 1.00 93.06 329 ARG A CA 1
ATOM 2606 C C . ARG A 1 329 ? 7.258 -3.422 -3.030 1.00 93.06 329 ARG A C 1
ATOM 2608 O O . ARG A 1 329 ? 8.216 -3.702 -3.746 1.00 93.06 329 ARG A O 1
ATOM 2615 N N . MET A 1 330 ? 6.301 -2.587 -3.395 1.00 96.50 330 MET A N 1
ATOM 2616 C CA . MET A 1 330 ? 6.305 -1.834 -4.639 1.00 96.50 330 MET A CA 1
ATOM 2617 C C . MET A 1 330 ? 5.766 -0.437 -4.369 1.00 96.50 330 MET A C 1
ATOM 2619 O O . MET A 1 330 ? 4.825 -0.291 -3.590 1.00 96.50 330 MET A O 1
ATOM 2623 N N . ARG A 1 331 ? 6.355 0.578 -5.005 1.00 96.50 331 ARG A N 1
ATOM 2624 C CA . ARG A 1 331 ? 5.815 1.942 -5.013 1.00 96.50 331 ARG A CA 1
ATOM 2625 C C . ARG A 1 331 ? 6.187 2.691 -6.287 1.00 96.50 331 ARG A C 1
ATOM 2627 O O . ARG A 1 331 ? 7.305 2.541 -6.786 1.00 96.50 331 ARG A O 1
ATOM 2634 N N . MET A 1 332 ? 5.268 3.510 -6.792 1.00 98.06 332 MET A N 1
ATOM 2635 C CA . MET A 1 332 ? 5.532 4.458 -7.875 1.00 98.06 332 MET A CA 1
ATOM 2636 C C . MET A 1 332 ? 5.855 5.838 -7.321 1.00 98.06 332 MET A C 1
ATOM 2638 O O . MET A 1 332 ? 5.065 6.422 -6.582 1.00 98.06 332 MET A O 1
ATOM 2642 N N . VAL A 1 333 ? 7.006 6.373 -7.715 1.00 97.44 333 VAL A N 1
ATOM 2643 C CA . VAL A 1 333 ? 7.490 7.670 -7.245 1.00 97.44 333 VAL A CA 1
ATOM 2644 C C . VAL A 1 333 ? 7.985 8.531 -8.393 1.00 97.44 333 VAL A C 1
ATOM 2646 O O . VAL A 1 333 ? 8.418 8.032 -9.435 1.00 97.44 333 VAL A O 1
ATOM 2649 N N . LYS A 1 334 ? 7.965 9.843 -8.177 1.00 97.31 334 LYS A N 1
ATOM 2650 C CA . LYS A 1 334 ? 8.682 10.811 -8.998 1.00 97.31 334 LYS A CA 1
ATOM 2651 C C . LYS A 1 334 ? 9.902 11.293 -8.227 1.00 97.31 334 LYS A C 1
ATOM 2653 O O . LYS A 1 334 ? 9.790 11.684 -7.068 1.00 97.31 334 LYS A O 1
ATOM 2658 N N . LEU A 1 335 ? 11.064 11.231 -8.868 1.00 97.19 335 LEU A N 1
ATOM 2659 C CA . LEU A 1 335 ? 12.332 11.628 -8.263 1.00 97.19 335 LEU A CA 1
ATOM 2660 C C . LEU A 1 335 ? 12.730 13.024 -8.742 1.00 97.19 335 LEU A C 1
ATOM 2662 O O . LEU A 1 335 ? 12.628 13.343 -9.928 1.00 97.19 335 LEU A O 1
ATOM 2666 N N . SER A 1 336 ? 13.216 13.846 -7.820 1.00 96.94 336 SER A N 1
ATOM 2667 C CA . SER A 1 336 ? 13.887 15.108 -8.127 1.00 96.94 336 SER A CA 1
ATOM 2668 C C . SER A 1 336 ? 15.310 14.875 -8.646 1.00 96.94 336 SER A C 1
ATOM 2670 O O . SER A 1 336 ? 15.906 13.815 -8.446 1.00 96.94 336 SER A O 1
ATOM 2672 N N . GLN A 1 337 ? 15.908 15.887 -9.281 1.00 96.25 337 GLN A N 1
ATOM 2673 C CA . GLN A 1 337 ? 17.297 15.795 -9.751 1.00 96.25 337 GLN A CA 1
ATOM 2674 C C . GLN A 1 337 ? 18.277 15.471 -8.615 1.00 96.25 337 GLN A C 1
ATOM 2676 O O . GLN A 1 337 ? 19.118 14.588 -8.774 1.00 96.25 337 GLN A O 1
ATOM 2681 N N . ASN A 1 338 ? 18.137 16.121 -7.455 1.00 95.69 338 ASN A N 1
ATOM 2682 C CA . ASN A 1 338 ? 18.997 15.880 -6.292 1.00 95.69 338 ASN A CA 1
ATOM 2683 C C . ASN A 1 338 ? 18.887 14.436 -5.787 1.00 95.69 338 ASN A C 1
ATOM 2685 O O . ASN A 1 338 ? 19.893 13.811 -5.454 1.00 95.69 338 ASN A O 1
ATOM 2689 N N . GLU A 1 339 ? 17.669 13.898 -5.771 1.00 96.69 339 GLU A N 1
ATOM 2690 C CA . GLU A 1 339 ? 17.389 12.517 -5.385 1.00 96.69 339 GLU A CA 1
ATOM 2691 C C . GLU A 1 339 ? 18.044 11.517 -6.340 1.00 96.69 339 GLU A C 1
ATOM 2693 O O . GLU A 1 339 ? 18.792 10.645 -5.895 1.00 96.69 339 GLU A O 1
ATOM 2698 N N . VAL A 1 340 ? 17.867 11.692 -7.653 1.00 96.19 340 VAL A N 1
ATOM 2699 C CA . VAL A 1 340 ? 18.505 10.825 -8.656 1.00 96.19 340 VAL A CA 1
ATOM 2700 C C . VAL A 1 340 ? 20.032 10.917 -8.583 1.00 96.19 340 VAL A C 1
ATOM 2702 O O . VAL A 1 340 ? 20.717 9.893 -8.637 1.00 96.19 340 VAL A O 1
ATOM 2705 N N . MET A 1 341 ? 20.584 12.124 -8.416 1.00 94.81 341 MET A N 1
ATOM 2706 C CA . MET A 1 341 ? 22.029 12.328 -8.287 1.00 94.81 341 MET A CA 1
ATOM 2707 C C . MET A 1 341 ? 22.613 11.674 -7.033 1.00 94.81 341 MET A C 1
ATOM 2709 O O . MET A 1 341 ? 23.764 11.228 -7.046 1.00 94.81 341 MET A O 1
ATOM 2713 N N . TYR A 1 342 ? 21.853 11.648 -5.939 1.00 94.31 342 TYR A N 1
ATOM 2714 C CA . TYR A 1 342 ? 22.238 10.949 -4.720 1.00 94.31 342 TYR A CA 1
ATOM 2715 C C . TYR A 1 342 ? 22.188 9.429 -4.920 1.00 94.31 342 TYR A C 1
ATOM 2717 O O . TYR A 1 342 ? 23.165 8.737 -4.618 1.00 94.31 342 TYR A O 1
ATOM 2725 N N . PHE A 1 343 ? 21.093 8.923 -5.497 1.00 94.81 343 PHE A N 1
ATOM 2726 C CA . PHE A 1 343 ? 20.879 7.496 -5.734 1.00 94.81 343 PHE A CA 1
ATOM 2727 C C . PHE A 1 343 ? 21.971 6.880 -6.625 1.00 94.81 343 PHE A C 1
ATOM 2729 O O . PHE A 1 343 ? 22.590 5.883 -6.245 1.00 94.81 343 PHE A O 1
ATOM 2736 N N . TYR A 1 344 ? 22.283 7.530 -7.751 1.00 92.62 344 TYR A N 1
ATOM 2737 C CA . TYR A 1 344 ? 23.311 7.105 -8.711 1.00 92.62 344 TYR A CA 1
ATOM 2738 C C . TYR A 1 344 ? 24.680 7.764 -8.473 1.00 92.62 344 TYR A C 1
ATOM 2740 O O . TYR A 1 344 ? 25.466 7.937 -9.404 1.00 92.62 344 TYR A O 1
ATOM 2748 N N . SER A 1 345 ? 24.994 8.158 -7.235 1.00 91.94 345 SER A N 1
ATOM 2749 C CA . SER A 1 345 ? 26.218 8.916 -6.928 1.00 91.94 345 SER A CA 1
ATOM 2750 C C . SER A 1 345 ? 27.524 8.224 -7.352 1.00 91.94 345 SER A C 1
ATOM 2752 O O . SER A 1 345 ? 28.484 8.902 -7.717 1.00 91.94 345 SER A O 1
ATOM 2754 N N . GLU A 1 346 ? 27.539 6.894 -7.400 1.00 89.44 346 GLU A N 1
ATOM 2755 C CA . GLU A 1 346 ? 28.633 6.061 -7.921 1.00 89.44 346 GLU A CA 1
ATOM 2756 C C . GLU A 1 346 ? 28.941 6.273 -9.415 1.00 89.44 346 GLU A C 1
ATOM 2758 O O . GLU A 1 346 ? 30.040 5.971 -9.881 1.00 89.44 346 GLU A O 1
ATOM 2763 N N . HIS A 1 347 ? 27.995 6.815 -10.182 1.00 89.94 347 HIS A N 1
ATOM 2764 C CA . HIS A 1 347 ? 28.159 7.098 -11.605 1.00 89.94 347 HIS A CA 1
ATOM 2765 C C . HIS A 1 347 ? 28.503 8.564 -11.890 1.00 89.94 347 HIS A C 1
ATOM 2767 O O . HIS A 1 347 ? 28.676 8.907 -13.054 1.00 89.94 347 HIS A O 1
ATOM 2773 N N . LYS A 1 348 ? 28.656 9.426 -10.871 1.00 91.06 348 LYS A N 1
ATOM 2774 C CA . LYS A 1 348 ? 28.882 10.878 -11.043 1.00 91.06 348 LYS A CA 1
ATOM 2775 C C . LYS A 1 348 ? 30.050 11.240 -11.962 1.00 91.06 348 LYS A C 1
ATOM 2777 O O . LYS A 1 348 ? 30.008 12.279 -12.608 1.00 91.06 348 LYS A O 1
ATOM 2782 N N . SER A 1 349 ? 31.081 10.400 -12.021 1.00 92.69 349 SER A N 1
ATOM 2783 C CA . SER A 1 349 ? 32.267 10.604 -12.862 1.00 92.69 349 SER A CA 1
ATOM 2784 C C . SER A 1 349 ? 32.126 10.075 -14.296 1.00 92.69 349 SER A C 1
ATOM 2786 O O . SER A 1 349 ? 33.087 10.134 -15.056 1.00 92.69 349 SER A O 1
ATOM 2788 N N . LYS A 1 350 ? 30.972 9.512 -14.676 1.00 91.88 350 LYS A N 1
ATOM 2789 C CA . LYS A 1 350 ? 30.740 8.920 -16.000 1.00 91.88 350 LYS A CA 1
ATOM 2790 C C . LYS A 1 350 ? 30.066 9.917 -16.944 1.00 91.88 350 LYS A C 1
ATOM 2792 O O . LYS A 1 350 ? 29.073 10.537 -16.580 1.00 91.88 350 LYS A O 1
ATOM 2797 N N . ASP A 1 351 ? 30.500 9.960 -18.203 1.00 91.62 351 ASP A N 1
ATOM 2798 C CA . ASP A 1 351 ? 29.969 10.889 -19.221 1.00 91.62 351 ASP A CA 1
ATOM 2799 C C . ASP A 1 351 ? 28.464 10.731 -19.501 1.00 91.62 351 ASP A C 1
ATOM 2801 O O . ASP A 1 351 ? 27.788 11.659 -19.942 1.00 91.62 351 ASP A O 1
ATOM 2805 N N . PHE A 1 352 ? 27.902 9.541 -19.264 1.00 89.94 352 PHE A N 1
ATOM 2806 C CA . PHE A 1 352 ? 26.469 9.292 -19.443 1.00 89.94 352 PHE A CA 1
ATOM 2807 C C . PHE A 1 352 ? 25.610 9.778 -18.265 1.00 89.94 352 PHE A C 1
ATOM 2809 O O . PHE A 1 352 ? 24.387 9.810 -18.390 1.00 89.94 352 PHE A O 1
ATOM 2816 N N . PHE A 1 353 ? 26.217 10.149 -17.135 1.00 93.50 353 PHE A N 1
ATOM 2817 C CA . PHE A 1 353 ? 25.506 10.457 -15.896 1.00 93.50 353 PHE A CA 1
ATOM 2818 C C . PHE A 1 353 ? 24.499 11.610 -16.016 1.00 93.50 353 PHE A C 1
ATOM 2820 O O . PHE A 1 353 ? 23.366 11.412 -15.580 1.00 93.50 353 PHE A O 1
ATOM 2827 N N . PRO A 1 354 ? 24.807 12.754 -16.667 1.00 94.62 354 PRO A N 1
ATOM 2828 C CA . PRO A 1 354 ? 23.816 13.818 -16.848 1.00 94.62 354 PRO A CA 1
ATOM 2829 C C . PRO A 1 354 ? 22.567 13.330 -17.594 1.00 94.62 354 PRO A C 1
ATOM 2831 O O . PRO A 1 354 ? 21.446 13.547 -17.148 1.00 94.62 354 PRO A O 1
ATOM 2834 N N . ARG A 1 355 ? 22.759 12.546 -18.664 1.00 93.88 355 ARG A N 1
ATOM 2835 C CA . ARG A 1 355 ? 21.653 11.961 -19.441 1.00 93.88 355 ARG A CA 1
ATOM 2836 C C . ARG A 1 355 ? 20.829 10.962 -18.630 1.00 93.88 355 ARG A C 1
ATOM 2838 O O . ARG A 1 355 ? 19.622 10.867 -18.832 1.00 93.88 355 ARG A O 1
ATOM 2845 N N . LEU A 1 356 ? 21.465 10.210 -17.730 1.00 93.00 356 LEU A N 1
ATOM 2846 C CA . LEU A 1 356 ? 20.766 9.316 -16.805 1.00 93.00 356 LEU A CA 1
ATOM 2847 C C . LEU A 1 356 ? 19.905 10.113 -15.816 1.00 93.00 356 LEU A C 1
ATOM 2849 O O . LEU A 1 356 ? 18.761 9.730 -15.579 1.00 93.00 356 LEU A O 1
ATOM 2853 N N . VAL A 1 357 ? 20.432 11.216 -15.274 1.00 95.94 357 VAL A N 1
ATOM 2854 C CA . VAL A 1 357 ? 19.694 12.096 -14.357 1.00 95.94 357 VAL A CA 1
ATOM 2855 C C . VAL A 1 357 ? 18.476 12.706 -15.051 1.00 95.94 357 VAL A C 1
ATOM 2857 O O . VAL A 1 357 ? 17.360 12.587 -14.542 1.00 95.94 357 VAL A O 1
ATOM 2860 N N . ASP A 1 358 ? 18.659 13.275 -16.241 1.00 95.75 358 ASP A N 1
ATOM 2861 C CA . ASP A 1 358 ? 17.563 13.849 -17.031 1.00 95.75 358 ASP A CA 1
ATOM 2862 C C . ASP A 1 358 ? 16.497 12.799 -17.358 1.00 95.75 358 ASP A C 1
ATOM 2864 O O . ASP A 1 358 ? 15.296 13.044 -17.250 1.00 95.75 358 ASP A O 1
ATOM 2868 N N . PHE A 1 359 ? 16.921 11.586 -17.714 1.00 95.94 359 PHE A N 1
ATOM 2869 C CA . PHE A 1 359 ? 15.990 10.520 -18.046 1.00 95.94 359 PHE A CA 1
ATOM 2870 C C . PHE A 1 359 ? 15.176 10.052 -16.835 1.00 95.94 359 PHE A C 1
ATOM 2872 O O . PHE A 1 359 ? 13.951 9.975 -16.917 1.00 95.94 359 PHE A O 1
ATOM 2879 N N . MET A 1 360 ? 15.822 9.775 -15.704 1.00 96.62 360 MET A N 1
ATOM 2880 C CA . MET A 1 360 ? 15.135 9.278 -14.506 1.00 96.62 360 MET A CA 1
ATOM 2881 C C . MET A 1 360 ? 14.228 10.333 -13.857 1.00 96.62 360 MET A C 1
ATOM 2883 O O . MET A 1 360 ? 13.308 9.968 -13.133 1.00 96.62 360 MET A O 1
ATOM 2887 N N . THR A 1 361 ? 14.452 11.622 -14.133 1.00 96.88 361 THR A N 1
ATOM 2888 C CA . THR A 1 361 ? 13.577 12.722 -13.685 1.00 96.88 361 THR A CA 1
ATOM 2889 C C . THR A 1 361 ? 12.457 13.062 -14.677 1.00 96.88 361 THR A C 1
ATOM 2891 O O . THR A 1 361 ? 11.517 13.775 -14.322 1.00 96.88 361 THR A O 1
ATOM 2894 N N . SER A 1 362 ? 12.507 12.528 -15.905 1.00 96.38 362 SER A N 1
ATOM 2895 C CA . SER A 1 362 ? 11.526 12.821 -16.964 1.00 96.38 362 SER A CA 1
ATOM 2896 C C . SER A 1 362 ? 10.121 12.262 -16.705 1.00 96.38 362 SER A C 1
ATOM 2898 O O . SER A 1 362 ? 9.152 12.736 -17.296 1.00 96.38 362 SER A O 1
ATOM 2900 N N . GLY A 1 363 ? 9.986 11.281 -15.813 1.00 95.19 363 GLY A N 1
ATOM 2901 C CA . GLY A 1 363 ? 8.710 10.651 -15.496 1.00 95.19 363 GLY A CA 1
ATOM 2902 C C . GLY A 1 363 ? 8.759 9.846 -14.204 1.00 95.19 363 GLY A C 1
ATOM 2903 O O . GLY A 1 363 ? 9.740 9.888 -13.464 1.00 95.19 363 GLY A O 1
ATOM 2904 N N . SER A 1 364 ? 7.674 9.130 -13.931 1.00 96.75 364 SER A N 1
ATOM 2905 C CA . SER A 1 364 ? 7.559 8.266 -12.758 1.00 96.75 364 SER A CA 1
ATOM 2906 C C . SER A 1 364 ? 8.379 6.990 -12.922 1.00 96.75 364 SER A C 1
ATOM 2908 O O . SER A 1 364 ? 8.527 6.462 -14.025 1.00 96.75 364 SER A O 1
ATOM 2910 N N . VAL A 1 365 ? 8.863 6.466 -11.801 1.00 97.81 365 VAL A N 1
ATOM 2911 C CA . VAL A 1 365 ? 9.542 5.173 -11.713 1.00 97.81 365 VAL A CA 1
ATOM 2912 C C . VAL A 1 365 ? 8.793 4.271 -10.748 1.00 97.81 365 VAL A C 1
ATOM 2914 O O . VAL A 1 365 ? 8.208 4.754 -9.780 1.00 97.81 365 VAL A O 1
ATOM 2917 N N . VAL A 1 366 ? 8.824 2.961 -10.983 1.00 98.38 366 VAL A N 1
ATOM 2918 C CA . VAL A 1 366 ? 8.293 1.978 -10.027 1.00 98.38 366 VAL A CA 1
ATOM 2919 C C . VAL A 1 366 ? 9.463 1.248 -9.395 1.00 98.38 366 VAL A C 1
ATOM 2921 O O . VAL A 1 366 ? 10.169 0.506 -10.075 1.00 98.38 366 VAL A O 1
ATOM 2924 N N . ALA A 1 367 ? 9.672 1.469 -8.102 1.00 98.25 367 ALA A N 1
ATOM 2925 C CA . ALA A 1 367 ? 10.633 0.725 -7.303 1.00 98.25 367 ALA A CA 1
ATOM 2926 C C . ALA A 1 367 ? 9.958 -0.534 -6.753 1.00 98.25 367 ALA A C 1
ATOM 2928 O O . ALA A 1 367 ? 8.852 -0.459 -6.213 1.00 98.25 367 ALA A O 1
ATOM 2929 N N . ILE A 1 368 ? 10.622 -1.681 -6.884 1.00 98.31 368 ILE A N 1
ATOM 2930 C CA . ILE A 1 368 ? 10.121 -2.989 -6.465 1.00 98.31 368 ILE A CA 1
ATOM 2931 C C . ILE A 1 368 ? 11.221 -3.705 -5.685 1.00 98.31 368 ILE A C 1
ATOM 2933 O O . ILE A 1 368 ? 12.318 -3.930 -6.192 1.00 98.31 368 ILE A O 1
ATOM 2937 N N . GLU A 1 369 ? 10.927 -4.078 -4.448 1.00 96.75 369 GLU A N 1
ATOM 2938 C CA . GLU A 1 369 ? 11.761 -4.992 -3.679 1.00 96.75 369 GLU A CA 1
ATOM 2939 C C . GLU A 1 369 ? 11.378 -6.430 -4.025 1.00 96.75 369 GLU A C 1
ATOM 2941 O O . GLU A 1 369 ? 10.277 -6.890 -3.704 1.00 96.75 369 GLU A O 1
ATOM 2946 N N . LEU A 1 370 ? 12.301 -7.130 -4.677 1.00 95.62 370 LEU A N 1
ATOM 2947 C CA . LEU A 1 370 ? 12.146 -8.528 -5.047 1.00 95.62 370 LEU A CA 1
ATOM 2948 C C . LEU A 1 370 ? 12.847 -9.424 -4.034 1.00 95.62 370 LEU A C 1
ATOM 2950 O O . LEU A 1 370 ? 13.963 -9.130 -3.599 1.00 95.62 370 LEU A O 1
ATOM 2954 N N . VAL A 1 371 ? 12.202 -10.541 -3.709 1.00 91.50 371 VAL A N 1
ATOM 2955 C CA . VAL A 1 371 ? 12.721 -11.569 -2.805 1.00 91.50 371 VAL A CA 1
ATOM 2956 C C . VAL A 1 371 ? 12.718 -12.911 -3.516 1.00 91.50 371 VAL A C 1
ATOM 2958 O O . VAL A 1 371 ? 11.739 -13.283 -4.166 1.00 91.50 371 VAL A O 1
ATOM 2961 N N . GLY A 1 372 ? 13.814 -13.647 -3.383 1.00 90.19 372 GLY A N 1
ATOM 2962 C CA . GLY A 1 372 ? 13.914 -15.011 -3.881 1.00 90.19 372 GLY A CA 1
ATOM 2963 C C . GLY A 1 372 ? 15.306 -15.607 -3.687 1.00 90.19 372 GLY A C 1
ATOM 2964 O O . GLY A 1 372 ? 16.228 -14.923 -3.236 1.00 90.19 372 GLY A O 1
ATOM 2965 N N . PRO A 1 373 ? 15.494 -16.889 -4.033 1.00 85.81 373 PRO A N 1
ATOM 2966 C CA . PRO A 1 373 ? 16.818 -17.496 -4.028 1.00 85.81 373 PRO A CA 1
ATOM 2967 C C . PRO A 1 373 ? 17.678 -16.826 -5.089 1.00 85.81 373 PRO A C 1
ATOM 2969 O O . PRO A 1 373 ? 17.190 -16.662 -6.205 1.00 85.81 373 PRO A O 1
ATOM 2972 N N . ASP A 1 374 ? 18.917 -16.458 -4.742 1.00 88.94 374 ASP A N 1
ATOM 2973 C CA . ASP A 1 374 ? 19.891 -15.827 -5.652 1.00 88.94 374 ASP A CA 1
ATOM 2974 C C . ASP A 1 374 ? 19.285 -14.650 -6.448 1.00 88.94 374 ASP A C 1
ATOM 2976 O O . ASP A 1 374 ? 19.449 -14.515 -7.665 1.00 88.94 374 ASP A O 1
ATOM 2980 N N . ALA A 1 375 ? 18.466 -13.844 -5.763 1.00 93.00 375 ALA A N 1
ATOM 2981 C CA . ALA A 1 375 ? 17.619 -12.832 -6.369 1.00 93.00 375 ALA A CA 1
ATOM 2982 C C . ALA A 1 375 ? 18.404 -11.817 -7.203 1.00 93.00 375 ALA A C 1
ATOM 2984 O O . ALA A 1 375 ? 17.929 -11.411 -8.263 1.00 93.00 375 ALA A O 1
ATOM 2985 N N . ILE A 1 376 ? 19.598 -11.418 -6.760 1.00 94.19 376 ILE A N 1
ATOM 2986 C CA . ILE A 1 376 ? 20.417 -10.416 -7.449 1.00 94.19 376 ILE A CA 1
ATOM 2987 C C . ILE A 1 376 ? 20.877 -10.960 -8.799 1.00 94.19 376 ILE A C 1
ATOM 2989 O O . ILE A 1 376 ? 20.602 -10.356 -9.839 1.00 94.19 376 ILE A O 1
ATOM 2993 N N . ASN A 1 377 ? 21.531 -12.121 -8.802 1.00 93.88 377 ASN A N 1
ATOM 2994 C CA . ASN A 1 377 ? 22.074 -12.700 -10.028 1.00 93.88 377 ASN A CA 1
ATOM 2995 C C . ASN A 1 377 ? 20.963 -13.139 -10.979 1.00 93.88 377 ASN A C 1
ATOM 2997 O O . ASN A 1 377 ? 21.039 -12.861 -12.177 1.00 93.88 377 ASN A O 1
ATOM 3001 N N . ARG A 1 378 ? 19.892 -13.751 -10.461 1.00 95.25 378 ARG A N 1
ATOM 3002 C CA . ARG A 1 378 ? 18.749 -14.162 -11.284 1.00 95.25 378 ARG A CA 1
ATOM 3003 C C . ARG A 1 378 ? 18.035 -12.971 -11.898 1.00 95.25 378 ARG A C 1
ATOM 3005 O O . ARG A 1 378 ? 17.766 -12.997 -13.096 1.00 95.25 378 ARG A O 1
ATOM 3012 N N . TRP A 1 379 ? 17.774 -11.910 -11.130 1.00 96.81 379 TRP A N 1
ATOM 3013 C CA . TRP A 1 379 ? 17.129 -10.717 -11.679 1.00 96.81 379 TRP A CA 1
ATOM 3014 C C . TRP A 1 379 ? 17.991 -10.091 -12.775 1.00 96.81 379 TRP A C 1
ATOM 3016 O O . TRP A 1 379 ? 17.493 -9.806 -13.862 1.00 96.81 379 TRP A O 1
ATOM 3026 N N . ARG A 1 380 ? 19.306 -9.974 -12.548 1.00 95.44 380 ARG A N 1
ATOM 3027 C CA . ARG A 1 380 ? 20.258 -9.499 -13.565 1.00 95.44 380 ARG A CA 1
ATOM 3028 C C . ARG A 1 380 ? 20.289 -10.382 -14.811 1.00 95.44 380 ARG A C 1
ATOM 3030 O O . ARG A 1 380 ? 20.353 -9.855 -15.920 1.00 95.44 380 ARG A O 1
ATOM 3037 N N . SER A 1 381 ? 20.223 -11.700 -14.638 1.00 94.62 381 SER A N 1
ATOM 3038 C CA . SER A 1 381 ? 20.177 -12.662 -15.740 1.00 94.62 381 SER A CA 1
ATOM 3039 C C . SER A 1 381 ? 18.906 -12.505 -16.579 1.00 94.62 381 SER A C 1
ATOM 3041 O O . SER A 1 381 ? 18.996 -12.531 -17.801 1.00 94.62 381 SER A O 1
ATOM 3043 N N . ILE A 1 382 ? 17.752 -12.269 -15.947 1.00 94.69 382 ILE A N 1
ATOM 3044 C CA . ILE A 1 382 ? 16.455 -12.113 -16.625 1.00 94.69 382 ILE A CA 1
ATOM 3045 C C . ILE A 1 382 ? 16.338 -10.767 -17.346 1.00 94.69 382 ILE A C 1
ATOM 3047 O O . ILE A 1 382 ? 15.838 -10.701 -18.473 1.00 94.69 382 ILE A O 1
ATOM 3051 N N . ILE A 1 383 ? 16.796 -9.674 -16.724 1.00 95.50 383 ILE A N 1
ATOM 3052 C CA . ILE A 1 383 ? 16.755 -8.363 -17.383 1.00 95.50 383 ILE A CA 1
ATOM 3053 C C . ILE A 1 383 ? 17.772 -8.280 -18.524 1.00 95.50 383 ILE A C 1
ATOM 3055 O O . ILE A 1 383 ? 17.484 -7.651 -19.539 1.00 95.50 383 ILE A O 1
ATOM 3059 N N . GLY A 1 384 ? 18.920 -8.947 -18.405 1.00 93.56 384 GLY A N 1
ATOM 3060 C CA . GLY A 1 384 ? 19.978 -8.922 -19.410 1.00 93.56 384 GLY A CA 1
ATOM 3061 C C . GLY A 1 384 ? 20.950 -7.743 -19.251 1.00 93.56 384 GLY A C 1
ATOM 3062 O O . GLY A 1 384 ? 20.855 -6.955 -18.302 1.00 93.56 384 GLY A O 1
ATOM 3063 N N . PRO A 1 385 ? 21.925 -7.600 -20.164 1.00 91.62 385 PRO A N 1
ATOM 3064 C CA . PRO A 1 385 ? 22.967 -6.579 -20.073 1.00 91.62 385 PRO A CA 1
ATOM 3065 C C . PRO A 1 385 ? 22.394 -5.155 -20.130 1.00 91.62 385 PRO A C 1
ATOM 3067 O O . PRO A 1 385 ? 21.308 -4.921 -20.649 1.00 91.62 385 PRO A O 1
ATOM 3070 N N . THR A 1 386 ? 23.133 -4.187 -19.579 1.00 88.31 386 THR A N 1
ATOM 3071 C CA . THR A 1 386 ? 22.707 -2.774 -19.485 1.00 88.31 386 THR A CA 1
ATOM 3072 C C . THR A 1 386 ? 22.421 -2.149 -20.848 1.00 88.31 386 THR A C 1
ATOM 3074 O O . THR A 1 386 ? 21.559 -1.279 -20.946 1.00 88.31 386 THR A O 1
ATOM 3077 N N . ASP A 1 387 ? 23.138 -2.593 -21.878 1.00 89.06 387 ASP A N 1
ATOM 3078 C CA . ASP A 1 387 ? 22.924 -2.184 -23.258 1.00 89.06 387 ASP A CA 1
ATOM 3079 C C . ASP A 1 387 ? 21.825 -3.037 -23.908 1.00 89.06 387 ASP A C 1
ATOM 3081 O O . ASP A 1 387 ? 21.953 -4.259 -24.031 1.00 89.06 387 ASP A O 1
ATOM 3085 N N . SER A 1 388 ? 20.748 -2.377 -24.334 1.00 88.06 388 SER A N 1
ATOM 3086 C CA . SER A 1 388 ? 19.571 -3.037 -24.906 1.00 88.06 388 SER A CA 1
ATOM 3087 C C . SER A 1 388 ? 19.851 -3.719 -26.255 1.00 88.06 388 SER A C 1
ATOM 3089 O O . SER A 1 388 ? 19.164 -4.681 -26.594 1.00 88.06 388 SER A O 1
ATOM 3091 N N . GLN A 1 389 ? 20.849 -3.272 -27.029 1.00 87.75 389 GLN A N 1
ATOM 3092 C CA . GLN A 1 389 ? 21.238 -3.934 -28.283 1.00 87.75 389 GLN A CA 1
ATOM 3093 C C . GLN A 1 389 ? 21.984 -5.235 -27.988 1.00 87.75 389 GLN A C 1
ATOM 3095 O O . GLN A 1 389 ? 21.606 -6.282 -28.508 1.00 87.75 389 GLN A O 1
ATOM 3100 N N . LYS A 1 390 ? 22.934 -5.208 -27.045 1.00 90.25 390 LYS A N 1
ATOM 3101 C CA . LYS A 1 390 ? 23.600 -6.433 -26.567 1.00 90.25 390 LYS A CA 1
ATOM 3102 C C . LYS A 1 390 ? 22.610 -7.423 -25.960 1.00 90.25 390 LYS A C 1
ATOM 3104 O O . LYS A 1 390 ? 22.773 -8.629 -26.110 1.00 90.25 390 LYS A O 1
ATOM 3109 N N . ALA A 1 391 ? 21.567 -6.935 -25.287 1.00 90.56 391 ALA A N 1
ATOM 3110 C CA . ALA A 1 391 ? 20.510 -7.800 -24.769 1.00 90.56 391 ALA A CA 1
ATOM 3111 C C . ALA A 1 391 ? 19.756 -8.502 -25.911 1.00 90.56 391 ALA A C 1
ATOM 3113 O O . ALA A 1 391 ? 19.522 -9.704 -25.832 1.00 90.56 391 ALA A O 1
ATOM 3114 N N . LYS A 1 392 ? 19.429 -7.783 -26.995 1.00 89.50 392 LYS A N 1
ATOM 3115 C CA . LYS A 1 392 ? 18.775 -8.358 -28.186 1.00 89.50 392 LYS A CA 1
ATOM 3116 C C . LYS A 1 392 ? 19.633 -9.424 -28.863 1.00 89.50 392 LYS A C 1
ATOM 3118 O O . LYS A 1 392 ? 19.087 -10.430 -29.303 1.00 89.50 392 LYS A O 1
ATOM 3123 N N . GLU A 1 393 ? 20.947 -9.224 -28.904 1.00 91.12 393 GLU A N 1
ATOM 3124 C CA . GLU A 1 393 ? 21.902 -10.207 -29.429 1.00 91.12 393 GLU A CA 1
ATOM 3125 C C . GLU A 1 393 ? 21.993 -11.464 -28.550 1.00 91.12 393 GLU A C 1
ATOM 3127 O O . GLU A 1 393 ? 22.057 -12.573 -29.073 1.00 91.12 393 GLU A O 1
ATOM 3132 N N . GLN A 1 394 ? 21.982 -11.310 -27.220 1.00 90.62 394 GLN A N 1
ATOM 3133 C CA . GLN A 1 394 ? 22.096 -12.433 -26.279 1.00 90.62 394 GLN A CA 1
ATOM 3134 C C . GLN A 1 394 ? 20.813 -13.260 -26.159 1.00 90.62 394 GLN A C 1
ATOM 3136 O O . GLN A 1 394 ? 20.880 -14.473 -25.963 1.00 90.62 394 GLN A O 1
ATOM 3141 N N . GLY A 1 395 ? 19.644 -12.628 -26.253 1.00 89.12 395 GLY A N 1
ATOM 3142 C CA . GLY A 1 395 ? 18.380 -13.345 -26.187 1.00 89.12 395 GLY A CA 1
ATOM 3143 C C . GLY A 1 395 ? 17.164 -12.424 -26.297 1.00 89.12 395 GLY A C 1
ATOM 3144 O O . GLY A 1 395 ? 16.998 -11.531 -25.465 1.00 89.12 395 GLY A O 1
ATOM 3145 N N . PRO A 1 396 ? 16.237 -12.670 -27.242 1.00 85.56 396 PRO A N 1
ATOM 3146 C CA . PRO A 1 396 ? 15.072 -11.806 -27.450 1.00 85.56 396 PRO A CA 1
ATOM 3147 C C . PRO A 1 396 ? 14.064 -11.844 -26.290 1.00 85.56 396 PRO A C 1
ATOM 3149 O O . PRO A 1 396 ? 13.196 -10.981 -26.204 1.00 85.56 396 PRO A O 1
ATOM 3152 N N . LEU A 1 397 ? 14.166 -12.835 -25.398 1.00 88.69 397 LEU A N 1
ATOM 3153 C CA . LEU A 1 397 ? 13.299 -12.974 -24.226 1.00 88.69 397 LEU A CA 1
ATOM 3154 C C . LEU A 1 397 ? 13.767 -12.144 -23.020 1.00 88.69 397 LEU A C 1
ATOM 3156 O O . LEU A 1 397 ? 12.985 -11.960 -22.087 1.00 88.69 397 LEU A O 1
ATOM 3160 N N . LEU A 1 398 ? 14.999 -11.617 -23.040 1.00 93.88 398 LEU A N 1
ATOM 3161 C CA . LEU A 1 398 ? 15.527 -10.766 -21.972 1.00 93.88 398 LEU A CA 1
ATOM 3162 C C . LEU A 1 398 ? 14.701 -9.483 -21.858 1.00 93.88 398 LEU A C 1
ATOM 3164 O O . LEU A 1 398 ? 14.353 -8.856 -22.862 1.00 93.88 398 LEU A O 1
ATOM 3168 N N . LEU A 1 399 ? 14.399 -9.048 -20.636 1.00 94.06 399 LEU A N 1
ATOM 3169 C CA . LEU A 1 399 ? 13.441 -7.952 -20.456 1.00 94.06 399 LEU A CA 1
ATOM 3170 C C . LEU A 1 399 ? 13.959 -6.616 -21.016 1.00 94.06 399 LEU A C 1
ATOM 3172 O O . LEU A 1 399 ? 13.182 -5.858 -21.597 1.00 94.06 399 LEU A O 1
ATOM 3176 N N . ARG A 1 400 ? 15.269 -6.342 -20.944 1.00 95.00 400 ARG A N 1
ATOM 3177 C CA . ARG A 1 400 ? 15.866 -5.161 -21.595 1.00 95.00 400 ARG A CA 1
ATOM 3178 C C . ARG A 1 400 ? 15.887 -5.272 -23.118 1.00 95.00 400 ARG A C 1
ATOM 3180 O O . ARG A 1 400 ? 15.798 -4.252 -23.791 1.00 95.00 400 ARG A O 1
ATOM 3187 N N . ALA A 1 401 ? 15.945 -6.485 -23.674 1.00 92.25 401 ALA A N 1
ATOM 3188 C CA . ALA A 1 401 ? 15.822 -6.687 -25.117 1.00 92.25 401 ALA A CA 1
ATOM 3189 C C . ALA A 1 401 ? 14.403 -6.367 -25.611 1.00 92.25 401 ALA A C 1
ATOM 3191 O O . ALA A 1 401 ? 14.239 -5.753 -26.667 1.00 92.25 401 ALA A O 1
ATOM 3192 N N . ARG A 1 402 ? 13.390 -6.761 -24.826 1.00 91.56 402 ARG A N 1
ATOM 3193 C CA . ARG A 1 402 ? 11.967 -6.559 -25.133 1.00 91.56 402 ARG A CA 1
ATOM 3194 C C . ARG A 1 402 ? 11.517 -5.113 -24.954 1.00 91.56 402 ARG A C 1
ATOM 3196 O O . ARG A 1 402 ? 10.783 -4.603 -25.795 1.00 91.56 402 ARG A O 1
ATOM 3203 N N . PHE A 1 403 ? 11.934 -4.470 -23.864 1.00 92.31 403 PHE A N 1
ATOM 3204 C CA . PHE A 1 403 ? 11.363 -3.188 -23.435 1.00 92.31 403 PHE A CA 1
ATOM 3205 C C . PHE A 1 403 ? 12.339 -2.009 -23.505 1.00 92.31 403 PHE A C 1
ATOM 3207 O O . PHE A 1 403 ? 11.897 -0.863 -23.469 1.00 92.31 403 PHE A O 1
ATOM 3214 N N . GLY A 1 404 ? 13.647 -2.264 -23.603 1.00 88.00 404 GLY A N 1
ATOM 3215 C CA . GLY A 1 404 ? 14.674 -1.227 -23.677 1.00 88.00 404 GLY A CA 1
ATOM 3216 C C . GLY A 1 404 ? 14.910 -0.710 -25.099 1.00 88.00 404 GLY A C 1
ATOM 3217 O O . GLY A 1 404 ? 14.804 -1.442 -26.090 1.00 88.00 404 GLY A O 1
ATOM 3218 N N . THR A 1 405 ? 15.271 0.570 -25.205 1.00 84.19 405 THR A N 1
ATOM 3219 C CA . THR A 1 405 ? 15.602 1.222 -26.479 1.00 84.19 405 THR A CA 1
ATOM 3220 C C . THR A 1 405 ? 17.104 1.383 -26.681 1.00 84.19 405 THR A C 1
ATOM 3222 O O . THR A 1 405 ? 17.598 1.097 -27.770 1.00 84.19 405 THR A O 1
ATOM 3225 N N . ASP A 1 406 ? 17.838 1.801 -25.648 1.00 83.62 406 ASP A N 1
ATOM 3226 C CA . ASP A 1 406 ? 19.281 2.075 -25.707 1.00 83.62 406 ASP A CA 1
ATOM 3227 C C . ASP A 1 406 ? 19.970 1.792 -24.355 1.00 83.62 406 ASP A C 1
ATOM 3229 O O . ASP A 1 406 ? 19.391 1.131 -23.491 1.00 83.62 406 ASP A O 1
ATOM 3233 N N . GLY A 1 407 ? 21.231 2.208 -24.184 1.00 79.31 407 GLY A N 1
ATOM 3234 C CA . GLY A 1 407 ? 22.003 1.977 -22.955 1.00 79.31 407 GLY A CA 1
ATOM 3235 C C . GLY A 1 407 ? 21.561 2.811 -21.742 1.00 79.31 407 GLY A C 1
ATOM 3236 O O . GLY A 1 407 ? 21.748 2.378 -20.606 1.00 79.31 407 GLY A O 1
ATOM 3237 N N . THR A 1 408 ? 20.949 3.978 -21.956 1.00 81.56 408 THR A N 1
ATOM 3238 C CA . THR A 1 408 ? 20.408 4.837 -20.887 1.00 81.56 408 THR A CA 1
ATOM 3239 C C . THR A 1 408 ? 18.945 4.479 -20.609 1.00 81.56 408 THR A C 1
ATOM 3241 O O . THR A 1 408 ? 18.547 4.275 -19.455 1.00 81.56 408 THR A O 1
ATOM 3244 N N . ARG A 1 409 ? 18.161 4.348 -21.683 1.00 88.38 409 ARG A N 1
ATOM 3245 C CA . ARG A 1 409 ? 16.753 3.934 -21.719 1.00 88.38 409 ARG A CA 1
ATOM 3246 C C . ARG A 1 409 ? 16.660 2.429 -21.904 1.00 88.38 409 ARG A C 1
ATOM 3248 O O . ARG A 1 409 ? 16.314 1.910 -22.964 1.00 88.38 409 ARG A O 1
ATOM 3255 N N . ASN A 1 410 ? 17.085 1.724 -20.869 1.00 89.25 410 ASN A N 1
ATOM 3256 C CA . ASN A 1 410 ? 17.146 0.272 -20.867 1.00 89.25 410 ASN A CA 1
ATOM 3257 C C . ASN A 1 410 ? 15.992 -0.363 -20.092 1.00 89.25 410 ASN A C 1
ATOM 3259 O O . ASN A 1 410 ? 16.150 -1.491 -19.647 1.00 89.25 410 ASN A O 1
ATOM 3263 N N . ALA A 1 411 ? 14.867 0.340 -19.909 1.00 93.12 411 ALA A N 1
ATOM 3264 C CA . ALA A 1 411 ? 13.653 -0.109 -19.219 1.00 93.12 411 ALA A CA 1
ATOM 3265 C C . ALA A 1 411 ? 13.769 -0.465 -17.724 1.00 93.12 411 ALA A C 1
ATOM 3267 O O . ALA A 1 411 ? 12.886 -0.116 -16.944 1.00 93.12 411 ALA A O 1
ATOM 3268 N N . LEU A 1 412 ? 14.820 -1.172 -17.306 1.00 95.94 412 LEU A N 1
ATOM 3269 C CA . LEU A 1 412 ? 14.905 -1.833 -16.008 1.00 95.94 412 LEU A CA 1
ATOM 3270 C C . LEU A 1 412 ? 16.254 -1.602 -15.326 1.00 95.94 412 LEU A C 1
ATOM 3272 O O . LEU A 1 412 ? 17.315 -1.689 -15.950 1.00 95.94 412 LEU A O 1
ATOM 3276 N N . HIS A 1 413 ? 16.218 -1.379 -14.015 1.00 95.25 413 HIS A N 1
ATOM 3277 C CA . HIS A 1 413 ? 17.370 -1.437 -13.107 1.00 95.25 413 HIS A CA 1
ATOM 3278 C C . HIS A 1 413 ? 17.344 -2.737 -12.300 1.00 95.25 413 HIS A C 1
ATOM 3280 O O . HIS A 1 413 ? 16.276 -3.271 -12.001 1.00 95.25 413 HIS A O 1
ATOM 3286 N N . GLY A 1 414 ? 18.524 -3.212 -11.920 1.00 95.25 414 GLY A N 1
ATOM 3287 C CA . GLY A 1 414 ? 18.698 -4.314 -10.986 1.00 95.25 414 GLY A CA 1
ATOM 3288 C C . GLY A 1 414 ? 19.984 -4.101 -10.205 1.00 95.25 414 GLY A C 1
ATOM 3289 O O . GLY A 1 414 ? 21.017 -3.835 -10.830 1.00 95.25 414 GLY A O 1
ATOM 3290 N N . SER A 1 415 ? 19.922 -4.216 -8.878 1.00 94.69 415 SER A N 1
ATOM 3291 C CA . SER A 1 415 ? 21.105 -4.117 -8.017 1.00 94.69 415 SER A CA 1
ATOM 3292 C C . SER A 1 415 ? 22.192 -5.104 -8.463 1.00 94.69 415 SER A C 1
ATOM 3294 O O . SER A 1 415 ? 21.900 -6.146 -9.054 1.00 94.69 415 SER A O 1
ATOM 3296 N N . ASP A 1 416 ? 23.460 -4.773 -8.232 1.00 92.31 416 ASP A N 1
ATOM 3297 C CA . ASP A 1 416 ? 24.613 -5.563 -8.693 1.00 92.31 416 ASP A CA 1
ATOM 3298 C C . ASP A 1 416 ? 25.294 -6.398 -7.603 1.00 92.31 416 ASP A C 1
ATOM 3300 O O . ASP A 1 416 ? 26.116 -7.261 -7.901 1.00 92.31 416 ASP A O 1
ATOM 3304 N N . SER A 1 417 ? 24.947 -6.138 -6.348 1.00 92.31 417 SER A N 1
ATOM 3305 C CA . SER A 1 417 ? 25.576 -6.699 -5.163 1.00 92.31 417 SER A CA 1
ATOM 3306 C C . SER A 1 417 ? 24.629 -6.571 -3.976 1.00 92.31 417 SER A C 1
ATOM 3308 O O . SER A 1 417 ? 23.759 -5.695 -3.955 1.00 92.31 417 SER A O 1
ATOM 3310 N N . THR A 1 418 ? 24.803 -7.418 -2.963 1.00 89.62 418 THR A N 1
ATOM 3311 C CA . THR A 1 418 ? 23.979 -7.392 -1.744 1.00 89.62 418 THR A CA 1
ATOM 3312 C C . THR A 1 418 ? 24.056 -6.037 -1.037 1.00 89.62 418 THR A C 1
ATOM 3314 O O . THR A 1 418 ? 23.041 -5.510 -0.587 1.00 89.62 418 THR A O 1
ATOM 3317 N N . THR A 1 419 ? 25.244 -5.426 -1.008 1.00 88.69 419 THR A N 1
ATOM 3318 C CA . THR A 1 419 ? 25.462 -4.095 -0.428 1.00 88.69 419 THR A CA 1
ATOM 3319 C C . THR A 1 419 ? 24.699 -3.013 -1.189 1.00 88.69 419 THR A C 1
ATOM 3321 O O . THR A 1 419 ? 24.045 -2.175 -0.564 1.00 88.69 419 THR A O 1
ATOM 3324 N N . SER A 1 420 ? 24.742 -3.031 -2.530 1.00 92.44 420 SER A N 1
ATOM 3325 C CA . SER A 1 420 ? 23.972 -2.065 -3.316 1.00 92.44 420 SER A CA 1
ATOM 3326 C C . SER A 1 420 ? 22.473 -2.296 -3.143 1.00 92.44 420 SER A C 1
ATOM 3328 O O . SER A 1 420 ? 21.755 -1.349 -2.842 1.00 92.44 420 SER A O 1
ATOM 3330 N N . ALA A 1 421 ? 22.009 -3.549 -3.193 1.00 93.00 421 ALA A N 1
ATOM 3331 C CA . ALA A 1 421 ? 20.608 -3.893 -2.968 1.00 93.00 421 ALA A CA 1
ATOM 3332 C C . ALA A 1 421 ? 20.086 -3.353 -1.632 1.00 93.00 421 ALA A C 1
ATOM 3334 O O . ALA A 1 421 ? 19.051 -2.694 -1.600 1.00 93.00 421 ALA A O 1
ATOM 3335 N N . GLN A 1 422 ? 20.817 -3.552 -0.533 1.00 89.44 422 GLN A N 1
ATOM 3336 C CA . GLN A 1 422 ? 20.410 -3.050 0.781 1.00 89.44 422 GLN A CA 1
ATOM 3337 C C . GLN A 1 422 ? 20.290 -1.519 0.810 1.00 89.44 422 GLN A C 1
ATOM 3339 O O . GLN A 1 422 ? 19.288 -0.987 1.295 1.00 89.44 422 GLN A O 1
ATOM 3344 N N . ARG A 1 423 ? 21.288 -0.804 0.275 1.00 92.62 423 ARG A N 1
ATOM 3345 C CA . ARG A 1 423 ? 21.286 0.665 0.186 1.00 92.62 423 ARG A CA 1
ATOM 3346 C C . ARG A 1 423 ? 20.131 1.171 -0.679 1.00 92.62 423 ARG A C 1
ATOM 3348 O O . ARG A 1 423 ? 19.405 2.073 -0.268 1.00 92.62 423 ARG A O 1
ATOM 3355 N N . GLU A 1 424 ? 19.963 0.589 -1.860 1.00 95.75 424 GLU A N 1
ATOM 3356 C CA . GLU A 1 424 ? 18.958 0.975 -2.847 1.00 95.75 424 GLU A CA 1
ATOM 3357 C C . GLU A 1 424 ? 17.528 0.688 -2.347 1.00 95.75 424 GLU A C 1
ATOM 3359 O O . GLU A 1 424 ? 16.646 1.536 -2.469 1.00 95.75 424 GLU A O 1
ATOM 3364 N N . ILE A 1 425 ? 17.294 -0.455 -1.696 1.00 94.62 425 ILE A N 1
ATOM 3365 C CA . ILE A 1 425 ? 16.017 -0.771 -1.033 1.00 94.62 425 ILE A CA 1
ATOM 3366 C C . ILE A 1 425 ? 15.750 0.216 0.110 1.00 94.62 425 ILE A C 1
ATOM 3368 O O . ILE A 1 425 ? 14.643 0.749 0.224 1.00 94.62 425 ILE A O 1
ATOM 3372 N N . SER A 1 426 ? 16.753 0.488 0.953 1.00 91.75 426 SER A N 1
ATOM 3373 C CA . SER A 1 426 ? 16.620 1.445 2.059 1.00 91.75 426 SER A CA 1
ATOM 3374 C C . SER A 1 426 ? 16.301 2.852 1.560 1.00 91.75 426 SER A C 1
ATOM 3376 O O . SER A 1 426 ? 15.558 3.574 2.218 1.00 91.75 426 SER A O 1
ATOM 3378 N N . TYR A 1 427 ? 16.812 3.238 0.393 1.00 93.88 427 TYR A N 1
ATOM 3379 C CA . TYR A 1 427 ? 16.518 4.526 -0.221 1.00 93.88 427 TYR A CA 1
ATOM 3380 C C . TYR A 1 427 ? 15.015 4.696 -0.510 1.00 93.88 427 TYR A C 1
ATOM 3382 O O . TYR A 1 427 ? 14.400 5.657 -0.045 1.00 93.88 427 TYR A O 1
ATOM 3390 N N . PHE A 1 428 ? 14.398 3.733 -1.203 1.00 95.00 428 PHE A N 1
ATOM 3391 C CA . PHE A 1 428 ? 12.988 3.832 -1.605 1.00 95.00 428 PHE A CA 1
ATOM 3392 C C . PHE A 1 428 ? 11.992 3.479 -0.500 1.00 95.00 428 PHE A C 1
ATOM 3394 O O . PHE A 1 428 ? 10.920 4.082 -0.442 1.00 95.00 428 PHE A O 1
ATOM 3401 N N . PHE A 1 429 ? 12.317 2.509 0.357 1.00 91.56 429 PHE A N 1
ATOM 3402 C CA . PHE A 1 429 ? 11.360 1.942 1.313 1.00 91.56 429 PHE A CA 1
ATOM 3403 C C . PHE A 1 429 ? 11.741 2.135 2.788 1.00 91.56 429 PHE A C 1
ATOM 3405 O O . PHE A 1 429 ? 10.935 1.825 3.662 1.00 91.56 429 PHE A O 1
ATOM 3412 N N . GLY A 1 430 ? 12.961 2.596 3.078 1.00 86.44 430 GLY A N 1
ATOM 3413 C CA . GLY A 1 430 ? 13.402 2.975 4.424 1.00 86.44 430 GLY A CA 1
ATOM 3414 C C . GLY A 1 430 ? 13.257 4.478 4.646 1.00 86.44 430 GLY A C 1
ATOM 3415 O O . GLY A 1 430 ? 12.393 4.916 5.396 1.00 86.44 430 GLY A O 1
ATOM 3416 N N . SER A 1 4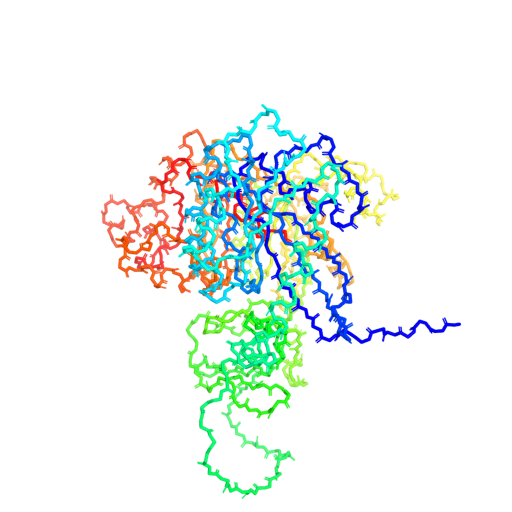31 ? 14.065 5.268 3.937 1.00 84.38 431 SER A N 1
ATOM 3417 C CA . SER A 1 431 ? 14.026 6.739 3.957 1.00 84.38 431 SER A CA 1
ATOM 3418 C C . SER A 1 431 ? 12.851 7.331 3.172 1.00 84.38 431 SER A C 1
ATOM 3420 O O . SER A 1 431 ? 12.601 8.526 3.274 1.00 84.38 431 SER A O 1
ATOM 3422 N N . LYS A 1 432 ? 12.144 6.500 2.394 1.00 85.69 432 LYS A N 1
ATOM 3423 C CA . LYS A 1 432 ? 10.974 6.867 1.584 1.00 85.69 432 LYS A CA 1
ATOM 3424 C C . LYS A 1 432 ? 11.231 8.009 0.577 1.00 85.69 432 LYS A C 1
ATOM 3426 O O . LYS A 1 432 ? 10.308 8.762 0.289 1.00 85.69 432 LYS A O 1
ATOM 3431 N N . TYR A 1 433 ? 12.430 8.105 -0.013 1.00 89.19 433 TYR A N 1
ATOM 3432 C CA . TYR A 1 433 ? 12.726 9.107 -1.054 1.00 89.19 433 TYR A CA 1
ATOM 3433 C C . TYR A 1 433 ? 11.787 9.007 -2.269 1.00 89.19 433 TYR A C 1
ATOM 3435 O O . TYR A 1 433 ? 11.286 7.925 -2.595 1.00 89.19 433 TYR A O 1
ATOM 3443 N N . GLY A 1 434 ? 11.605 10.134 -2.962 1.00 89.38 434 GLY A N 1
ATOM 3444 C CA . GLY A 1 434 ? 10.667 10.292 -4.067 1.00 89.38 434 GLY A CA 1
ATOM 3445 C C . GLY A 1 434 ? 9.253 10.642 -3.607 1.00 89.38 434 GLY A C 1
ATOM 3446 O O . GLY A 1 434 ? 8.756 10.142 -2.596 1.00 89.38 434 GLY A O 1
ATOM 3447 N N . THR A 1 435 ? 8.583 11.502 -4.373 1.00 93.19 435 THR A N 1
ATOM 3448 C CA . THR A 1 435 ? 7.202 11.898 -4.083 1.00 93.19 435 THR A CA 1
ATOM 3449 C C . THR A 1 435 ? 6.224 10.907 -4.690 1.00 93.19 435 THR A C 1
ATOM 3451 O O . THR A 1 435 ? 6.444 10.407 -5.798 1.00 93.19 435 THR A O 1
ATOM 3454 N N . ASN A 1 436 ? 5.115 10.663 -3.993 1.00 90.38 436 ASN A N 1
ATOM 3455 C CA . ASN A 1 436 ? 3.994 9.921 -4.555 1.00 90.38 436 ASN A CA 1
ATOM 3456 C C . ASN A 1 436 ? 3.499 10.600 -5.851 1.00 90.38 436 ASN A C 1
ATOM 3458 O O . ASN A 1 436 ? 3.632 11.810 -6.038 1.00 90.38 436 ASN A O 1
ATOM 3462 N N . THR A 1 437 ? 2.996 9.784 -6.769 1.00 95.81 437 THR A N 1
ATOM 3463 C CA . THR A 1 437 ? 2.574 10.130 -8.129 1.00 95.81 437 THR A CA 1
ATOM 3464 C C . THR A 1 437 ? 1.052 10.208 -8.303 1.00 95.81 437 THR A C 1
ATOM 3466 O O . THR A 1 437 ? 0.586 10.548 -9.392 1.00 95.81 437 THR A O 1
ATOM 3469 N N . ALA A 1 438 ? 0.286 9.968 -7.233 1.00 94.62 438 ALA A N 1
ATOM 3470 C CA . ALA A 1 438 ? -1.165 10.082 -7.225 1.00 94.62 438 ALA A CA 1
ATOM 3471 C C . ALA A 1 438 ? -1.623 11.505 -7.597 1.00 94.62 438 ALA A C 1
ATOM 3473 O O . ALA A 1 438 ? -1.076 12.498 -7.112 1.00 94.62 438 ALA A O 1
ATOM 3474 N N . CYS A 1 439 ? -2.601 11.598 -8.496 1.00 92.00 439 CYS A N 1
ATOM 3475 C CA . CYS A 1 439 ? -3.026 12.831 -9.158 1.00 92.00 439 CYS A CA 1
ATOM 3476 C C . CYS A 1 439 ? -4.408 13.328 -8.709 1.00 92.00 439 CYS A C 1
ATOM 3478 O O . CYS A 1 439 ? -4.687 14.514 -8.871 1.00 92.00 439 CYS A O 1
ATOM 3480 N N . TYR A 1 440 ? -5.271 12.449 -8.191 1.00 91.31 440 TYR A N 1
ATOM 3481 C CA . TYR A 1 440 ? -6.593 12.755 -7.624 1.00 91.31 440 TYR A CA 1
ATOM 3482 C C . TYR A 1 440 ? -7.576 13.471 -8.567 1.00 91.31 440 TYR A C 1
ATOM 3484 O O . TYR A 1 440 ? -8.513 14.127 -8.116 1.00 91.31 440 TYR A O 1
ATOM 3492 N N . ASN A 1 441 ? -7.358 13.381 -9.882 1.00 89.56 441 ASN A N 1
ATOM 3493 C CA . ASN A 1 441 ? -8.210 13.996 -10.894 1.00 89.56 441 ASN A CA 1
ATOM 3494 C C . ASN A 1 441 ? -8.544 13.028 -12.036 1.00 89.56 441 ASN A C 1
ATOM 3496 O O . ASN A 1 441 ? -7.631 12.489 -12.678 1.00 89.56 441 ASN A O 1
ATOM 3500 N N . ASP A 1 442 ? -9.844 12.884 -12.314 1.00 92.50 442 ASP A N 1
ATOM 3501 C CA . ASP A 1 442 ? -10.409 11.896 -13.239 1.00 92.50 442 ASP A CA 1
ATOM 3502 C C . ASP A 1 442 ? -9.851 10.495 -12.957 1.00 92.50 442 ASP A C 1
ATOM 3504 O O . ASP A 1 442 ? -9.258 9.835 -13.820 1.00 92.50 442 ASP A O 1
ATOM 3508 N N . THR A 1 443 ? -9.971 10.076 -11.694 1.00 96.00 443 THR A N 1
ATOM 3509 C CA . THR A 1 443 ? -9.366 8.849 -11.175 1.00 96.00 443 THR A CA 1
ATOM 3510 C C . THR A 1 443 ? -10.371 7.943 -10.471 1.00 96.00 443 THR A C 1
ATOM 3512 O O . THR A 1 443 ? -11.503 8.322 -10.181 1.00 96.00 443 THR A O 1
ATOM 3515 N N . THR A 1 444 ? -9.960 6.700 -10.245 1.00 97.62 444 THR A N 1
ATOM 3516 C CA . THR A 1 444 ? -10.653 5.707 -9.422 1.00 97.62 444 THR A CA 1
ATOM 3517 C C . THR A 1 444 ? -9.616 4.870 -8.686 1.00 97.62 444 THR A C 1
ATOM 3519 O O . THR A 1 444 ? -8.523 4.622 -9.209 1.00 97.62 444 THR A O 1
ATOM 3522 N N . CYS A 1 445 ? -9.958 4.409 -7.486 1.00 97.88 445 CYS A N 1
ATOM 3523 C CA . CYS A 1 445 ? -9.152 3.428 -6.778 1.00 97.88 445 CYS A CA 1
ATOM 3524 C C . CYS A 1 445 ? -9.410 2.037 -7.365 1.00 97.88 445 CYS A C 1
ATOM 3526 O O . CYS A 1 445 ? -10.554 1.663 -7.647 1.00 97.88 445 CYS A O 1
ATOM 3528 N N . CYS A 1 446 ? -8.346 1.261 -7.545 1.00 98.50 446 CYS A N 1
ATOM 3529 C CA . CYS A 1 446 ? -8.418 -0.163 -7.836 1.00 98.50 446 CYS A CA 1
ATOM 3530 C C . CYS A 1 446 ? -7.508 -0.915 -6.870 1.00 98.50 446 CYS A C 1
ATOM 3532 O O . CYS A 1 446 ? -6.319 -0.621 -6.775 1.00 98.50 446 CYS A O 1
ATOM 3534 N N . ILE A 1 447 ? -8.051 -1.919 -6.186 1.00 98.62 447 ILE A N 1
ATOM 3535 C CA . ILE A 1 447 ? -7.291 -2.796 -5.298 1.00 98.62 447 ILE A CA 1
ATOM 3536 C C . ILE A 1 447 ? -7.297 -4.194 -5.897 1.00 98.62 447 ILE A C 1
ATOM 3538 O O . ILE A 1 447 ? -8.336 -4.857 -5.938 1.00 98.62 447 ILE A O 1
ATOM 3542 N N . ILE A 1 448 ? -6.127 -4.669 -6.312 1.00 98.69 448 ILE A N 1
ATOM 3543 C CA . ILE A 1 448 ? -5.893 -6.079 -6.614 1.00 98.69 448 ILE A CA 1
ATOM 3544 C C . ILE A 1 448 ? -5.793 -6.810 -5.278 1.00 98.69 448 ILE A C 1
ATOM 3546 O O . ILE A 1 448 ? -4.843 -6.613 -4.514 1.00 98.69 448 ILE A O 1
ATOM 3550 N N . LYS A 1 449 ? -6.809 -7.623 -4.985 1.00 97.50 449 LYS A N 1
ATOM 3551 C CA . LYS A 1 449 ? -6.989 -8.257 -3.678 1.00 97.50 449 LYS A CA 1
ATOM 3552 C C . LYS A 1 449 ? -5.908 -9.302 -3.382 1.00 97.50 449 LYS A C 1
ATOM 3554 O O . LYS A 1 449 ? -5.365 -9.891 -4.324 1.00 97.50 449 LYS A O 1
ATOM 3559 N N . PRO A 1 450 ? -5.641 -9.594 -2.096 1.00 95.19 450 PRO A N 1
ATOM 3560 C CA . PRO A 1 450 ? -4.562 -10.495 -1.704 1.00 95.19 450 PRO A CA 1
ATOM 3561 C C . PRO A 1 450 ? -4.590 -11.873 -2.372 1.00 95.19 450 PRO A C 1
ATOM 3563 O O . PRO A 1 450 ? -3.540 -12.312 -2.835 1.00 95.19 450 PRO A O 1
ATOM 3566 N N . HIS A 1 451 ? -5.747 -12.535 -2.533 1.00 94.75 451 HIS A N 1
ATOM 3567 C CA . HIS A 1 451 ? -5.775 -13.825 -3.246 1.00 94.75 451 HIS A CA 1
ATOM 3568 C C . HIS A 1 451 ? -5.258 -13.720 -4.693 1.00 94.75 451 HIS A C 1
ATOM 3570 O O . HIS A 1 451 ? -4.504 -14.581 -5.142 1.00 94.75 451 HIS A O 1
ATOM 3576 N N . ALA A 1 452 ? -5.603 -12.653 -5.422 1.00 96.88 452 ALA A N 1
ATOM 3577 C CA . ALA A 1 452 ? -5.167 -12.460 -6.803 1.00 96.88 452 ALA A CA 1
ATOM 3578 C C . ALA A 1 452 ? -3.664 -12.144 -6.881 1.00 96.88 452 ALA A C 1
ATOM 3580 O O . ALA A 1 452 ? -2.979 -12.611 -7.795 1.00 96.88 452 ALA A O 1
ATOM 3581 N N . VAL A 1 453 ? -3.132 -11.400 -5.904 1.00 95.25 453 VAL A N 1
ATOM 3582 C CA . VAL A 1 453 ? -1.685 -11.168 -5.761 1.00 95.25 453 VAL A CA 1
ATOM 3583 C C . VAL A 1 453 ? -0.959 -12.486 -5.461 1.00 95.25 453 VAL A C 1
ATOM 3585 O O . VAL A 1 453 ? 0.004 -12.823 -6.147 1.00 95.25 453 VAL A O 1
ATOM 3588 N N . ALA A 1 454 ? -1.456 -13.273 -4.503 1.00 90.19 454 ALA A N 1
ATOM 3589 C CA . ALA A 1 454 ? -0.871 -14.547 -4.075 1.00 90.19 454 ALA A CA 1
ATOM 3590 C C . ALA A 1 454 ? -0.918 -15.652 -5.151 1.00 90.19 454 ALA A C 1
ATOM 3592 O O . ALA A 1 454 ? -0.159 -16.625 -5.088 1.00 90.19 454 ALA A O 1
ATOM 3593 N N . GLU A 1 455 ? -1.808 -15.515 -6.134 1.00 92.44 455 GLU A N 1
ATOM 3594 C CA . GLU A 1 455 ? -1.921 -16.380 -7.315 1.00 92.44 455 GLU A CA 1
ATOM 3595 C C . GLU A 1 455 ? -1.104 -15.875 -8.515 1.00 92.44 455 GLU A C 1
ATOM 3597 O O . GLU A 1 455 ? -1.184 -16.452 -9.602 1.00 92.44 455 GLU A O 1
ATOM 3602 N N . GLY A 1 456 ? -0.329 -14.797 -8.343 1.00 93.19 456 GLY A N 1
ATOM 3603 C CA . GLY A 1 456 ? 0.506 -14.218 -9.397 1.00 93.19 456 GLY A CA 1
ATOM 3604 C C . GLY A 1 456 ? -0.298 -13.570 -10.530 1.00 93.19 456 GLY A C 1
ATOM 3605 O O . GLY A 1 456 ? 0.201 -13.436 -11.645 1.00 93.19 456 GLY A O 1
ATOM 3606 N N . LYS A 1 457 ? -1.557 -13.179 -10.283 1.00 97.25 457 LYS A N 1
ATOM 3607 C CA . LYS A 1 457 ? -2.456 -12.614 -11.308 1.00 97.25 457 LYS A CA 1
ATOM 3608 C C . LYS A 1 457 ? -2.319 -11.108 -11.492 1.00 97.25 457 LYS A C 1
ATOM 3610 O O . LYS A 1 457 ? -2.846 -10.573 -12.465 1.00 97.25 457 LYS A O 1
ATOM 3615 N N . ALA A 1 458 ? -1.596 -10.417 -10.611 1.00 97.94 458 ALA A N 1
ATOM 3616 C CA . ALA A 1 458 ? -1.516 -8.959 -10.649 1.00 97.94 458 ALA A CA 1
ATOM 3617 C C . ALA A 1 458 ? -0.947 -8.416 -11.972 1.00 97.94 458 ALA A C 1
ATOM 3619 O O . ALA A 1 458 ? -1.492 -7.453 -12.503 1.00 97.94 458 ALA A O 1
ATOM 3620 N N . GLY A 1 459 ? 0.072 -9.060 -12.557 1.00 98.12 459 GLY A N 1
ATOM 3621 C CA . GLY A 1 459 ? 0.624 -8.641 -13.853 1.00 98.12 459 GLY A CA 1
ATOM 3622 C C . GLY A 1 459 ? -0.400 -8.714 -14.991 1.00 98.12 459 GLY A C 1
ATOM 3623 O O . GLY A 1 459 ? -0.562 -7.761 -15.750 1.00 98.12 459 GLY A O 1
ATOM 3624 N N . GLN A 1 460 ? -1.178 -9.799 -15.044 1.00 98.44 460 GLN A N 1
ATOM 3625 C CA . GLN A 1 460 ? -2.242 -10.011 -16.035 1.00 98.44 460 GLN A CA 1
ATOM 3626 C C . GLN A 1 460 ? -3.392 -9.005 -15.863 1.00 98.44 460 GLN A C 1
ATOM 3628 O O . GLN A 1 460 ? -3.896 -8.466 -16.848 1.00 98.44 460 GLN A O 1
ATOM 3633 N N . ILE A 1 461 ? -3.770 -8.707 -14.615 1.00 98.69 461 ILE A N 1
ATOM 3634 C CA . ILE A 1 461 ? -4.786 -7.697 -14.291 1.00 98.69 461 ILE A CA 1
ATOM 3635 C C . ILE A 1 461 ? -4.315 -6.304 -14.725 1.00 98.69 461 ILE A C 1
ATOM 3637 O O . ILE A 1 461 ? -5.036 -5.620 -15.449 1.00 98.69 461 ILE A O 1
ATOM 3641 N N . ILE A 1 462 ? -3.095 -5.901 -14.351 1.00 98.62 462 ILE A N 1
ATOM 3642 C CA . ILE A 1 462 ? -2.523 -4.596 -14.721 1.00 98.62 462 ILE A CA 1
ATOM 3643 C C . ILE A 1 462 ? -2.390 -4.474 -16.241 1.00 98.62 462 ILE A C 1
ATOM 3645 O O . ILE A 1 462 ? -2.718 -3.431 -16.800 1.00 98.62 462 ILE A O 1
ATOM 3649 N N . ASN A 1 463 ? -1.972 -5.540 -16.928 1.00 97.88 463 ASN A N 1
ATOM 3650 C CA . ASN A 1 463 ? -1.907 -5.539 -18.387 1.00 97.88 463 ASN A CA 1
ATOM 3651 C C . ASN A 1 463 ? -3.296 -5.357 -19.021 1.00 97.88 463 ASN A C 1
ATOM 3653 O O . ASN A 1 463 ? -3.445 -4.594 -19.973 1.00 97.88 463 ASN A O 1
ATOM 3657 N N . GLY A 1 464 ? -4.329 -5.997 -18.460 1.00 98.00 464 GLY A N 1
ATOM 3658 C CA . GLY A 1 464 ? -5.717 -5.792 -18.876 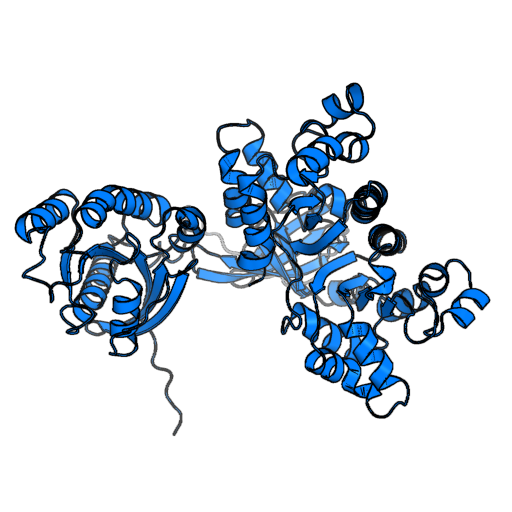1.00 98.00 464 GLY A CA 1
ATOM 3659 C C . GLY A 1 464 ? -6.164 -4.335 -18.730 1.00 98.00 464 GLY A C 1
ATOM 3660 O O . GLY A 1 464 ? -6.760 -3.790 -19.656 1.00 98.00 464 GLY A O 1
ATOM 3661 N N . ILE A 1 465 ? -5.823 -3.690 -17.609 1.00 98.44 465 ILE A N 1
ATOM 3662 C CA . ILE A 1 465 ? -6.111 -2.269 -17.351 1.00 98.44 465 ILE A CA 1
ATOM 3663 C C . ILE A 1 465 ? -5.424 -1.377 -18.400 1.00 98.44 465 ILE A C 1
ATOM 3665 O O . ILE A 1 465 ? -6.084 -0.569 -19.049 1.00 98.44 465 ILE A O 1
ATOM 3669 N N . LEU A 1 466 ? -4.119 -1.555 -18.620 1.00 97.81 466 LEU A N 1
ATOM 3670 C CA . LEU A 1 466 ? -3.349 -0.747 -19.576 1.00 97.81 466 LEU A CA 1
ATOM 3671 C C . LEU A 1 466 ? -3.812 -0.963 -21.026 1.00 97.81 466 LEU A C 1
ATOM 3673 O O . LEU A 1 466 ? -3.973 -0.004 -21.779 1.00 97.81 466 LEU A O 1
ATOM 3677 N N . THR A 1 467 ? -4.082 -2.211 -21.414 1.00 97.00 467 THR A N 1
ATOM 3678 C CA . THR A 1 467 ? -4.547 -2.563 -22.768 1.00 97.00 467 THR A CA 1
ATOM 3679 C C . THR A 1 467 ? -5.947 -2.020 -23.057 1.00 97.00 467 THR A C 1
ATOM 3681 O O . THR A 1 467 ? -6.253 -1.680 -24.197 1.00 97.00 467 THR A O 1
ATOM 3684 N N . ALA A 1 468 ? -6.793 -1.886 -22.032 1.00 97.00 468 ALA A N 1
ATOM 3685 C CA . ALA A 1 468 ? -8.110 -1.264 -22.150 1.00 97.00 468 ALA A CA 1
ATOM 3686 C C . ALA A 1 468 ? -8.059 0.275 -22.280 1.00 97.00 468 ALA A C 1
ATOM 3688 O O . ALA A 1 468 ? -9.103 0.908 -22.420 1.00 97.00 468 ALA A O 1
ATOM 3689 N N . GLY A 1 469 ? -6.864 0.880 -22.271 1.00 96.75 469 GLY A N 1
ATOM 3690 C CA . GLY A 1 469 ? -6.660 2.314 -22.490 1.00 96.75 469 GLY A CA 1
ATOM 3691 C C . GLY A 1 469 ? -6.666 3.161 -21.217 1.00 96.75 469 GLY A C 1
ATOM 3692 O O . GLY A 1 469 ? -6.546 4.384 -21.301 1.00 96.75 469 GLY A O 1
ATOM 3693 N N . PHE A 1 470 ? -6.770 2.536 -20.044 1.00 97.81 470 PHE A N 1
ATOM 3694 C CA . PHE A 1 470 ? -6.612 3.232 -18.773 1.00 97.81 470 PHE A CA 1
ATOM 3695 C C . PHE A 1 470 ? -5.140 3.551 -18.501 1.00 97.81 470 PHE A C 1
ATOM 3697 O O . PHE A 1 470 ? -4.236 2.809 -18.892 1.00 97.81 470 PHE A O 1
ATOM 3704 N N . GLN A 1 471 ? -4.891 4.636 -17.774 1.00 96.62 471 GLN A N 1
ATOM 3705 C CA . GLN A 1 471 ? -3.553 4.985 -17.297 1.00 96.62 471 GLN A CA 1
ATOM 3706 C C . GLN A 1 471 ? -3.420 4.639 -15.816 1.00 96.62 471 GLN A C 1
ATOM 3708 O O . GLN A 1 471 ? -4.365 4.810 -15.054 1.00 96.62 471 GLN A O 1
ATOM 3713 N N . VAL A 1 472 ? -2.239 4.191 -15.395 1.00 97.75 472 VAL A N 1
ATOM 3714 C CA . VAL A 1 472 ? -1.909 4.001 -13.976 1.00 97.75 472 VAL A CA 1
ATOM 3715 C C . VAL A 1 472 ? -1.008 5.152 -13.549 1.00 97.75 472 VAL A C 1
ATOM 3717 O O . VAL A 1 472 ? 0.116 5.260 -14.041 1.00 97.75 472 VAL A O 1
ATOM 3720 N N . SER A 1 473 ? -1.501 6.020 -12.668 1.00 97.12 473 SER A N 1
ATOM 3721 C CA . SER A 1 473 ? -0.759 7.192 -12.177 1.00 97.12 473 SER A CA 1
ATOM 3722 C C . SER A 1 473 ? -0.089 6.976 -10.831 1.00 97.12 473 SER A C 1
ATOM 3724 O O . SER A 1 473 ? 0.890 7.655 -10.561 1.00 97.12 473 SER A O 1
ATOM 3726 N N . ALA A 1 474 ? -0.560 6.022 -10.030 1.00 97.94 474 ALA A N 1
ATOM 3727 C CA . ALA A 1 474 ? 0.111 5.573 -8.816 1.00 97.94 474 ALA A CA 1
ATOM 3728 C C . ALA A 1 474 ? -0.070 4.063 -8.643 1.00 97.94 474 ALA A C 1
ATOM 3730 O O . ALA A 1 474 ? -1.097 3.501 -9.026 1.00 97.94 474 ALA A O 1
ATOM 3731 N N . ILE A 1 475 ? 0.929 3.401 -8.060 1.00 98.19 475 ILE A N 1
ATOM 3732 C CA . ILE A 1 475 ? 0.852 1.995 -7.652 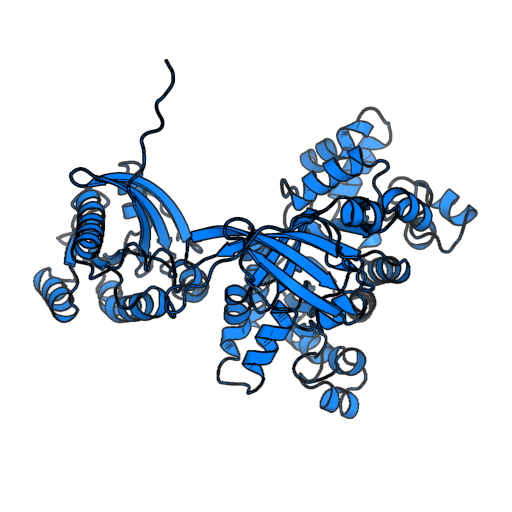1.00 98.19 475 ILE A CA 1
ATOM 3733 C C . ILE A 1 475 ? 1.603 1.801 -6.336 1.00 98.19 475 ILE A C 1
ATOM 3735 O O . ILE A 1 475 ? 2.672 2.386 -6.144 1.00 98.19 475 ILE A O 1
ATOM 3739 N N . GLY A 1 476 ? 1.065 0.971 -5.445 1.00 97.12 476 GLY A N 1
ATOM 3740 C CA . GLY A 1 476 ? 1.713 0.617 -4.186 1.00 97.12 476 GLY A CA 1
ATOM 3741 C C . GLY A 1 476 ? 1.277 -0.745 -3.652 1.00 97.12 476 GLY A C 1
ATOM 3742 O O . GLY A 1 476 ? 0.170 -1.203 -3.930 1.00 97.12 476 GLY A O 1
ATOM 3743 N N . THR A 1 477 ? 2.152 -1.400 -2.890 1.00 95.69 477 THR A N 1
ATOM 3744 C CA . THR A 1 477 ? 1.811 -2.607 -2.121 1.00 95.69 477 THR A CA 1
ATOM 3745 C C . THR A 1 477 ? 1.431 -2.223 -0.696 1.00 95.69 477 THR A C 1
ATOM 3747 O O . THR A 1 477 ? 2.201 -1.537 -0.026 1.00 95.69 477 THR A O 1
ATOM 3750 N N . PHE A 1 478 ? 0.289 -2.716 -0.216 1.00 93.50 478 PHE A N 1
ATOM 3751 C CA . PHE A 1 478 ? -0.225 -2.422 1.122 1.00 93.50 478 PHE A CA 1
ATOM 3752 C C . PHE A 1 478 ? -0.678 -3.700 1.826 1.00 93.50 478 PHE A C 1
ATOM 3754 O O . PHE A 1 478 ? -1.330 -4.553 1.225 1.00 93.50 478 PHE A O 1
ATOM 3761 N N . SER A 1 479 ? -0.370 -3.812 3.115 1.00 89.06 479 SER A N 1
ATOM 3762 C CA . SER A 1 479 ? -0.913 -4.847 3.997 1.00 89.06 479 SER A CA 1
ATOM 3763 C C . SER A 1 479 ? -1.739 -4.154 5.070 1.00 89.06 479 SER A C 1
ATOM 3765 O O . SER A 1 479 ? -1.196 -3.347 5.824 1.00 89.06 479 SER A O 1
ATOM 3767 N N . LEU A 1 480 ? -3.036 -4.448 5.128 1.00 85.88 480 LEU A N 1
ATOM 3768 C CA . LEU A 1 480 ? -3.933 -3.819 6.090 1.00 85.88 480 LEU A CA 1
ATOM 3769 C C . LEU A 1 480 ? -4.031 -4.677 7.350 1.00 85.88 480 LEU A C 1
ATOM 3771 O O . LEU A 1 480 ? -4.090 -5.911 7.290 1.00 85.88 480 LEU A O 1
ATOM 3775 N N . ASP A 1 481 ? -4.060 -4.007 8.497 1.00 80.88 481 ASP A N 1
ATOM 3776 C CA . ASP A 1 481 ? -4.521 -4.618 9.734 1.00 80.88 481 ASP A CA 1
ATOM 3777 C C . ASP A 1 481 ? -6.056 -4.587 9.801 1.00 80.88 481 ASP A C 1
ATOM 3779 O O . ASP A 1 481 ? -6.742 -4.085 8.907 1.00 80.88 481 ASP A O 1
ATOM 3783 N N . LYS A 1 482 ? -6.609 -5.136 10.884 1.00 79.75 482 LYS A N 1
ATOM 3784 C CA . LYS A 1 482 ? -8.060 -5.199 11.059 1.00 79.75 482 LYS A CA 1
ATOM 3785 C C . LYS A 1 482 ? -8.721 -3.828 11.074 1.00 79.75 482 LYS A C 1
ATOM 3787 O O . LYS A 1 482 ? -9.786 -3.671 10.494 1.00 79.75 482 LYS A O 1
ATOM 3792 N N . VAL A 1 483 ? -8.104 -2.865 11.754 1.00 81.69 483 VAL A N 1
ATOM 3793 C CA . VAL A 1 483 ? -8.693 -1.536 11.939 1.00 81.69 483 VAL A CA 1
ATOM 3794 C C . VAL A 1 483 ? -8.778 -0.834 10.594 1.00 81.69 483 VAL A C 1
ATOM 3796 O O . VAL A 1 483 ? -9.849 -0.373 10.222 1.00 81.69 483 VAL A O 1
ATOM 3799 N N . ASN A 1 484 ? -7.682 -0.850 9.840 1.00 86.06 484 ASN A N 1
ATOM 3800 C CA . ASN A 1 484 ? -7.614 -0.211 8.537 1.00 86.06 484 ASN A CA 1
ATOM 3801 C C . ASN A 1 484 ? -8.528 -0.896 7.507 1.00 86.06 484 ASN A C 1
ATOM 3803 O O . ASN A 1 484 ? -9.181 -0.233 6.707 1.00 86.06 484 ASN A O 1
ATOM 3807 N N . ALA A 1 485 ? -8.631 -2.230 7.535 1.00 88.81 485 ALA A N 1
ATOM 3808 C CA . ALA A 1 485 ? -9.537 -2.955 6.644 1.00 88.81 485 ALA A CA 1
ATOM 3809 C C . ALA A 1 485 ? -11.024 -2.710 6.971 1.00 88.81 485 ALA A C 1
ATOM 3811 O O . ALA A 1 485 ? -11.829 -2.565 6.052 1.00 88.81 485 ALA A O 1
ATOM 3812 N N . GLU A 1 486 ? -11.397 -2.662 8.257 1.00 86.12 486 GLU A N 1
ATOM 3813 C CA . GLU A 1 486 ? -12.762 -2.321 8.689 1.00 86.12 486 GLU A CA 1
ATOM 3814 C C . GLU A 1 486 ? -13.116 -0.866 8.366 1.00 86.12 486 GLU A C 1
ATOM 3816 O O . GLU A 1 486 ? -14.240 -0.606 7.949 1.00 86.12 486 GLU A O 1
ATOM 3821 N N . GLU A 1 487 ? -12.171 0.064 8.530 1.00 84.62 487 GLU A N 1
ATOM 3822 C CA . GLU A 1 487 ? -12.342 1.478 8.182 1.00 84.62 487 GLU A CA 1
ATOM 3823 C C . GLU A 1 487 ? -12.560 1.654 6.679 1.00 84.62 487 GLU A C 1
ATOM 3825 O O . GLU A 1 487 ? -13.554 2.248 6.266 1.00 84.62 487 GLU A O 1
ATOM 3830 N N . PHE A 1 488 ? -11.688 1.067 5.854 1.00 90.31 488 PHE A N 1
ATOM 3831 C CA . PHE A 1 488 ? -11.806 1.150 4.400 1.00 90.31 488 PHE A CA 1
ATOM 3832 C C . PHE A 1 488 ? -13.138 0.579 3.886 1.00 90.31 488 PHE A C 1
ATOM 3834 O O . PHE A 1 488 ? -13.735 1.109 2.953 1.00 90.31 488 PHE A O 1
ATOM 3841 N N . LEU A 1 489 ? -13.629 -0.502 4.500 1.00 88.38 489 LEU A N 1
ATOM 3842 C CA . LEU A 1 489 ? -14.869 -1.166 4.093 1.00 88.38 489 LEU A CA 1
ATOM 3843 C C . LEU A 1 489 ? -16.100 -0.723 4.901 1.00 88.38 489 LEU A C 1
ATOM 3845 O O . LEU A 1 489 ? -17.150 -1.355 4.769 1.00 88.38 489 LEU A O 1
ATOM 3849 N N . GLU A 1 490 ? -16.014 0.333 5.718 1.00 85.38 490 GLU A N 1
ATOM 3850 C CA . GLU A 1 490 ? -17.074 0.715 6.668 1.00 85.38 490 GLU A CA 1
ATOM 3851 C C . GLU A 1 490 ? -18.430 0.908 5.973 1.00 85.38 490 GLU A C 1
ATOM 3853 O O . GLU A 1 490 ? -19.459 0.474 6.492 1.00 85.38 490 GLU A O 1
ATOM 3858 N N . VAL A 1 491 ? -18.432 1.465 4.759 1.00 80.50 491 VAL A N 1
ATOM 3859 C CA . VAL A 1 491 ? -19.645 1.711 3.957 1.00 80.50 491 VAL A CA 1
ATOM 3860 C C . VAL A 1 491 ? -20.431 0.438 3.613 1.00 80.50 491 VAL A C 1
ATOM 3862 O O . VAL A 1 491 ? -21.634 0.494 3.371 1.00 80.50 491 VAL A O 1
ATOM 3865 N N . TYR A 1 492 ? -19.783 -0.728 3.637 1.00 79.56 492 TYR A N 1
ATOM 3866 C CA . TYR A 1 492 ? -20.414 -2.025 3.378 1.00 79.56 492 TYR A CA 1
ATOM 3867 C C . TYR A 1 492 ? -20.998 -2.664 4.648 1.00 79.56 492 TYR A C 1
ATOM 3869 O O . TYR A 1 492 ? -21.754 -3.642 4.574 1.00 79.56 492 TYR A O 1
ATOM 3877 N N . LYS A 1 493 ? -20.666 -2.136 5.831 1.00 84.31 493 LYS A N 1
ATOM 3878 C CA . LYS A 1 493 ? -21.061 -2.705 7.119 1.00 84.31 493 LYS A CA 1
ATOM 3879 C C . LYS A 1 493 ? -22.572 -2.608 7.315 1.00 84.31 493 LYS A C 1
ATOM 3881 O O . LYS A 1 493 ? -23.149 -1.529 7.360 1.00 84.31 493 LYS A O 1
ATOM 3886 N N . GLY A 1 494 ? -23.218 -3.763 7.463 1.00 80.88 494 GLY A N 1
ATOM 3887 C CA . GLY A 1 494 ? -24.676 -3.853 7.602 1.00 80.88 494 GLY A CA 1
ATOM 3888 C C . GLY A 1 494 ? -25.450 -3.718 6.285 1.00 80.88 494 GLY A C 1
ATOM 3889 O O . GLY A 1 494 ? -26.660 -3.920 6.294 1.00 80.88 494 GLY A O 1
ATOM 3890 N N . VAL A 1 495 ? -24.766 -3.440 5.168 1.00 80.06 495 VAL A N 1
ATOM 3891 C CA . VAL A 1 495 ? -25.356 -3.371 3.820 1.00 80.06 495 VAL A CA 1
ATOM 3892 C C . VAL A 1 495 ? -25.217 -4.709 3.096 1.00 80.06 495 VAL A C 1
ATOM 3894 O O . VAL A 1 495 ? -26.172 -5.184 2.487 1.00 80.06 495 VAL A O 1
ATOM 3897 N N . VAL A 1 496 ? -24.042 -5.341 3.186 1.00 84.19 496 VAL A N 1
ATOM 3898 C CA . VAL A 1 496 ? -23.766 -6.643 2.556 1.00 84.19 496 VAL A CA 1
ATOM 3899 C C . VAL A 1 496 ? -23.479 -7.711 3.608 1.00 84.19 496 VAL A C 1
ATOM 3901 O O . VAL A 1 496 ? -22.784 -7.470 4.599 1.00 84.19 496 VAL A O 1
ATOM 3904 N N . HIS A 1 497 ? -23.996 -8.921 3.391 1.00 89.56 497 HIS A N 1
ATOM 3905 C CA . HIS A 1 497 ? -23.819 -10.044 4.319 1.00 89.56 497 HIS A CA 1
ATOM 3906 C C . HIS A 1 497 ? -22.363 -10.526 4.381 1.00 89.56 497 HIS A C 1
ATOM 3908 O O . HIS A 1 497 ? -21.914 -11.048 5.401 1.00 89.56 497 HIS A O 1
ATOM 3914 N N . GLU A 1 498 ? -21.618 -10.337 3.296 1.00 92.00 498 GLU A N 1
ATOM 3915 C CA . GLU A 1 498 ? -20.236 -10.766 3.135 1.00 92.00 498 GLU A CA 1
ATOM 3916 C C . GLU A 1 498 ? -19.221 -9.850 3.838 1.00 92.00 498 GLU A C 1
ATOM 3918 O O . GLU A 1 498 ? -18.047 -10.213 3.896 1.00 92.00 498 GLU A O 1
ATOM 3923 N N . TYR A 1 499 ? -19.642 -8.712 4.413 1.00 91.06 499 TYR A N 1
ATOM 3924 C CA . TYR A 1 499 ? -18.750 -7.703 5.005 1.00 91.06 499 TYR A CA 1
ATOM 3925 C C . TYR A 1 499 ? -17.658 -8.290 5.925 1.00 91.06 499 TYR A C 1
ATOM 3927 O O . TYR A 1 499 ? -16.484 -7.998 5.684 1.00 91.06 499 TYR A O 1
ATOM 3935 N N . PRO A 1 500 ? -17.959 -9.170 6.909 1.00 90.00 500 PRO A N 1
ATOM 3936 C CA . PRO A 1 500 ? -16.917 -9.729 7.773 1.00 90.00 500 PRO A CA 1
ATOM 3937 C C . PRO A 1 500 ? -15.842 -10.494 6.990 1.00 90.00 500 PRO A C 1
ATOM 3939 O O . PRO A 1 500 ? -14.653 -10.341 7.249 1.00 90.00 500 PRO A O 1
ATOM 3942 N N . LYS A 1 501 ? -16.255 -11.262 5.975 1.00 91.62 501 LYS A N 1
ATOM 3943 C CA . LYS A 1 501 ? -15.343 -12.033 5.123 1.00 91.62 501 LYS A CA 1
ATOM 3944 C C . LYS A 1 501 ? -14.574 -11.143 4.147 1.00 91.62 501 LYS A C 1
ATOM 3946 O O . LYS A 1 501 ? -13.445 -11.461 3.796 1.00 91.62 501 LYS A O 1
ATOM 3951 N N . MET A 1 502 ? -15.162 -10.030 3.702 1.00 93.50 502 MET A N 1
ATOM 3952 C CA . MET A 1 502 ? -14.468 -9.039 2.872 1.00 93.50 502 MET A CA 1
ATOM 3953 C C . MET A 1 502 ? -13.306 -8.394 3.632 1.00 93.50 502 MET A C 1
ATOM 3955 O O . MET A 1 502 ? -12.223 -8.252 3.067 1.00 93.50 502 MET A O 1
ATOM 3959 N N . VAL A 1 503 ? -13.524 -8.060 4.908 1.00 91.44 503 VAL A N 1
ATOM 3960 C CA . VAL A 1 503 ? -12.477 -7.569 5.814 1.00 91.44 503 VAL A CA 1
ATOM 3961 C C . VAL A 1 503 ? -11.387 -8.631 5.986 1.00 91.44 503 VAL A C 1
ATOM 3963 O O . VAL A 1 503 ? -10.214 -8.334 5.781 1.00 91.44 503 VAL A O 1
ATOM 3966 N N . GLU A 1 504 ? -11.761 -9.883 6.273 1.00 89.12 504 GLU A N 1
ATOM 3967 C CA . GLU A 1 504 ? -10.806 -10.997 6.391 1.00 89.12 504 GLU A CA 1
ATOM 3968 C C . GLU A 1 504 ? -9.968 -11.202 5.119 1.00 89.12 504 GLU A C 1
ATOM 3970 O O . GLU A 1 504 ? -8.756 -11.390 5.208 1.00 89.12 504 GLU A O 1
ATOM 3975 N N . GLU A 1 505 ? -10.581 -11.127 3.935 1.00 92.94 505 GLU A N 1
ATOM 3976 C CA . GLU A 1 505 ? -9.877 -11.249 2.656 1.00 92.94 505 GLU A CA 1
ATOM 3977 C C . GLU A 1 505 ? -8.896 -10.098 2.430 1.00 92.94 505 GLU A C 1
ATOM 3979 O O . GLU A 1 505 ? -7.762 -10.350 2.026 1.00 92.94 505 GLU A O 1
ATOM 3984 N N . LEU A 1 506 ? -9.286 -8.851 2.712 1.00 92.56 506 LEU A N 1
ATOM 3985 C CA . LEU A 1 506 ? -8.403 -7.692 2.546 1.00 92.56 506 LEU A CA 1
ATOM 3986 C C . LEU A 1 506 ? -7.224 -7.718 3.533 1.00 92.56 506 LEU A C 1
ATOM 3988 O O . LEU A 1 506 ? -6.138 -7.239 3.217 1.00 92.56 506 LEU A O 1
ATOM 3992 N N . MET A 1 507 ? -7.420 -8.342 4.696 1.00 89.19 507 MET A N 1
ATOM 3993 C CA . MET A 1 507 ? -6.371 -8.619 5.674 1.00 89.19 507 MET A CA 1
ATOM 3994 C C . MET A 1 507 ? -5.571 -9.889 5.367 1.00 89.19 507 MET A C 1
ATOM 3996 O O . MET A 1 507 ? -4.592 -10.157 6.052 1.00 89.19 507 MET A O 1
ATOM 4000 N N . SER A 1 508 ? -5.953 -10.728 4.407 1.00 84.75 508 SER A N 1
ATOM 4001 C CA . SER A 1 508 ? -5.331 -12.056 4.268 1.00 84.75 508 SER A CA 1
ATOM 4002 C C . SER A 1 508 ? -3.883 -12.018 3.758 1.00 84.75 508 SER A C 1
ATOM 4004 O O . SER A 1 508 ? -3.152 -12.997 3.900 1.00 84.75 508 SER A O 1
ATOM 4006 N N . GLY A 1 509 ? -3.438 -10.879 3.225 1.00 84.69 509 GLY A N 1
ATOM 4007 C CA . GLY A 1 509 ? -2.075 -10.667 2.757 1.00 84.69 509 GLY A CA 1
ATOM 4008 C C . GLY A 1 509 ? -1.894 -9.276 2.161 1.00 84.69 509 GLY A C 1
ATOM 4009 O O . GLY A 1 509 ? -2.712 -8.382 2.377 1.00 84.69 509 GLY A O 1
ATOM 4010 N N . SER A 1 510 ? -0.819 -9.094 1.398 1.00 89.75 510 SER A N 1
ATOM 4011 C CA . SER A 1 510 ? -0.579 -7.841 0.688 1.00 89.75 510 SER A CA 1
ATOM 4012 C C . SER A 1 510 ? -1.506 -7.696 -0.515 1.00 89.75 510 SER A C 1
ATOM 4014 O O . SER A 1 510 ? -1.656 -8.612 -1.324 1.00 89.75 510 SER A O 1
ATOM 4016 N N . CYS A 1 511 ? -2.085 -6.513 -0.663 1.00 95.81 511 CYS A N 1
ATOM 4017 C CA . CYS A 1 511 ? -2.802 -6.088 -1.853 1.00 95.81 511 CYS A CA 1
ATOM 4018 C C . CYS A 1 511 ? -1.941 -5.121 -2.677 1.00 95.81 511 CYS A C 1
ATOM 4020 O O . CYS A 1 511 ? -0.985 -4.525 -2.169 1.00 95.81 511 CYS A O 1
ATOM 4022 N N . ILE A 1 512 ? -2.270 -4.976 -3.960 1.00 98.12 512 ILE A N 1
ATOM 4023 C CA . ILE A 1 512 ? -1.676 -3.953 -4.827 1.00 98.12 512 ILE A CA 1
ATOM 4024 C C . ILE A 1 512 ? -2.757 -2.927 -5.131 1.00 98.12 512 ILE A C 1
ATOM 4026 O O . ILE A 1 512 ? -3.789 -3.267 -5.705 1.00 98.12 512 ILE A O 1
ATOM 4030 N N . VAL A 1 513 ? -2.507 -1.680 -4.753 1.00 98.50 513 VAL A N 1
ATOM 4031 C CA . VAL A 1 513 ? -3.424 -0.560 -4.960 1.00 98.50 513 VAL A CA 1
ATOM 4032 C C . VAL A 1 513 ? -2.927 0.274 -6.129 1.00 98.50 513 VAL A C 1
ATOM 4034 O O . VAL A 1 513 ? -1.729 0.538 -6.245 1.00 98.50 513 VAL A O 1
ATOM 4037 N N . LEU A 1 514 ? -3.850 0.663 -7.000 1.00 98.50 514 LEU A N 1
ATOM 4038 C CA . LEU A 1 514 ? -3.626 1.450 -8.203 1.00 98.50 514 LEU A CA 1
ATOM 4039 C C . LEU A 1 514 ? -4.522 2.685 -8.157 1.00 98.50 514 LEU A C 1
ATOM 4041 O O . LEU A 1 514 ? -5.729 2.567 -7.940 1.00 98.50 514 LEU A O 1
ATOM 4045 N N . GLU A 1 515 ? -3.953 3.846 -8.461 1.00 98.25 515 GLU A N 1
ATOM 4046 C CA . GLU A 1 515 ? -4.749 4.955 -8.976 1.00 98.25 515 GLU A CA 1
ATOM 4047 C C . GLU A 1 515 ? -4.873 4.791 -10.492 1.00 98.25 515 GLU A C 1
ATOM 4049 O O . GLU A 1 515 ? -3.870 4.810 -11.217 1.00 98.25 515 GLU A O 1
ATOM 4054 N N . VAL A 1 516 ? -6.106 4.619 -10.968 1.00 98.31 516 VAL A N 1
ATOM 4055 C CA . VAL A 1 516 ? -6.411 4.435 -12.388 1.00 98.31 516 VAL A CA 1
ATOM 4056 C C . VAL A 1 516 ? -7.064 5.696 -12.941 1.00 98.31 516 VAL A C 1
ATOM 4058 O O . VAL A 1 516 ? -8.008 6.208 -12.346 1.00 98.31 516 VAL A O 1
ATOM 4061 N N . ARG A 1 517 ? -6.588 6.183 -14.093 1.00 97.12 517 ARG A N 1
ATOM 4062 C CA . ARG A 1 517 ? -7.086 7.392 -14.762 1.00 97.12 517 ARG A CA 1
ATOM 4063 C C . ARG A 1 517 ? -7.721 7.087 -16.106 1.00 97.12 517 ARG A C 1
ATOM 4065 O O . ARG A 1 517 ? -7.179 6.321 -16.906 1.00 97.12 517 ARG A O 1
ATOM 4072 N N . ALA A 1 518 ? -8.830 7.762 -16.357 1.00 96.25 518 ALA A N 1
ATOM 4073 C CA . ALA A 1 518 ? -9.519 7.852 -17.637 1.00 96.25 518 ALA A CA 1
ATOM 4074 C C . ALA A 1 518 ? -10.575 8.960 -17.547 1.00 96.25 518 ALA A C 1
ATOM 4076 O O . ALA A 1 518 ? -10.963 9.373 -16.459 1.00 96.25 518 ALA A O 1
ATOM 4077 N N . GLN A 1 519 ? -11.096 9.412 -18.683 1.00 94.12 519 GLN A N 1
ATOM 4078 C CA . GLN A 1 519 ? -12.270 10.280 -18.664 1.00 94.12 519 GLN A CA 1
ATOM 4079 C C . GLN A 1 519 ? -13.448 9.538 -18.012 1.00 94.12 519 GLN A C 1
ATOM 4081 O O . GLN A 1 519 ? -13.754 8.414 -18.410 1.00 94.12 519 GLN A O 1
ATOM 4086 N N . ASN A 1 520 ? -14.097 10.155 -17.017 1.00 93.56 520 ASN A N 1
ATOM 4087 C CA . ASN A 1 520 ? -15.120 9.507 -16.184 1.00 93.56 520 ASN A CA 1
ATOM 4088 C C . ASN A 1 520 ? -14.629 8.193 -15.544 1.00 93.56 520 ASN A C 1
ATOM 4090 O O . ASN A 1 520 ? -15.389 7.222 -15.481 1.00 93.56 520 ASN A O 1
ATOM 4094 N N . ALA A 1 521 ? -13.361 8.162 -15.103 1.00 95.00 521 ALA A N 1
ATOM 4095 C CA . ALA A 1 521 ? -12.642 6.959 -14.674 1.00 95.00 521 ALA A CA 1
ATOM 4096 C C . ALA A 1 521 ? -13.483 5.999 -13.836 1.00 95.00 521 ALA A C 1
ATOM 4098 O O . ALA A 1 521 ? -13.549 4.821 -14.168 1.00 95.00 521 ALA A O 1
ATOM 4099 N N . GLN A 1 522 ? -14.158 6.498 -12.800 1.00 93.81 522 GLN A N 1
ATOM 4100 C CA . GLN A 1 522 ? -14.960 5.671 -11.903 1.00 93.81 522 GLN A CA 1
ATOM 4101 C C . GLN A 1 522 ? -16.006 4.833 -12.655 1.00 93.81 522 GLN A C 1
ATOM 4103 O O . GLN A 1 522 ? -16.012 3.608 -12.539 1.00 93.81 522 GLN A O 1
ATOM 4108 N N . ALA A 1 523 ? -16.846 5.462 -13.479 1.00 93.69 523 ALA A N 1
ATOM 4109 C CA . ALA A 1 523 ? -17.938 4.774 -14.161 1.00 93.69 523 ALA A CA 1
ATOM 4110 C C . ALA A 1 523 ? -17.418 3.751 -15.184 1.00 93.69 523 ALA A C 1
ATOM 4112 O O . ALA A 1 523 ? -17.810 2.582 -15.152 1.00 93.69 523 ALA A O 1
ATOM 4113 N N . VAL A 1 524 ? -16.494 4.173 -16.057 1.00 97.31 524 VAL A N 1
ATOM 4114 C CA . VAL A 1 524 ? -15.960 3.303 -17.118 1.00 97.31 524 VAL A CA 1
ATOM 4115 C C . VAL A 1 524 ? -15.115 2.159 -16.556 1.00 97.31 524 VAL A C 1
ATOM 4117 O O . VAL A 1 524 ? -15.148 1.045 -17.080 1.00 97.31 524 VAL A O 1
ATOM 4120 N N . PHE A 1 525 ? -14.392 2.394 -15.460 1.00 98.19 525 PHE A N 1
ATOM 4121 C CA . PHE A 1 525 ? -13.582 1.369 -14.817 1.00 98.19 525 PHE A CA 1
ATOM 4122 C C . PHE A 1 525 ? -14.439 0.383 -14.022 1.00 98.19 525 PHE A C 1
ATOM 4124 O O . PHE A 1 525 ? -14.187 -0.819 -14.071 1.00 98.19 525 PHE A O 1
ATOM 4131 N N . ARG A 1 526 ? -15.503 0.845 -13.351 1.00 96.50 526 ARG A N 1
ATOM 4132 C CA . ARG A 1 526 ? -16.467 -0.044 -12.687 1.00 96.50 526 ARG A CA 1
ATOM 4133 C C . ARG A 1 526 ? -17.128 -0.993 -13.688 1.00 96.50 526 ARG A C 1
ATOM 4135 O O . ARG A 1 526 ? -17.243 -2.190 -13.417 1.00 96.50 526 ARG A O 1
ATOM 4142 N N . ASP A 1 527 ? -17.490 -0.496 -14.871 1.00 96.56 527 ASP A N 1
ATOM 4143 C CA . ASP A 1 527 ? -18.008 -1.334 -15.957 1.00 96.56 527 ASP A CA 1
ATOM 4144 C C . ASP A 1 527 ? -16.982 -2.359 -16.461 1.00 96.56 527 ASP A C 1
ATOM 4146 O O . ASP A 1 527 ? -17.345 -3.515 -16.705 1.00 96.56 527 ASP A O 1
ATOM 4150 N N . PHE A 1 528 ? -15.709 -1.962 -16.557 1.00 98.06 528 PHE A N 1
ATOM 4151 C CA . PHE A 1 528 ? -14.590 -2.832 -16.929 1.00 98.06 528 PHE A CA 1
ATOM 4152 C C . PHE A 1 528 ? -14.298 -3.923 -15.879 1.00 98.06 528 PHE A C 1
ATOM 4154 O O . PHE A 1 528 ? -14.033 -5.079 -16.226 1.00 98.06 528 PHE A O 1
ATOM 4161 N N . CYS A 1 529 ? -14.409 -3.594 -14.590 1.00 97.88 529 CYS A N 1
ATOM 4162 C CA . CYS A 1 529 ? -14.333 -4.550 -13.482 1.00 97.88 529 CYS A CA 1
ATOM 4163 C C . CYS A 1 529 ? -15.499 -5.546 -13.502 1.00 97.88 529 CYS A C 1
ATOM 4165 O O . CYS A 1 529 ? -15.310 -6.738 -13.241 1.00 97.88 529 CYS A O 1
ATOM 4167 N N . GLY A 1 530 ? -16.691 -5.074 -13.873 1.00 96.31 530 GLY A N 1
ATOM 4168 C CA . GLY A 1 530 ? -17.914 -5.861 -13.957 1.00 96.31 530 GLY A CA 1
ATOM 4169 C C . GLY A 1 530 ? -18.610 -6.083 -12.610 1.00 96.31 530 GLY A C 1
ATOM 4170 O O . GLY A 1 530 ? -18.214 -5.512 -11.590 1.00 96.31 530 GLY A O 1
ATOM 4171 N N . PRO A 1 531 ? -19.667 -6.916 -12.592 1.00 93.81 531 PRO A N 1
ATOM 4172 C CA . PRO A 1 531 ? -20.456 -7.194 -11.392 1.00 93.81 531 PRO A CA 1
ATOM 4173 C C . PRO A 1 531 ? -19.599 -7.680 -10.221 1.00 93.81 531 PRO A C 1
ATOM 4175 O O . PRO A 1 531 ? -18.629 -8.409 -10.422 1.00 93.81 531 PRO A O 1
ATOM 4178 N N . ALA A 1 532 ? -19.968 -7.289 -8.997 1.00 90.81 532 ALA A N 1
ATOM 4179 C CA . ALA A 1 532 ? -19.223 -7.635 -7.782 1.00 90.81 532 ALA A CA 1
ATOM 4180 C C . ALA A 1 532 ? -19.128 -9.150 -7.536 1.00 90.81 532 ALA A C 1
ATOM 4182 O O . ALA A 1 532 ? -18.137 -9.604 -6.964 1.00 90.81 532 ALA A O 1
ATOM 4183 N N . ASP A 1 533 ? -20.133 -9.905 -7.987 1.00 94.12 533 ASP A N 1
ATOM 4184 C CA . ASP A 1 533 ? -20.173 -11.365 -7.962 1.00 94.12 533 ASP A CA 1
ATOM 4185 C C . ASP A 1 533 ? -19.547 -11.947 -9.248 1.00 94.12 533 ASP A C 1
ATOM 4187 O O . ASP A 1 533 ? -20.118 -11.771 -10.334 1.00 94.12 533 ASP A O 1
ATOM 4191 N N . PRO A 1 534 ? -18.403 -12.655 -9.154 1.00 96.56 534 PRO A N 1
ATOM 4192 C CA . PRO A 1 534 ? -17.759 -13.298 -10.296 1.00 96.56 534 PRO A CA 1
ATOM 4193 C C . PRO A 1 534 ? -18.639 -14.304 -11.038 1.00 96.56 534 PRO A C 1
ATOM 4195 O O . PRO A 1 534 ? -18.525 -14.407 -12.257 1.00 96.56 534 PRO A O 1
ATOM 4198 N N . GLU A 1 535 ? -19.512 -15.047 -10.352 1.00 94.81 535 GLU A N 1
ATOM 4199 C CA . GLU A 1 535 ? -20.377 -16.029 -11.011 1.00 94.81 535 GLU A CA 1
ATOM 4200 C C . GLU A 1 535 ? -21.391 -15.330 -11.907 1.00 94.81 535 GLU A C 1
ATOM 4202 O O . GLU A 1 535 ? -21.527 -15.686 -13.079 1.00 94.81 535 GLU A O 1
ATOM 4207 N N . ILE A 1 536 ? -22.034 -14.277 -11.399 1.00 93.38 536 ILE A N 1
ATOM 4208 C CA . ILE A 1 536 ? -22.925 -13.436 -12.202 1.00 93.38 536 ILE A CA 1
ATOM 4209 C C . ILE A 1 536 ? -22.130 -12.814 -13.353 1.00 93.38 536 ILE A C 1
ATOM 4211 O O . ILE A 1 536 ? -22.544 -12.913 -14.509 1.00 93.38 536 ILE A O 1
ATOM 4215 N N . ALA A 1 537 ? -20.960 -12.236 -13.064 1.00 94.94 537 ALA A N 1
ATOM 4216 C CA . ALA A 1 537 ? -20.102 -11.608 -14.062 1.00 94.94 537 ALA A CA 1
ATOM 4217 C C . ALA A 1 537 ? -19.742 -12.564 -15.212 1.00 94.94 537 ALA A C 1
ATOM 4219 O O . ALA A 1 537 ? -19.846 -12.167 -16.369 1.00 94.94 537 ALA A O 1
ATOM 4220 N N . ARG A 1 538 ? -19.413 -13.834 -14.938 1.00 97.56 538 ARG A N 1
ATOM 4221 C CA . ARG A 1 538 ? -19.129 -14.836 -15.984 1.00 97.56 538 ARG A CA 1
ATOM 4222 C C . ARG A 1 538 ? -20.315 -15.089 -16.917 1.00 97.56 538 ARG A C 1
ATOM 4224 O O . ARG A 1 538 ? -20.095 -15.340 -18.096 1.00 97.56 538 ARG A O 1
ATOM 4231 N N . HIS A 1 539 ? -21.548 -14.990 -16.424 1.00 95.69 539 HIS A N 1
ATOM 4232 C CA . HIS A 1 539 ? -22.742 -15.194 -17.246 1.00 95.69 539 HIS A CA 1
ATOM 4233 C C . HIS A 1 539 ? -23.102 -13.958 -18.076 1.00 95.69 539 HIS A C 1
ATOM 4235 O O . HIS A 1 539 ? -23.403 -14.085 -19.260 1.00 95.69 539 HIS A O 1
ATOM 4241 N N . ILE A 1 540 ? -23.074 -12.762 -17.473 1.00 95.75 540 ILE A N 1
ATOM 4242 C CA . ILE A 1 540 ? -23.590 -11.546 -18.130 1.00 95.75 540 ILE A CA 1
ATOM 4243 C C . ILE A 1 540 ? -22.510 -10.676 -18.779 1.00 95.75 540 ILE A C 1
ATOM 4245 O O . ILE A 1 540 ? -22.800 -9.937 -19.717 1.00 95.75 540 ILE A O 1
ATOM 4249 N N . ARG A 1 541 ? -21.267 -10.731 -18.289 1.00 95.56 541 ARG A N 1
ATOM 4250 C CA . ARG A 1 541 ? -20.129 -9.927 -18.764 1.00 95.56 541 ARG A CA 1
ATOM 4251 C C . ARG A 1 541 ? -18.801 -10.715 -18.645 1.00 95.56 541 ARG A C 1
ATOM 4253 O O . ARG A 1 541 ? -17.911 -10.309 -17.901 1.00 95.56 541 ARG A O 1
ATOM 4260 N N . PRO A 1 542 ? -18.608 -11.815 -19.403 1.00 96.25 542 PRO A N 1
ATOM 4261 C CA . PRO A 1 542 ? -17.506 -12.775 -19.209 1.00 96.25 542 PRO A CA 1
ATOM 4262 C C . PRO A 1 542 ? -16.087 -12.219 -19.403 1.00 96.25 542 PRO A C 1
ATOM 4264 O O . PRO A 1 542 ? -15.116 -12.879 -19.049 1.00 96.25 542 PRO A O 1
ATOM 4267 N N . ARG A 1 543 ? -15.949 -11.026 -19.993 1.00 96.31 543 ARG A N 1
ATOM 4268 C CA . ARG A 1 543 ? -14.654 -10.388 -20.276 1.00 96.31 543 ARG A CA 1
ATOM 4269 C C . ARG A 1 543 ? -14.191 -9.417 -19.188 1.00 96.31 543 ARG A C 1
ATOM 4271 O O . ARG A 1 543 ? -13.138 -8.809 -19.349 1.00 96.31 543 ARG A O 1
ATOM 4278 N N . THR A 1 544 ? -14.967 -9.220 -18.124 1.00 98.19 544 THR A N 1
ATOM 4279 C CA . THR A 1 544 ? -14.605 -8.272 -17.065 1.00 98.19 544 THR A CA 1
ATOM 4280 C C . THR A 1 544 ? -13.558 -8.858 -16.124 1.00 98.19 544 THR A C 1
ATOM 4282 O O . THR A 1 544 ? -13.433 -10.079 -15.996 1.00 98.19 544 THR A O 1
ATOM 4285 N N . LEU A 1 545 ? -12.820 -7.998 -15.414 1.00 98.19 545 LEU A N 1
ATOM 4286 C CA . LEU A 1 545 ? -11.764 -8.454 -14.500 1.00 98.19 545 LEU A CA 1
ATOM 4287 C C . LEU A 1 545 ? -12.289 -9.431 -13.438 1.00 98.19 545 LEU A C 1
ATOM 4289 O O . LEU A 1 545 ? -11.670 -10.467 -13.193 1.00 98.19 545 LEU A O 1
ATOM 4293 N N . ARG A 1 546 ? -13.453 -9.140 -12.842 1.00 98.38 546 ARG A N 1
ATOM 4294 C CA . ARG A 1 546 ? -14.060 -10.003 -11.818 1.00 98.38 546 ARG A CA 1
ATOM 4295 C C . ARG A 1 546 ? -14.529 -11.342 -12.390 1.00 98.38 546 ARG A C 1
ATOM 4297 O O . ARG A 1 546 ? -14.413 -12.347 -11.701 1.00 98.38 546 ARG A O 1
ATOM 4304 N N . ALA A 1 547 ? -14.989 -11.387 -13.643 1.00 98.12 547 ALA A N 1
ATOM 4305 C CA . ALA A 1 547 ? -15.377 -12.638 -14.299 1.00 98.12 547 ALA A CA 1
ATOM 4306 C C . ALA A 1 547 ? -14.169 -13.556 -14.557 1.00 98.12 547 ALA A C 1
ATOM 4308 O O . ALA A 1 547 ? -14.252 -14.765 -14.331 1.00 98.12 547 ALA A O 1
ATOM 4309 N N . ILE A 1 548 ? -13.058 -12.972 -15.021 1.00 98.12 548 ILE A N 1
ATOM 4310 C CA . ILE A 1 548 ? -11.853 -13.705 -15.430 1.00 98.12 548 ILE A CA 1
ATOM 4311 C C . ILE A 1 548 ? -11.044 -14.177 -14.217 1.00 98.12 548 ILE A C 1
ATOM 4313 O O . ILE A 1 548 ? -10.589 -15.319 -14.190 1.00 98.12 548 ILE A O 1
ATOM 4317 N N . TYR A 1 549 ? -10.847 -13.303 -13.227 1.00 98.00 549 TYR A N 1
ATOM 4318 C CA . TYR A 1 549 ? -9.906 -13.546 -12.128 1.00 98.00 549 TYR A CA 1
ATOM 4319 C C . TYR A 1 549 ? -10.585 -13.790 -10.779 1.00 98.00 549 TYR A C 1
ATOM 4321 O O . TYR A 1 549 ? -9.943 -14.296 -9.861 1.00 98.00 549 TYR A O 1
ATOM 4329 N N . GLY A 1 550 ? -11.857 -13.415 -10.625 1.00 97.38 550 GLY A N 1
ATOM 4330 C CA . GLY A 1 550 ? -12.587 -13.620 -9.379 1.00 97.38 550 GLY A CA 1
ATOM 4331 C C . GLY A 1 550 ? -12.958 -15.086 -9.179 1.00 97.38 550 GLY A C 1
ATOM 4332 O O . GLY A 1 550 ? -13.231 -15.805 -10.139 1.00 97.38 550 GLY A O 1
ATOM 4333 N N . LYS A 1 551 ? -12.988 -15.525 -7.922 1.00 96.12 551 LYS A N 1
ATOM 4334 C CA . LYS A 1 551 ? -13.384 -16.870 -7.492 1.00 96.12 551 LYS A CA 1
ATOM 4335 C C . LYS A 1 551 ? -14.827 -16.897 -7.011 1.00 96.12 551 LYS A C 1
ATOM 4337 O O . LYS A 1 551 ? -15.629 -17.637 -7.572 1.00 96.12 551 LYS A O 1
ATOM 4342 N N . ASP A 1 552 ? -15.135 -16.043 -6.041 1.00 94.81 552 ASP A N 1
ATOM 4343 C CA . ASP A 1 552 ? -16.437 -15.896 -5.388 1.00 94.81 552 ASP A CA 1
ATOM 4344 C C . ASP A 1 552 ? -16.677 -14.422 -4.993 1.00 94.81 552 ASP A C 1
ATOM 4346 O O . ASP A 1 552 ? -15.850 -13.551 -5.276 1.00 94.81 552 ASP A O 1
ATOM 4350 N N . LYS A 1 553 ? -17.809 -14.123 -4.343 1.00 94.00 553 LYS A N 1
ATOM 4351 C CA . LYS A 1 553 ? -18.190 -12.757 -3.934 1.00 94.00 553 LYS A CA 1
ATOM 4352 C C . LYS A 1 553 ? -17.165 -12.051 -3.036 1.00 94.00 553 LYS A C 1
ATOM 4354 O O . LYS A 1 553 ? -17.046 -10.830 -3.089 1.00 94.00 553 LYS A O 1
ATOM 4359 N N . VAL A 1 554 ? -16.427 -12.794 -2.212 1.00 94.44 554 VAL A N 1
ATOM 4360 C CA . VAL A 1 554 ? -15.410 -12.256 -1.297 1.00 94.44 554 VAL A CA 1
ATOM 4361 C C . VAL A 1 554 ? -14.078 -12.122 -2.037 1.00 94.44 554 VAL A C 1
ATOM 4363 O O . VAL A 1 554 ? -13.496 -11.031 -2.104 1.00 94.44 554 VAL A O 1
ATOM 4366 N N . LYS A 1 555 ? -13.639 -13.216 -2.666 1.00 96.44 555 LYS A N 1
ATOM 4367 C CA . LYS A 1 555 ? -12.429 -13.330 -3.487 1.00 96.44 555 LYS A CA 1
ATOM 4368 C C . LYS A 1 555 ? -12.724 -12.963 -4.939 1.00 96.44 555 LYS A C 1
ATOM 4370 O O . LYS A 1 555 ? -12.533 -13.757 -5.854 1.00 96.44 555 LYS A O 1
ATOM 4375 N N . ASN A 1 556 ? -13.199 -11.744 -5.167 1.00 96.38 556 ASN A N 1
ATOM 4376 C CA . ASN A 1 556 ? -13.641 -11.279 -6.486 1.00 96.38 556 ASN A CA 1
ATOM 4377 C C . ASN A 1 556 ? -12.535 -10.614 -7.334 1.00 96.38 556 ASN A C 1
ATOM 4379 O O . ASN A 1 556 ? -12.834 -9.794 -8.192 1.00 96.38 556 ASN A O 1
ATOM 4383 N N . ALA A 1 557 ? -11.265 -10.963 -7.115 1.00 97.94 557 ALA A N 1
ATOM 4384 C CA . ALA A 1 557 ? -10.047 -10.384 -7.705 1.00 97.94 557 ALA A CA 1
ATOM 4385 C C . ALA A 1 557 ? -9.771 -8.899 -7.447 1.00 97.94 557 ALA A C 1
ATOM 4387 O O . ALA A 1 557 ? -8.693 -8.568 -6.954 1.00 97.94 557 ALA A O 1
ATOM 4388 N N . VAL A 1 558 ? -10.704 -8.011 -7.785 1.00 98.12 558 VAL A N 1
ATOM 4389 C CA . VAL A 1 558 ? -10.503 -6.560 -7.729 1.00 98.12 558 VAL A CA 1
ATOM 4390 C C . VAL A 1 558 ? -11.641 -5.849 -7.003 1.00 98.12 558 VAL A C 1
ATOM 4392 O O . VAL A 1 558 ? -12.828 -6.051 -7.287 1.00 98.12 558 VAL A O 1
ATOM 4395 N N . HIS A 1 559 ? -11.269 -4.971 -6.078 1.00 97.38 559 HIS A N 1
ATOM 4396 C CA . HIS A 1 559 ? -12.144 -3.903 -5.607 1.00 97.38 559 HIS A CA 1
ATOM 4397 C C . HIS A 1 559 ? -11.912 -2.655 -6.472 1.00 97.38 559 HIS A C 1
ATOM 4399 O O . HIS A 1 559 ? -10.789 -2.397 -6.900 1.00 97.38 559 HIS A O 1
ATOM 4405 N N . CYS A 1 560 ? -12.979 -1.913 -6.748 1.00 94.81 560 CYS A N 1
ATOM 4406 C CA . CYS A 1 560 ? -12.927 -0.626 -7.426 1.00 94.81 560 CYS A CA 1
ATOM 4407 C C . CYS A 1 560 ? -13.940 0.310 -6.774 1.00 94.81 560 CYS A C 1
ATOM 4409 O O . CYS A 1 560 ? -14.974 -0.175 -6.314 1.00 94.81 560 CYS A O 1
ATOM 4411 N N . THR A 1 561 ? -13.661 1.609 -6.797 1.00 92.00 561 THR A N 1
ATOM 4412 C CA . THR A 1 561 ? -14.532 2.638 -6.223 1.00 92.00 561 THR A CA 1
ATOM 4413 C C . THR A 1 561 ? -15.953 2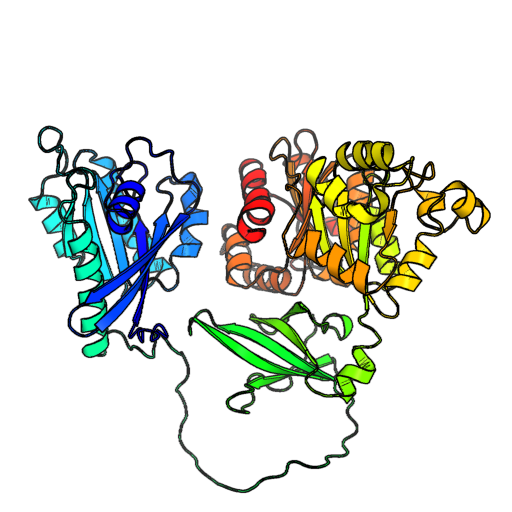.572 -6.797 1.00 92.00 561 THR A C 1
ATOM 4415 O O . THR A 1 561 ? -16.158 2.575 -8.018 1.00 92.00 561 THR A O 1
ATOM 4418 N N . ASP A 1 562 ? -16.955 2.551 -5.918 1.00 83.31 562 ASP A N 1
ATOM 4419 C CA . ASP A 1 562 ? -18.360 2.414 -6.312 1.00 83.31 562 ASP A CA 1
ATOM 4420 C C . ASP A 1 562 ? -19.049 3.750 -6.630 1.00 83.31 562 ASP A C 1
ATOM 4422 O O . ASP A 1 562 ? -19.908 3.772 -7.521 1.00 83.31 562 ASP A O 1
ATOM 4426 N N . LEU A 1 563 ? -18.652 4.847 -5.978 1.00 80.94 563 LEU A N 1
ATOM 4427 C CA . LEU A 1 563 ? -19.183 6.203 -6.177 1.00 80.94 563 LEU A CA 1
ATOM 4428 C C . LEU A 1 563 ? -18.073 7.172 -6.607 1.00 80.94 563 LEU A C 1
ATOM 4430 O O . LEU A 1 563 ? -16.921 7.024 -6.213 1.00 80.94 563 LEU A O 1
ATOM 4434 N N . ALA A 1 564 ? -18.392 8.164 -7.438 1.00 80.81 564 ALA A N 1
ATOM 4435 C CA . ALA A 1 564 ? -17.382 9.075 -7.989 1.00 80.81 564 ALA A CA 1
ATOM 4436 C C . ALA A 1 564 ? -16.758 9.976 -6.910 1.00 80.81 564 ALA A C 1
ATOM 4438 O O . ALA A 1 564 ? -15.561 10.250 -6.943 1.00 80.81 564 ALA A O 1
ATOM 4439 N N . GLU A 1 565 ? -17.564 10.392 -5.938 1.00 80.38 565 GLU A N 1
ATOM 4440 C CA . GLU A 1 565 ? -17.178 11.192 -4.777 1.00 80.38 565 GLU A CA 1
ATOM 4441 C C . GLU A 1 565 ? -16.192 10.481 -3.835 1.00 80.38 565 GLU A C 1
ATOM 4443 O O . GLU A 1 565 ? -15.393 11.151 -3.179 1.00 80.38 565 GLU A O 1
ATOM 4448 N N . ASP A 1 566 ? -16.185 9.144 -3.822 1.00 85.56 566 ASP A N 1
ATOM 4449 C CA . ASP A 1 566 ? -15.328 8.343 -2.941 1.00 85.56 566 ASP A CA 1
ATOM 4450 C C . ASP A 1 566 ? -13.944 8.073 -3.544 1.00 85.56 566 ASP A C 1
ATOM 4452 O O . ASP A 1 566 ? -13.002 7.763 -2.815 1.00 85.56 566 ASP A O 1
ATOM 4456 N N . ALA A 1 567 ? -13.781 8.233 -4.864 1.00 87.56 567 ALA A N 1
ATOM 4457 C CA . ALA A 1 567 ? -12.554 7.861 -5.571 1.00 87.56 567 ALA A CA 1
ATOM 4458 C C . ALA A 1 567 ? -11.320 8.532 -4.963 1.00 87.56 567 ALA A C 1
ATOM 4460 O O . ALA A 1 567 ? -10.350 7.863 -4.608 1.00 87.56 567 ALA A O 1
ATOM 4461 N N . THR A 1 568 ? -11.375 9.852 -4.795 1.00 89.19 568 THR A N 1
ATOM 4462 C CA . THR A 1 568 ? -10.272 10.623 -4.217 1.00 89.19 568 THR A CA 1
ATOM 4463 C C . THR A 1 568 ? -9.994 10.219 -2.772 1.00 89.19 568 THR A C 1
ATOM 4465 O O . THR A 1 568 ? -8.830 10.079 -2.408 1.00 89.19 568 THR A O 1
ATOM 4468 N N . LEU A 1 569 ? -11.035 9.982 -1.968 1.00 85.94 569 LEU A N 1
ATOM 4469 C CA . LEU A 1 569 ? -10.895 9.607 -0.559 1.00 85.94 569 LEU A CA 1
ATOM 4470 C C . LEU A 1 569 ? -10.225 8.239 -0.405 1.00 85.94 569 LEU A C 1
ATOM 4472 O O . LEU A 1 569 ? -9.302 8.091 0.393 1.00 85.94 569 LEU A O 1
ATOM 4476 N N . GLU A 1 570 ? -10.643 7.254 -1.202 1.00 92.31 570 GLU A N 1
ATOM 4477 C CA . GLU A 1 570 ? -10.041 5.920 -1.214 1.00 92.31 570 GLU A CA 1
ATOM 4478 C C . GLU A 1 570 ? -8.571 5.968 -1.656 1.00 92.31 570 GLU A C 1
ATOM 4480 O O . GLU A 1 570 ? -7.721 5.303 -1.064 1.00 92.31 570 GLU A O 1
ATOM 4485 N N . ILE A 1 571 ? -8.242 6.774 -2.672 1.00 94.69 571 ILE A N 1
ATOM 4486 C CA . ILE A 1 571 ? -6.857 6.940 -3.136 1.00 94.69 571 ILE A CA 1
ATOM 4487 C C . ILE A 1 571 ? -6.017 7.625 -2.047 1.00 94.69 571 ILE A C 1
ATOM 4489 O O . ILE A 1 571 ? -4.937 7.131 -1.722 1.00 94.69 571 ILE A O 1
ATOM 4493 N N . GLU A 1 572 ? -6.498 8.718 -1.442 1.00 90.88 572 GLU A N 1
ATOM 4494 C CA . GLU A 1 572 ? -5.801 9.406 -0.344 1.00 90.88 572 GLU A CA 1
ATOM 4495 C C . GLU A 1 572 ? -5.595 8.491 0.869 1.00 90.88 572 GLU A C 1
ATOM 4497 O O . GLU A 1 572 ? -4.537 8.534 1.502 1.00 90.88 572 GLU A O 1
ATOM 4502 N N . TYR A 1 573 ? -6.556 7.619 1.176 1.00 89.31 573 TYR A N 1
ATOM 4503 C CA . TYR A 1 573 ? -6.421 6.655 2.261 1.00 89.31 573 TYR A CA 1
ATOM 4504 C C . TYR A 1 573 ? -5.149 5.806 2.110 1.00 89.31 573 TYR A C 1
ATOM 4506 O O . TYR A 1 573 ? -4.321 5.746 3.019 1.00 89.31 573 TYR A O 1
ATOM 4514 N N . PHE A 1 574 ? -4.909 5.236 0.930 1.00 93.75 574 PHE A N 1
ATOM 4515 C CA . PHE A 1 574 ? -3.702 4.441 0.693 1.00 93.75 574 PHE A CA 1
ATOM 4516 C C . PHE A 1 574 ? -2.445 5.293 0.519 1.00 93.75 574 PHE A C 1
ATOM 4518 O O . PHE A 1 574 ? -1.420 5.046 1.150 1.00 93.75 574 PHE A O 1
ATOM 4525 N N . PHE A 1 575 ? -2.519 6.307 -0.334 1.00 93.31 575 PHE A N 1
ATOM 4526 C CA . PHE A 1 575 ? -1.355 7.026 -0.849 1.00 93.31 575 PHE A CA 1
ATOM 4527 C C . PHE A 1 575 ? -0.962 8.261 -0.024 1.00 93.31 575 PHE A C 1
ATOM 4529 O O . PHE A 1 575 ? 0.043 8.909 -0.313 1.00 93.31 575 PHE A O 1
ATOM 4536 N N . ARG A 1 576 ? -1.728 8.586 1.023 1.00 86.44 576 ARG A N 1
ATOM 4537 C CA . ARG A 1 576 ? -1.442 9.696 1.940 1.00 86.44 576 ARG A CA 1
ATOM 4538 C C . ARG A 1 576 ? -1.578 9.310 3.409 1.00 86.44 576 ARG A C 1
ATOM 4540 O O . ARG A 1 576 ? -0.781 9.787 4.209 1.00 86.44 576 ARG A O 1
ATOM 4547 N N . ILE A 1 577 ? -2.557 8.487 3.785 1.00 80.31 577 ILE A N 1
ATOM 4548 C CA . ILE A 1 577 ? -2.753 8.104 5.193 1.00 80.31 577 ILE A CA 1
ATOM 4549 C C . ILE A 1 577 ? -1.883 6.896 5.541 1.00 80.31 577 ILE A C 1
ATOM 4551 O O . ILE A 1 577 ? -1.058 6.996 6.441 1.00 80.31 577 ILE A O 1
ATOM 4555 N N . LEU A 1 578 ? -2.010 5.788 4.805 1.00 81.00 578 LEU A N 1
ATOM 4556 C CA . LEU A 1 578 ? -1.273 4.553 5.100 1.00 81.00 578 LEU A CA 1
ATOM 4557 C C . LEU A 1 578 ? 0.196 4.573 4.654 1.00 81.00 578 LEU A C 1
ATOM 4559 O O . LEU A 1 578 ? 1.008 3.819 5.190 1.00 81.00 578 LEU A O 1
ATOM 4563 N N . GLU A 1 579 ? 0.557 5.391 3.660 1.00 74.00 579 GLU A N 1
ATOM 4564 C CA . GLU A 1 579 ? 1.955 5.505 3.217 1.00 74.00 579 GLU A CA 1
ATOM 4565 C C . GLU A 1 579 ? 2.831 6.299 4.208 1.00 74.00 579 GLU A C 1
ATOM 4567 O O . GLU A 1 579 ? 4.056 6.144 4.186 1.00 74.00 579 GLU A O 1
ATOM 4572 N N . ASN A 1 580 ? 2.233 7.104 5.094 1.00 53.50 580 ASN A N 1
ATOM 4573 C CA . ASN A 1 580 ? 2.936 7.869 6.131 1.00 53.50 580 ASN A CA 1
ATOM 4574 C C . ASN A 1 580 ? 3.188 7.013 7.371 1.00 53.50 580 ASN A C 1
ATOM 4576 O O . ASN A 1 580 ? 4.393 6.846 7.696 1.00 53.50 580 ASN A O 1
#

InterPro domains:
  IPR001806 Small GTPase [PF00071] (13-173)
  IPR001806 Small GTPase [PS51421] (6-341)
  IPR001806 Small GTPase [SM00174] (14-175)
  IPR005225 Small GTP-binding domain [TIGR00231] (11-165)
  IPR006602 DM10 domain [PS51336] (210-298)
  IPR006602 DM10 domain [SM00676] (210-298)
  IPR027417 P-loop containing nucleoside triphosphate hydrolase [G3DSA:3.40.50.300] (2-193)
  IPR027417 P-loop containing nucleoside triphosphate hydrolase [SSF52540] (7-181)
  IPR034907 Nucleoside diphosphate kinase-like domain [PF00334] (299-431)
  IPR034907 Nucleoside diphosphate kinase-like domain [PF00334] (443-576)
  IPR034907 Nucleoside diphosphate kinase-like domain [SM00562] (298-436)
  IPR034907 Nucleoside diphosphate kinase-like domain [SM00562] (441-580)
  IPR036850 Nucleoside diphosphate kinase-like domain superfamily [G3DSA:3.30.70.141] (301-439)
  IPR036850 Nucleoside diphosphate kinase-like domain superfamily [G3DSA:3.30.70.141] (440-579)
  IPR036850 Nucleoside diphosphate kinase-like domain superfamily [SSF54919] (298-431)
  IPR036850 Nucleoside diphosphate kinase-like domain superfamily [SSF54919] (442-578)
  IPR037993 NDPK7, second NDPk domain [cd04412] (442-575)
  IPR041819 Rab4 [cd04113] (12-172)
  IPR057579 Nucleoside diphosphate kinase 7, DM10 domain [PF25364] (209-293)

Foldseek 3Di:
DDPDDDDAPEEAEEEEAFAWPLCLVLLQCCQQPVDGDPDDDQDAQWDWDWDWDDQDPGIYIYIYIYGGRDPVRVLSNLVSLARGQEYEQTAEQLDVVRVVCSVVVVVSNCVRYHVNRAYEYEHEPVVPVVSGPHDPVVVVVVCVVVVHHYDYYYSPVRPCSNVRVSVSVNVSVVCCVVCVPPPCQLVDPDDDDDDDDDDDDDDDDDDPDPWDKWWFWWWFQDSSRRDIWIWIWIATQVQQWIWIAGPVVRDTPGHTDHDPLDDPVQQDAQHWAQDPQTTIHGHGTPDPVNCVPPVLWWQKKKKKFFPQCLLLQLVVLLVCVVLPKDFRKKKKFAADLVLLCVLVVVCVPPPCSVVLSCRRNVDIMMITIITTRVCQVSVCVQQDDLALVVRCVVDCRRVQVVRADGNSRSRMDMANDSVSRVVNCCSCPVVNHGAFQDDLPQWKKKKQWSVCSVVSNRSVVVNLLSVVPKDWRIKIKDADGLVLLCSLLVVCVVVDPCSVLLSVRNNSGIMMMTIIHDHNHQVVLDVQQADLFLVVCCVPPCRHVQVPRADGNNRSRMDMDPDPVCRSVSCCSVNPVVSD

Sequence (580 aa):
MTQSSESMDYLFKFLIIGNASTGKSCILHQFLENKFKNDSAHTIGAEFGSKILNVGDKTVKLQIWDTAGQERFRSVTRSYYRGASGALLVYDVTCRESYNAITNWLSDVRTLASPNIVIILCGNKKDLEDERQVTYLEASRFAQEHELMFLETSALKNENITEGFIQCARIILRRIESGSIDPFRMYSAAAAVAAATTTITSACLLIHSTDERYCFTGEWYDPQASMTRTYQVLFYPSDNSIEMFDVKTRRAFLKRTKSEATKLNDFFIGNTINLFSRSIKIVDFGDGFTARCIGKNQERTLAIIKPDAIRYLGDIISAVYENGFTIARMRMVKLSQNEVMYFYSEHKSKDFFPRLVDFMTSGSVVAIELVGPDAINRWRSIIGPTDSQKAKEQGPLLLRARFGTDGTRNALHGSDSTTSAQREISYFFGSKYGTNTACYNDTTCCIIKPHAVAEGKAGQIINGILTAGFQVSAIGTFSLDKVNAEEFLEVYKGVVHEYPKMVEELMSGSCIVLEVRAQNAQAVFRDFCGPADPEIARHIRPRTLRAIYGKDKVKNAVHCTDLAEDATLEIEYFFRILEN